Protein AF-0000000079569392 (afdb_homodimer)

Solvent-accessible surface area (backbone atoms only — not comparable to full-atom values): 22439 Å² total; per-residue (Å²): 133,83,78,77,62,62,60,44,68,71,70,80,85,89,39,90,58,84,80,78,47,79,86,75,53,57,80,46,64,59,60,39,44,52,53,52,49,28,49,36,44,73,71,60,44,65,64,61,44,45,27,35,38,12,32,7,35,78,88,23,45,19,40,32,44,78,48,55,41,48,45,57,88,93,30,42,26,35,68,48,51,50,77,17,67,68,32,49,13,39,74,62,27,37,35,28,10,32,22,33,73,42,58,85,74,38,32,35,38,32,37,29,32,41,47,44,71,51,54,69,66,58,28,43,53,53,48,63,70,43,58,61,56,50,40,26,37,63,62,66,43,61,35,65,36,79,45,94,63,62,62,68,56,53,52,50,29,51,49,45,40,69,74,31,75,90,51,63,80,70,45,91,55,46,38,32,35,31,35,44,68,46,32,40,31,45,36,35,48,26,57,66,64,58,28,38,32,38,36,34,37,61,51,98,90,39,69,43,77,42,38,30,33,66,133,83,77,77,64,62,60,46,67,71,71,79,84,90,40,90,56,85,81,79,47,77,85,75,51,57,81,46,64,61,61,40,44,51,53,50,48,30,51,36,44,73,71,60,44,64,64,60,44,46,27,36,39,13,32,7,34,80,88,24,46,20,41,32,44,78,46,53,41,49,44,56,88,92,29,42,25,34,69,48,49,50,76,17,66,69,31,50,15,39,75,62,27,36,34,27,9,33,21,34,73,43,59,83,75,39,33,34,40,32,38,32,33,40,49,43,72,51,55,69,66,60,26,41,54,54,47,65,71,44,56,61,57,51,40,27,36,64,64,66,42,60,34,65,36,80,44,94,64,62,62,69,54,53,53,50,30,52,51,46,42,69,76,30,74,90,49,67,80,70,48,90,53,48,38,31,34,31,34,43,68,44,34,40,32,45,36,35,48,28,58,65,65,57,28,37,34,38,35,33,39,59,51,98,91,39,68,44,78,44,37,31,33,67

Organism: NCBI:txid1891644

Sequence (428 aa):
MNDPRFDVRNARVRYELERLDETTLLADPIAQFGAWLGEAAGAGVPEPNAMVLATADAAGAPRARTVLLRGYDDGFVFFTNYDSRKGADISANPHASVCFPWVSIHRQVIIEGTVERVSAAESSAYFASRPLESQAASAISPQSQVISSLAPLIEQMDAAQREHPEGITRPEHWGGYRLTPTVVEFWQGNVGRLHDRFRYRQSAEGWACERLAPMNDPRFDVRNARVRYELERLDETTLLADPIAQFGAWLGEAAGAGVPEPNAMVLATADAAGAPRARTVLLRGYDDGFVFFTNYDSRKGADISANPHASVCFPWVSIHRQVIIEGTVERVSAAESSAYFASRPLESQAASAISPQSQVISSLAPLIEQMDAAQREHPEGITRPEHWGGYRLTPTVVEFWQGNVGRLHDRFRYRQSAEGWACERLAP

Nearest PDB structures (foldseek):
  8qyt-assembly1_A-2  TM=9.643E-01  e=1.106E-25  Homo sapiens
  8qyw-assembly1_A-2  TM=9.535E-01  e=4.287E-25  Homo sapiens
  1nrg-assembly1_A-2  TM=9.543E-01  e=1.767E-24  Homo sapiens
  6ymh-assembly1_BBB  TM=9.614E-01  e=4.450E-24  Escherichia coli K-12
  2a2j-assembly1_B  TM=9.312E-01  e=8.552E-23  Mycobacterium tuberculosis

Structure (mmCIF, N/CA/C/O backbone):
data_AF-0000000079569392-model_v1
#
loop_
_entity.id
_entity.type
_entity.pdbx_description
1 polymer "Pyridoxine/pyridoxamine 5'-phosphate oxidase"
#
loop_
_atom_site.group_PDB
_atom_site.id
_atom_site.type_symbol
_atom_site.label_atom_id
_atom_site.label_alt_id
_atom_site.label_comp_id
_atom_site.label_asym_id
_atom_site.label_entity_id
_atom_site.label_seq_id
_atom_site.pdbx_PDB_ins_code
_atom_site.Cartn_x
_atom_site.Cartn_y
_atom_site.Cartn_z
_atom_site.occupancy
_atom_site.B_iso_or_equiv
_atom_site.auth_seq_id
_atom_site.auth_comp_id
_atom_site.auth_asym_id
_atom_site.auth_atom_id
_atom_site.pdbx_PDB_model_num
ATOM 1 N N . MET A 1 1 ? 27.578 17.594 -15.383 1 23.47 1 MET A N 1
ATOM 2 C CA . MET A 1 1 ? 26.688 16.516 -15.805 1 23.47 1 MET A CA 1
ATOM 3 C C . MET A 1 1 ? 25.578 16.297 -14.781 1 23.47 1 MET A C 1
ATOM 5 O O . MET A 1 1 ? 25.859 16.047 -13.602 1 23.47 1 MET A O 1
ATOM 9 N N . ASN A 1 2 ? 24.391 17 -14.82 1 25.25 2 ASN A N 1
ATOM 10 C CA . ASN A 1 2 ? 23.297 17.266 -13.883 1 25.25 2 ASN A CA 1
ATOM 11 C C . ASN A 1 2 ? 22.656 15.977 -13.391 1 25.25 2 ASN A C 1
ATOM 13 O O . ASN A 1 2 ? 22.203 15.156 -14.188 1 25.25 2 ASN A O 1
ATOM 17 N N . ASP A 1 3 ? 23.094 15.336 -12.352 1 32.56 3 ASP A N 1
ATOM 18 C CA . ASP A 1 3 ? 22.609 14.094 -11.758 1 32.56 3 ASP A CA 1
ATOM 19 C C . ASP A 1 3 ? 21.094 14.07 -11.688 1 32.56 3 ASP A C 1
ATOM 21 O O . ASP A 1 3 ? 20.484 14.867 -10.969 1 32.56 3 ASP A O 1
ATOM 25 N N . PRO A 1 4 ? 20.359 13.727 -12.781 1 36.81 4 PRO A N 1
ATOM 26 C CA . PRO A 1 4 ? 18.906 13.742 -12.977 1 36.81 4 PRO A CA 1
ATOM 27 C C . PRO A 1 4 ? 18.156 12.922 -11.93 1 36.81 4 PRO A C 1
ATOM 29 O O . PRO A 1 4 ? 17.141 12.297 -12.234 1 36.81 4 PRO A O 1
ATOM 32 N N . ARG A 1 5 ? 18.875 12.711 -10.766 1 44.88 5 ARG A N 1
ATOM 33 C CA . ARG A 1 5 ? 18.188 11.922 -9.742 1 44.88 5 ARG A CA 1
ATOM 34 C C . ARG A 1 5 ? 16.875 12.578 -9.344 1 44.88 5 ARG A C 1
ATOM 36 O O . ARG A 1 5 ? 16.766 13.805 -9.305 1 44.88 5 ARG A O 1
ATOM 43 N N . PHE A 1 6 ? 15.789 11.891 -9.508 1 41.31 6 PHE A N 1
ATOM 44 C CA . PHE A 1 6 ? 14.484 12.367 -9.062 1 41.31 6 PHE A CA 1
ATOM 45 C C . PHE A 1 6 ? 14.578 12.992 -7.672 1 41.31 6 PHE A C 1
ATOM 47 O O . PHE A 1 6 ? 15.07 12.359 -6.734 1 41.31 6 PHE A O 1
ATOM 54 N N . ASP A 1 7 ? 14.398 14.328 -7.527 1 49.03 7 ASP A N 1
ATOM 55 C CA . ASP A 1 7 ? 14.43 15.07 -6.266 1 49.03 7 ASP A CA 1
ATOM 56 C C . ASP A 1 7 ? 13.203 14.742 -5.41 1 49.03 7 ASP A C 1
ATOM 58 O O . ASP A 1 7 ? 12.164 15.391 -5.543 1 49.03 7 ASP A O 1
ATOM 62 N N . VAL A 1 8 ? 13.289 13.82 -4.648 1 48.16 8 VAL A N 1
ATOM 63 C CA . VAL A 1 8 ? 12.172 13.312 -3.854 1 48.16 8 VAL A CA 1
ATOM 64 C C . VAL A 1 8 ? 11.711 14.375 -2.867 1 48.16 8 VAL A C 1
ATOM 66 O O . VAL A 1 8 ? 10.539 14.414 -2.486 1 48.16 8 VAL A O 1
ATOM 69 N N . ARG A 1 9 ? 12.656 15.203 -2.475 1 46.62 9 ARG A N 1
ATOM 70 C CA . ARG A 1 9 ? 12.398 16.156 -1.395 1 46.62 9 ARG A CA 1
ATOM 71 C C . ARG A 1 9 ? 11.438 17.25 -1.849 1 46.62 9 ARG A C 1
ATOM 73 O O . ARG A 1 9 ? 10.656 17.766 -1.048 1 46.62 9 ARG A O 1
ATOM 80 N N . ASN A 1 10 ? 11.445 17.5 -3.102 1 46.88 10 ASN A N 1
ATOM 81 C CA . ASN A 1 10 ? 10.672 18.656 -3.568 1 46.88 10 ASN A CA 1
ATOM 82 C C . ASN A 1 10 ? 9.484 18.219 -4.418 1 46.88 10 ASN A C 1
ATOM 84 O O . ASN A 1 10 ? 8.859 19.047 -5.086 1 46.88 10 ASN A O 1
ATOM 88 N N . ALA A 1 11 ? 9.281 17.016 -4.492 1 44.62 11 ALA A N 1
ATOM 89 C CA . ALA A 1 11 ? 8.18 16.562 -5.344 1 44.62 11 ALA A CA 1
ATOM 90 C C . ALA A 1 11 ? 6.828 16.875 -4.699 1 44.62 11 ALA A C 1
ATOM 92 O O . ALA A 1 11 ? 6.523 16.375 -3.615 1 44.62 11 ALA A O 1
ATOM 93 N N . ARG A 1 12 ? 6.027 18.062 -5.188 1 51.34 12 ARG A N 1
ATOM 94 C CA . ARG A 1 12 ? 4.703 18.438 -4.711 1 51.34 12 ARG A CA 1
ATOM 95 C C . ARG A 1 12 ? 3.717 18.547 -5.871 1 51.34 12 ARG A C 1
ATOM 97 O O . ARG A 1 12 ? 4.043 19.078 -6.93 1 51.34 12 ARG A O 1
ATOM 104 N N . VAL A 1 13 ? 2.516 17.797 -5.766 1 47.5 13 VAL A N 1
ATOM 105 C CA . VAL A 1 13 ? 1.459 17.891 -6.77 1 47.5 13 VAL A CA 1
ATOM 106 C C . VAL A 1 13 ? 0.28 18.688 -6.215 1 47.5 13 VAL A C 1
ATOM 108 O O . VAL A 1 13 ? -0.098 18.516 -5.055 1 47.5 13 VAL A O 1
ATOM 111 N N . ARG A 1 14 ? -0.253 19.703 -6.934 1 48.75 14 ARG A N 1
ATOM 112 C CA . ARG A 1 14 ? -1.443 20.484 -6.586 1 48.75 14 ARG A CA 1
ATOM 113 C C . ARG A 1 14 ? -2.711 19.766 -7.051 1 48.75 14 ARG A C 1
ATOM 115 O O . ARG A 1 14 ? -2.783 19.297 -8.188 1 48.75 14 ARG A O 1
ATOM 122 N N . TYR A 1 15 ? -3.773 19.484 -6.094 1 57.16 15 TYR A N 1
ATOM 123 C CA . TYR A 1 15 ? -5.012 18.734 -6.301 1 57.16 15 TYR A CA 1
ATOM 124 C C . TYR A 1 15 ? -6.168 19.688 -6.609 1 57.16 15 TYR A C 1
ATOM 126 O O . TYR A 1 15 ? -6.312 20.734 -5.977 1 57.16 15 TYR A O 1
ATOM 134 N N . GLU A 1 16 ? -6.77 19.766 -7.832 1 55.5 16 GLU A N 1
ATOM 135 C CA . GLU A 1 16 ? -7.969 20.578 -8.008 1 55.5 16 GLU A CA 1
ATOM 136 C C . GLU A 1 16 ? -9.203 19.703 -8.242 1 55.5 16 GLU A C 1
ATOM 138 O O . GLU A 1 16 ? -9.477 19.312 -9.375 1 55.5 16 GLU A O 1
ATOM 143 N N . LEU A 1 17 ? -9.773 18.969 -7.215 1 66.88 17 LEU A N 1
ATOM 144 C CA . LEU A 1 17 ? -11.023 18.25 -7.359 1 66.88 17 LEU A CA 1
ATOM 145 C C . LEU A 1 17 ? -12.148 18.938 -6.59 1 66.88 17 LEU A C 1
ATOM 147 O O . LEU A 1 17 ? -11.891 19.734 -5.695 1 66.88 17 LEU A O 1
ATOM 151 N N . GLU A 1 18 ? -13.359 18.75 -7.09 1 73.56 18 GLU A N 1
ATOM 152 C CA . GLU A 1 18 ? -14.5 19.156 -6.273 1 73.56 18 GLU A CA 1
ATOM 153 C C . GLU A 1 18 ? -14.477 18.469 -4.914 1 73.56 18 GLU A C 1
ATOM 155 O O . GLU A 1 18 ? -14.219 17.266 -4.828 1 73.56 18 GLU A O 1
ATOM 160 N N . ARG A 1 19 ? -14.656 19.203 -3.838 1 83.38 19 ARG A N 1
ATOM 161 C CA . ARG A 1 19 ? -14.586 18.703 -2.465 1 83.38 19 ARG A CA 1
ATOM 162 C C . ARG A 1 19 ? -15.602 17.594 -2.232 1 83.38 19 ARG A C 1
ATOM 164 O O . ARG A 1 19 ? -16.719 17.656 -2.74 1 83.38 19 ARG A O 1
ATOM 171 N N . LEU A 1 20 ? -15.195 16.594 -1.55 1 85.94 20 LEU A N 1
ATOM 172 C CA . LEU A 1 20 ? -16.109 15.547 -1.096 1 85.94 20 LEU A CA 1
ATOM 173 C C . LEU A 1 20 ? -16.984 16.047 0.041 1 85.94 20 LEU A C 1
ATOM 175 O O . LEU A 1 20 ? -16.516 16.75 0.935 1 85.94 20 LEU A O 1
ATOM 179 N N . ASP A 1 21 ? -18.234 15.805 -0.085 1 83.38 21 ASP A N 1
ATOM 180 C CA . ASP A 1 21 ? -19.219 16.203 0.922 1 83.38 21 ASP A CA 1
ATOM 181 C C . ASP A 1 21 ? -20 14.992 1.438 1 83.38 21 ASP A C 1
ATOM 183 O O . ASP A 1 21 ? -20.312 14.07 0.672 1 83.38 21 ASP A O 1
ATOM 187 N N . GLU A 1 22 ? -20.25 15.062 2.738 1 83.75 22 GLU A N 1
ATOM 188 C CA . GLU A 1 22 ? -20.953 13.961 3.383 1 83.75 22 GLU A CA 1
ATOM 189 C C . GLU A 1 22 ? -22.297 13.688 2.691 1 83.75 22 GLU A C 1
ATOM 191 O O . GLU A 1 22 ? -22.734 12.539 2.637 1 83.75 22 GLU A O 1
ATOM 196 N N . THR A 1 23 ? -22.812 14.703 2.143 1 84.38 23 THR A N 1
ATOM 197 C CA . THR A 1 23 ? -24.141 14.57 1.56 1 84.38 23 THR A CA 1
ATOM 198 C C . THR A 1 23 ? -24.078 13.852 0.213 1 84.38 23 THR A C 1
ATOM 200 O O . THR A 1 23 ? -25.094 13.367 -0.292 1 84.38 23 THR A O 1
ATOM 203 N N . THR A 1 24 ? -22.922 13.773 -0.315 1 86.88 24 THR A N 1
ATOM 204 C CA . THR A 1 24 ? -22.781 13.148 -1.627 1 86.88 24 THR A CA 1
ATOM 205 C C . THR A 1 24 ? -22.312 11.711 -1.495 1 86.88 24 THR A C 1
ATOM 207 O O . THR A 1 24 ? -22.234 10.977 -2.486 1 86.88 24 THR A O 1
ATOM 210 N N . LEU A 1 25 ? -22.016 11.32 -0.315 1 94 25 LEU A N 1
ATOM 211 C CA . LEU A 1 25 ? -21.547 9.961 -0.099 1 94 25 LEU A CA 1
ATOM 212 C C . LEU A 1 25 ? -22.703 9 0.119 1 94 25 LEU A C 1
ATOM 214 O O . LEU A 1 25 ? -23.688 9.352 0.774 1 94 25 LEU A O 1
ATOM 218 N N . LEU A 1 26 ? -22.578 7.828 -0.449 1 94.88 26 LEU A N 1
ATOM 219 C CA . LEU A 1 26 ? -23.562 6.785 -0.233 1 94.88 26 LEU A CA 1
ATOM 220 C C . LEU A 1 26 ? -23.5 6.254 1.194 1 94.88 26 LEU A C 1
ATOM 222 O O . LEU A 1 26 ? -22.422 6.242 1.804 1 94.88 26 LEU A O 1
ATOM 226 N N . ALA A 1 27 ? -24.656 5.773 1.735 1 93.69 27 ALA A N 1
ATOM 227 C CA . ALA A 1 27 ? -24.734 5.262 3.102 1 93.69 27 ALA A CA 1
ATOM 228 C C . ALA A 1 27 ? -23.938 3.973 3.25 1 93.69 27 ALA A C 1
ATOM 230 O O . ALA A 1 27 ? -23.344 3.717 4.305 1 93.69 27 ALA A O 1
ATOM 231 N N . ASP A 1 28 ? -23.953 3.197 2.236 1 94.81 28 ASP A N 1
ATOM 232 C CA . ASP A 1 28 ? -23.219 1.936 2.232 1 94.81 28 ASP A CA 1
ATOM 233 C C . ASP A 1 28 ? -21.812 2.121 1.674 1 94.81 28 ASP A C 1
ATOM 235 O O . ASP A 1 28 ? -21.641 2.443 0.496 1 94.81 28 ASP A O 1
ATOM 239 N N . PRO A 1 29 ? -20.812 1.895 2.531 1 97.19 29 PRO A N 1
ATOM 240 C CA . PRO A 1 29 ? -19.438 2.131 2.053 1 97.19 29 PRO A CA 1
ATOM 241 C C . PRO A 1 29 ? -19.047 1.199 0.909 1 97.19 29 PRO A C 1
ATOM 243 O O . PRO A 1 29 ? -18.156 1.528 0.118 1 97.19 29 PRO A O 1
ATOM 246 N N . ILE A 1 30 ? -19.609 0.033 0.774 1 96.38 30 ILE A N 1
ATOM 247 C CA . ILE A 1 30 ? -19.297 -0.876 -0.323 1 96.38 30 ILE A CA 1
ATOM 248 C C . ILE A 1 30 ? -19.844 -0.305 -1.634 1 96.38 30 ILE A C 1
ATOM 250 O O . ILE A 1 30 ? -19.156 -0.346 -2.66 1 96.38 30 ILE A O 1
ATOM 254 N N . ALA A 1 31 ? -21.062 0.196 -1.56 1 95.06 31 ALA A N 1
ATOM 255 C CA . ALA A 1 31 ? -21.625 0.877 -2.727 1 95.06 31 ALA A CA 1
ATOM 256 C C . ALA A 1 31 ? -20.781 2.096 -3.1 1 95.06 31 ALA A C 1
ATOM 258 O O . ALA A 1 31 ? -20.531 2.35 -4.281 1 95.06 31 ALA A O 1
ATOM 259 N N . GLN A 1 32 ? -20.406 2.869 -2.111 1 96.5 32 GLN A N 1
ATOM 260 C CA . GLN A 1 32 ? -19.562 4.031 -2.34 1 96.5 32 GLN A CA 1
ATOM 261 C C . GLN A 1 32 ? -18.234 3.623 -2.986 1 96.5 32 GLN A C 1
ATOM 263 O O . GLN A 1 32 ? -17.766 4.281 -3.914 1 96.5 32 GLN A O 1
ATOM 268 N N . PHE A 1 33 ? -17.688 2.521 -2.539 1 97.94 33 PHE A N 1
ATOM 269 C CA . PHE A 1 33 ? -16.453 1.993 -3.131 1 97.94 33 PHE A CA 1
ATOM 270 C C . PHE A 1 33 ? -16.672 1.666 -4.605 1 97.94 33 PHE A C 1
ATOM 272 O O . PHE A 1 33 ? -15.844 2.029 -5.445 1 97.94 33 PHE A O 1
ATOM 279 N N . GLY A 1 34 ? -17.656 0.965 -4.828 1 96.38 34 GLY A N 1
ATOM 280 C CA . GLY A 1 34 ? -17.953 0.628 -6.211 1 96.38 34 GLY A CA 1
ATOM 281 C C . GLY A 1 34 ? -18.016 1.842 -7.117 1 96.38 34 GLY A C 1
ATOM 282 O O . GLY A 1 34 ? -17.5 1.819 -8.234 1 96.38 34 GLY A O 1
ATOM 283 N N . ALA A 1 35 ? -18.656 2.854 -6.66 1 94.5 35 ALA A N 1
ATOM 284 C CA . ALA A 1 35 ? -18.75 4.094 -7.422 1 94.5 35 ALA A CA 1
ATOM 285 C C . ALA A 1 35 ? -17.359 4.676 -7.691 1 94.5 35 ALA A C 1
ATOM 287 O O . ALA A 1 35 ? -17.047 5.047 -8.828 1 94.5 35 ALA A O 1
ATOM 288 N N . TRP A 1 36 ? -16.531 4.73 -6.652 1 96.94 36 TRP A N 1
ATOM 289 C CA . TRP A 1 36 ? -15.195 5.289 -6.801 1 96.94 36 TRP A CA 1
ATOM 290 C C . TRP A 1 36 ? -14.344 4.422 -7.723 1 96.94 36 TRP A C 1
ATOM 292 O O . TRP A 1 36 ? -13.531 4.938 -8.492 1 96.94 36 TRP A O 1
ATOM 302 N N . LEU A 1 37 ? -14.492 3.102 -7.566 1 96.5 37 LEU A N 1
ATOM 303 C CA . LEU A 1 37 ? -13.758 2.189 -8.438 1 96.5 37 LEU A CA 1
ATOM 304 C C . LEU A 1 37 ? -14.109 2.428 -9.898 1 96.5 37 LEU A C 1
ATOM 306 O O . LEU A 1 37 ? -13.227 2.475 -10.758 1 96.5 37 LEU A O 1
ATOM 310 N N . GLY A 1 38 ? -15.367 2.527 -10.172 1 94.31 38 GLY A N 1
ATOM 311 C CA . GLY A 1 38 ? -15.805 2.855 -11.516 1 94.31 38 GLY A CA 1
ATOM 312 C C . GLY A 1 38 ? -15.227 4.16 -12.031 1 94.31 38 GLY A C 1
ATOM 313 O O . GLY A 1 38 ? -14.797 4.242 -13.188 1 94.31 38 GLY A O 1
ATOM 314 N N . GLU A 1 39 ? -15.234 5.172 -11.211 1 93.88 39 GLU A N 1
ATOM 315 C CA . GLU A 1 39 ? -14.664 6.465 -11.586 1 93.88 39 GLU A CA 1
ATOM 316 C C . GLU A 1 39 ? -13.164 6.355 -11.852 1 93.88 39 GLU A C 1
ATOM 318 O O . GLU A 1 39 ? -12.648 6.973 -12.789 1 93.88 39 GLU A O 1
ATOM 323 N N . ALA A 1 40 ? -12.477 5.598 -10.977 1 95.19 40 ALA A N 1
ATOM 324 C CA . ALA A 1 40 ? -11.039 5.379 -11.172 1 95.19 40 ALA A CA 1
ATOM 325 C C . ALA A 1 40 ? -10.766 4.719 -12.523 1 95.19 40 ALA A C 1
ATOM 327 O O . ALA A 1 40 ? -9.859 5.129 -13.25 1 95.19 40 ALA A O 1
ATOM 328 N N . ALA A 1 41 ? -11.523 3.689 -12.805 1 93.69 41 ALA A N 1
ATOM 329 C CA . ALA A 1 41 ? -11.398 3.014 -14.094 1 93.69 41 ALA A CA 1
ATOM 330 C C . ALA A 1 41 ? -11.656 3.979 -15.242 1 93.69 41 ALA A C 1
ATOM 332 O O . ALA A 1 41 ? -10.883 4.031 -16.203 1 93.69 41 ALA A O 1
ATOM 333 N N . GLY A 1 42 ? -12.688 4.711 -15.102 1 93.31 42 GLY A N 1
ATOM 334 C CA . GLY A 1 42 ? -13.055 5.668 -16.125 1 93.31 42 GLY A CA 1
ATOM 335 C C . GLY A 1 42 ? -12.016 6.754 -16.344 1 93.31 42 GLY A C 1
ATOM 336 O O . GLY A 1 42 ? -11.867 7.273 -17.453 1 93.31 42 GLY A O 1
ATOM 337 N N . ALA A 1 43 ? -11.281 7.086 -15.305 1 94 43 ALA A N 1
ATOM 338 C CA . ALA A 1 43 ? -10.273 8.141 -15.352 1 94 43 ALA A CA 1
ATOM 339 C C . ALA A 1 43 ? -8.945 7.602 -15.875 1 94 43 ALA A C 1
ATOM 341 O O . ALA A 1 43 ? -7.977 8.352 -16.016 1 94 43 ALA A O 1
ATOM 342 N N . GLY A 1 44 ? -8.852 6.309 -16.094 1 93.06 44 GLY A N 1
ATOM 343 C CA . GLY A 1 44 ? -7.664 5.727 -16.688 1 93.06 44 GLY A CA 1
ATOM 344 C C . GLY A 1 44 ? -6.617 5.328 -15.664 1 93.06 44 GLY A C 1
ATOM 345 O O . GLY A 1 44 ? -5.434 5.219 -15.992 1 93.06 44 GLY A O 1
ATOM 346 N N . VAL A 1 45 ? -7.008 5.203 -14.438 1 94 45 VAL A N 1
ATOM 347 C CA . VAL A 1 45 ? -6.082 4.672 -13.445 1 94 45 VAL A CA 1
ATOM 348 C C . VAL A 1 45 ? -5.562 3.309 -13.898 1 94 45 VAL A C 1
ATOM 350 O O . VAL A 1 45 ? -6.348 2.418 -14.234 1 94 45 VAL A O 1
ATOM 353 N N . PRO A 1 46 ? -4.223 3.209 -13.93 1 94.06 46 PRO A N 1
ATOM 354 C CA . PRO A 1 46 ? -3.715 1.882 -14.289 1 94.06 46 PRO A CA 1
ATOM 355 C C . PRO A 1 46 ? -4.117 0.805 -13.281 1 94.06 46 PRO A C 1
ATOM 357 O O . PRO A 1 46 ? -3.834 0.932 -12.086 1 94.06 46 PRO A O 1
ATOM 360 N N . GLU A 1 47 ? -4.793 -0.228 -13.789 1 94 47 GLU A N 1
ATOM 361 C CA . GLU A 1 47 ? -5.254 -1.34 -12.961 1 94 47 GLU A CA 1
ATOM 362 C C . GLU A 1 47 ? -5.906 -0.84 -11.68 1 94 47 GLU A C 1
ATOM 364 O O . GLU A 1 47 ? -5.383 -1.054 -10.586 1 94 47 GLU A O 1
ATOM 369 N N . PRO A 1 48 ? -7.031 -0.271 -11.805 1 96.19 48 PRO A N 1
ATOM 370 C CA . PRO A 1 48 ? -7.668 0.35 -10.641 1 96.19 48 PRO A CA 1
ATOM 371 C C . PRO A 1 48 ? -8.023 -0.662 -9.555 1 96.19 48 PRO A C 1
ATOM 373 O O . PRO A 1 48 ? -8.32 -0.277 -8.422 1 96.19 48 PRO A O 1
ATOM 376 N N . ASN A 1 49 ? -8.016 -1.979 -9.891 1 97 49 ASN A N 1
ATOM 377 C CA . ASN A 1 49 ? -8.312 -3.025 -8.914 1 97 49 ASN A CA 1
ATOM 378 C C . ASN A 1 49 ? -7.059 -3.484 -8.18 1 97 49 ASN A C 1
ATOM 380 O O . ASN A 1 49 ? -7.125 -4.375 -7.332 1 97 49 ASN A O 1
ATOM 384 N N . ALA A 1 50 ? -5.883 -2.9 -8.5 1 98.12 50 ALA A N 1
ATOM 385 C CA . ALA A 1 50 ? -4.676 -3.176 -7.723 1 98.12 50 ALA A CA 1
ATOM 386 C C . ALA A 1 50 ? -4.734 -2.492 -6.359 1 98.12 50 ALA A C 1
ATOM 388 O O . ALA A 1 50 ? -5.074 -1.311 -6.262 1 98.12 50 ALA A O 1
ATOM 389 N N . MET A 1 51 ? -4.52 -3.264 -5.383 1 98.5 51 MET A N 1
ATOM 390 C CA . MET A 1 51 ? -4.543 -2.738 -4.02 1 98.5 51 MET A CA 1
ATOM 391 C C . MET A 1 51 ? -3.326 -3.219 -3.232 1 98.5 51 MET A C 1
ATOM 393 O O . MET A 1 51 ? -2.77 -4.277 -3.525 1 98.5 51 MET A O 1
ATOM 397 N N . VAL A 1 52 ? -2.885 -2.391 -2.309 1 98.94 52 VAL A N 1
ATOM 398 C CA . VAL A 1 52 ? -1.796 -2.775 -1.416 1 98.94 52 VAL A CA 1
ATOM 399 C C . VAL A 1 52 ? -2.363 -3.402 -0.146 1 98.94 52 VAL A C 1
ATOM 401 O O . VAL A 1 52 ? -3.084 -2.746 0.61 1 98.94 52 VAL A O 1
ATOM 404 N N . LEU A 1 53 ? -2.057 -4.66 0.045 1 98.94 53 LEU A N 1
ATOM 405 C CA . LEU A 1 53 ? -2.492 -5.441 1.198 1 98.94 53 LEU A CA 1
ATOM 406 C C . LEU A 1 53 ? -1.455 -5.387 2.314 1 98.94 53 LEU A C 1
ATOM 408 O O . LEU A 1 53 ? -0.276 -5.668 2.086 1 98.94 53 LEU A O 1
ATOM 412 N N . ALA A 1 54 ? -1.878 -4.969 3.457 1 98.94 54 ALA A N 1
ATOM 413 C CA . ALA A 1 54 ? -1.054 -5.039 4.66 1 98.94 54 ALA A CA 1
ATOM 414 C C . ALA A 1 54 ? -1.518 -6.164 5.578 1 98.94 54 ALA A C 1
ATOM 416 O O . ALA A 1 54 ? -2.688 -6.219 5.961 1 98.94 54 ALA A O 1
ATOM 417 N N . THR A 1 55 ? -0.692 -7.086 5.875 1 98.88 55 THR A N 1
ATOM 418 C CA . THR A 1 55 ? -0.857 -8.117 6.891 1 98.88 55 THR A CA 1
ATOM 419 C C . THR A 1 55 ? 0.21 -7.988 7.973 1 98.88 55 THR A C 1
ATOM 421 O O . THR A 1 55 ? 1.116 -7.16 7.863 1 98.88 55 THR A O 1
ATOM 424 N N . ALA A 1 56 ? 0.059 -8.711 9.062 1 98.62 56 ALA A N 1
ATOM 425 C CA . ALA A 1 56 ? 1.079 -8.75 10.109 1 98.62 56 ALA A CA 1
ATOM 426 C C . ALA A 1 56 ? 1.378 -10.188 10.523 1 98.62 56 ALA A C 1
ATOM 428 O O . ALA A 1 56 ? 0.477 -11.031 10.562 1 98.62 56 ALA A O 1
ATOM 429 N N . ASP A 1 57 ? 2.625 -10.445 10.797 1 97.62 57 ASP A N 1
ATOM 430 C CA . ASP A 1 57 ? 2.988 -11.781 11.25 1 97.62 57 ASP A CA 1
ATOM 431 C C . ASP A 1 57 ? 2.58 -12 12.703 1 97.62 57 ASP A C 1
ATOM 433 O O . ASP A 1 57 ? 1.912 -11.156 13.305 1 97.62 57 ASP A O 1
ATOM 437 N N . ALA A 1 58 ? 2.947 -13.133 13.227 1 96.56 58 ALA A N 1
ATOM 438 C CA . ALA A 1 58 ? 2.527 -13.531 14.57 1 96.56 58 ALA A CA 1
ATOM 439 C C . ALA A 1 58 ? 3.059 -12.562 15.617 1 96.56 58 ALA A C 1
ATOM 441 O O . ALA A 1 58 ? 2.463 -12.406 16.688 1 96.56 58 ALA A O 1
ATOM 442 N N . ALA A 1 59 ? 4.137 -11.891 15.352 1 96.25 59 ALA A N 1
ATOM 443 C CA . ALA A 1 59 ? 4.754 -10.945 16.281 1 96.25 59 ALA A CA 1
ATOM 444 C C . ALA A 1 59 ? 4.184 -9.547 16.109 1 96.25 59 ALA A C 1
ATOM 446 O O . ALA A 1 59 ? 4.551 -8.617 16.828 1 96.25 59 ALA A O 1
ATOM 447 N N . GLY A 1 60 ? 3.287 -9.375 15.078 1 97.38 60 GLY A N 1
ATOM 448 C CA . GLY A 1 60 ? 2.645 -8.086 14.859 1 97.38 60 GLY A CA 1
ATOM 449 C C . GLY A 1 60 ? 3.428 -7.18 13.922 1 97.38 60 GLY A C 1
ATOM 450 O O . GLY A 1 60 ? 3.125 -5.992 13.805 1 97.38 60 GLY A O 1
ATOM 451 N N . ALA A 1 61 ? 4.492 -7.703 13.289 1 98.06 61 ALA A N 1
ATOM 452 C CA . ALA A 1 61 ? 5.227 -6.914 12.305 1 98.06 61 ALA A CA 1
ATOM 453 C C . ALA A 1 61 ? 4.488 -6.875 10.969 1 98.06 61 ALA A C 1
ATOM 455 O O . ALA A 1 61 ? 4.211 -7.918 10.375 1 98.06 61 ALA A O 1
ATOM 456 N N . PRO A 1 62 ? 4.191 -5.699 10.469 1 98.62 62 PRO A N 1
ATOM 457 C CA . PRO A 1 62 ? 3.385 -5.602 9.25 1 98.62 62 PRO A CA 1
ATOM 458 C C . PRO A 1 62 ? 4.215 -5.773 7.98 1 98.62 62 PRO A C 1
ATOM 460 O O . PRO A 1 62 ? 5.426 -5.551 7.996 1 98.62 62 PRO A O 1
ATOM 463 N N . ARG A 1 63 ? 3.57 -6.152 6.941 1 98.12 63 ARG A N 1
ATOM 464 C CA . ARG A 1 63 ? 4.105 -6.262 5.586 1 98.12 63 ARG A CA 1
ATOM 465 C C . ARG A 1 63 ? 3.072 -5.824 4.555 1 98.12 63 ARG A C 1
ATOM 467 O O . ARG A 1 63 ? 1.886 -6.137 4.684 1 98.12 63 ARG A O 1
ATOM 474 N N . ALA A 1 64 ? 3.52 -5.113 3.619 1 98.56 64 ALA A N 1
ATOM 475 C CA . ALA A 1 64 ? 2.619 -4.574 2.604 1 98.56 64 ALA A CA 1
ATOM 476 C C . ALA A 1 64 ? 3.043 -5.012 1.205 1 98.56 64 ALA A C 1
ATOM 478 O O . ALA A 1 64 ? 4.23 -5.004 0.879 1 98.56 64 ALA A O 1
ATOM 479 N N . ARG A 1 65 ? 2.146 -5.453 0.41 1 98.75 65 ARG A N 1
ATOM 480 C CA . ARG A 1 65 ? 2.395 -5.785 -0.99 1 98.75 65 ARG A CA 1
ATOM 481 C C . ARG A 1 65 ? 1.122 -5.641 -1.819 1 98.75 65 ARG A C 1
ATOM 483 O O . ARG A 1 65 ? 0.015 -5.68 -1.279 1 98.75 65 ARG A O 1
ATOM 490 N N . THR A 1 66 ? 1.306 -5.523 -3.098 1 98.56 66 THR A N 1
ATOM 491 C CA . THR A 1 66 ? 0.172 -5.371 -4.004 1 98.56 66 THR A CA 1
ATOM 492 C C . THR A 1 66 ? -0.482 -6.719 -4.285 1 98.56 66 THR A C 1
ATOM 494 O O . THR A 1 66 ? 0.21 -7.723 -4.465 1 98.56 66 THR A O 1
ATOM 497 N N . VAL A 1 67 ? -1.757 -6.75 -4.258 1 98.25 67 VAL A N 1
ATOM 498 C CA . VAL A 1 67 ? -2.594 -7.836 -4.762 1 98.25 67 VAL A CA 1
ATOM 499 C C . VAL A 1 67 ? -3.719 -7.266 -5.621 1 98.25 67 VAL A C 1
ATOM 501 O O . VAL A 1 67 ? -3.916 -6.051 -5.672 1 98.25 67 VAL A O 1
ATOM 504 N N . LEU A 1 68 ? -4.402 -8.133 -6.336 1 96.94 68 LEU A N 1
ATOM 505 C CA . LEU A 1 68 ? -5.484 -7.684 -7.199 1 96.94 68 LEU A CA 1
ATOM 506 C C . LEU A 1 68 ? -6.844 -8.023 -6.598 1 96.94 68 LEU A C 1
ATOM 508 O O . LEU A 1 68 ? -7.078 -9.164 -6.191 1 96.94 68 LEU A O 1
ATOM 512 N N . LEU A 1 69 ? -7.648 -7.004 -6.492 1 98.25 69 LEU A N 1
ATOM 513 C CA . LEU A 1 69 ? -9.039 -7.219 -6.105 1 98.25 69 LEU A CA 1
ATOM 514 C C . LEU A 1 69 ? -9.789 -7.996 -7.184 1 98.25 69 LEU A C 1
ATOM 516 O O . LEU A 1 69 ? -9.727 -7.648 -8.367 1 98.25 69 LEU A O 1
ATOM 520 N N . ARG A 1 70 ? -10.516 -9.047 -6.758 1 96.38 70 ARG A N 1
ATOM 521 C CA . ARG A 1 70 ? -11.219 -9.875 -7.734 1 96.38 70 ARG A CA 1
ATOM 522 C C . ARG A 1 70 ? -12.711 -9.922 -7.434 1 96.38 70 ARG A C 1
ATOM 524 O O . ARG A 1 70 ? -13.477 -10.539 -8.172 1 96.38 70 ARG A O 1
ATOM 531 N N . GLY A 1 71 ? -13.141 -9.242 -6.395 1 94.56 71 GLY A N 1
ATOM 532 C CA . GLY A 1 71 ? -14.531 -9.125 -6.008 1 94.56 71 GLY A CA 1
ATOM 533 C C . GLY A 1 71 ? -14.742 -8.266 -4.773 1 94.56 71 GLY A C 1
ATOM 534 O O . GLY A 1 71 ? -13.867 -8.195 -3.906 1 94.56 71 GLY A O 1
ATOM 535 N N . TYR A 1 72 ? -15.953 -7.566 -4.66 1 94.75 72 TYR A N 1
ATOM 536 C CA . TYR A 1 72 ? -16.172 -6.734 -3.482 1 94.75 72 TYR A CA 1
ATOM 537 C C . TYR A 1 72 ? -17.656 -6.641 -3.141 1 94.75 72 TYR A C 1
ATOM 539 O O . TYR A 1 72 ? -18.078 -5.711 -2.451 1 94.75 72 TYR A O 1
ATOM 547 N N . ASP A 1 73 ? -18.516 -7.492 -3.432 1 87.19 73 ASP A N 1
ATOM 548 C CA . ASP A 1 73 ? -19.938 -7.434 -3.111 1 87.19 73 ASP A CA 1
ATOM 549 C C . ASP A 1 73 ? -20.172 -7.711 -1.63 1 87.19 73 ASP A C 1
ATOM 551 O O . ASP A 1 73 ? -20.844 -6.934 -0.947 1 87.19 73 ASP A O 1
ATOM 555 N N . ASP A 1 74 ? -19.75 -8.781 -1.027 1 88.44 74 ASP A N 1
ATOM 556 C CA . ASP A 1 74 ? -19.812 -9.164 0.38 1 88.44 74 ASP A CA 1
ATOM 557 C C . ASP A 1 74 ? -18.422 -9.258 0.994 1 88.44 74 ASP A C 1
ATOM 559 O O . ASP A 1 74 ? -18.047 -10.289 1.562 1 88.44 74 ASP A O 1
ATOM 563 N N . GLY A 1 75 ? -17.656 -8.117 0.878 1 96.06 75 GLY A N 1
ATOM 564 C CA . GLY A 1 75 ? -16.266 -8.094 1.269 1 96.06 75 GLY A CA 1
ATOM 565 C C . GLY A 1 75 ? -15.312 -7.969 0.089 1 96.06 75 GLY A C 1
ATOM 566 O O . GLY A 1 75 ? -15.75 -7.871 -1.059 1 96.06 75 GLY A O 1
ATOM 567 N N . PHE A 1 76 ? -14.102 -7.887 0.363 1 98.44 76 PHE A N 1
ATOM 568 C CA . PHE A 1 76 ? -13.078 -7.684 -0.662 1 98.44 76 PHE A CA 1
ATOM 569 C C . PHE A 1 76 ? -12.266 -8.953 -0.878 1 98.44 76 PHE A C 1
ATOM 571 O O . PHE A 1 76 ? -11.594 -9.43 0.04 1 98.44 76 PHE A O 1
ATOM 578 N N . VAL A 1 77 ? -12.289 -9.484 -2.111 1 98.56 77 VAL A N 1
ATOM 579 C CA . VAL A 1 77 ? -11.766 -10.82 -2.361 1 98.56 77 VAL A CA 1
ATOM 580 C C . VAL A 1 77 ? -10.5 -10.734 -3.215 1 98.56 77 VAL A C 1
ATOM 582 O O . VAL A 1 77 ? -10.445 -9.961 -4.176 1 98.56 77 VAL A O 1
ATOM 585 N N . PHE A 1 78 ? -9.547 -11.461 -2.828 1 98.62 78 PHE A N 1
ATOM 586 C CA . PHE A 1 78 ? -8.344 -11.664 -3.623 1 98.62 78 PHE A CA 1
ATOM 587 C C . PHE A 1 78 ? -7.895 -13.117 -3.557 1 98.62 78 PHE A C 1
ATOM 589 O O . PHE A 1 78 ? -8.289 -13.859 -2.65 1 98.62 78 PHE A O 1
ATOM 596 N N . PHE A 1 79 ? -7.145 -13.57 -4.531 1 98.25 79 PHE A N 1
ATOM 597 C CA . PHE A 1 79 ? -6.672 -14.945 -4.613 1 98.25 79 PHE A CA 1
ATOM 598 C C . PHE A 1 79 ? -5.148 -15 -4.57 1 98.25 79 PHE A C 1
ATOM 600 O O . PHE A 1 79 ? -4.477 -14.094 -5.066 1 98.25 79 PHE A O 1
ATOM 607 N N . THR A 1 80 ? -4.621 -16 -3.945 1 98.06 80 THR A N 1
ATOM 608 C CA . THR A 1 80 ? -3.18 -16.109 -3.764 1 98.06 80 THR A CA 1
ATOM 609 C C . THR A 1 80 ? -2.791 -17.516 -3.348 1 98.06 80 THR A C 1
ATOM 611 O O . THR A 1 80 ? -3.641 -18.422 -3.295 1 98.06 80 THR A O 1
ATOM 614 N N . ASN A 1 81 ? -1.476 -17.719 -3.23 1 98.19 81 ASN A N 1
ATOM 615 C CA . ASN A 1 81 ? -0.913 -18.953 -2.67 1 98.19 81 ASN A CA 1
ATOM 616 C C . ASN A 1 81 ? -1 -18.953 -1.146 1 98.19 81 ASN A C 1
ATOM 618 O O . ASN A 1 81 ? -0.455 -18.078 -0.483 1 98.19 81 ASN A O 1
ATOM 622 N N . TYR A 1 82 ? -1.646 -19.953 -0.551 1 98.31 82 TYR A N 1
ATOM 623 C CA . TYR A 1 82 ? -1.853 -20.016 0.892 1 98.31 82 TYR A CA 1
ATOM 624 C C . TYR A 1 82 ? -0.528 -20.203 1.624 1 98.31 82 TYR A C 1
ATOM 626 O O . TYR A 1 82 ? -0.423 -19.891 2.814 1 98.31 82 TYR A O 1
ATOM 634 N N . ASP A 1 83 ? 0.478 -20.688 0.923 1 97 83 ASP A N 1
ATOM 635 C CA . ASP A 1 83 ? 1.772 -20.969 1.536 1 97 83 ASP A CA 1
ATOM 636 C C . ASP A 1 83 ? 2.709 -19.766 1.417 1 97 83 ASP A C 1
ATOM 638 O O . ASP A 1 83 ? 3.842 -19.797 1.903 1 97 83 ASP A O 1
ATOM 642 N N . SER A 1 84 ? 2.264 -18.734 0.744 1 97.06 84 SER A N 1
ATOM 643 C CA . SER A 1 84 ? 3.053 -17.516 0.622 1 97.06 84 SER A CA 1
ATOM 644 C C . SER A 1 84 ? 3.254 -16.844 1.978 1 97.06 84 SER A C 1
ATOM 646 O O . SER A 1 84 ? 2.633 -17.234 2.967 1 97.06 84 SER A O 1
ATOM 648 N N . ARG A 1 85 ? 4.086 -15.898 2.025 1 95.81 85 ARG A N 1
ATOM 649 C CA . ARG A 1 85 ? 4.301 -15.125 3.246 1 95.81 85 ARG A CA 1
ATOM 650 C C . ARG A 1 85 ? 3.004 -14.477 3.715 1 95.81 85 ARG A C 1
ATOM 652 O O . ARG A 1 85 ? 2.715 -14.453 4.914 1 95.81 85 ARG A O 1
ATOM 659 N N . LYS A 1 86 ? 2.252 -13.867 2.756 1 98 86 LYS A N 1
ATOM 660 C CA . LYS A 1 86 ? 0.994 -13.242 3.156 1 98 86 LYS A CA 1
ATOM 661 C C . LYS A 1 86 ? 0.011 -14.281 3.691 1 98 86 LYS A C 1
ATOM 663 O O . LYS A 1 86 ? -0.75 -14 4.621 1 98 86 LYS A O 1
ATOM 668 N N . GLY A 1 87 ? -0 -15.453 3.08 1 98.06 87 GLY A N 1
ATOM 669 C CA . GLY A 1 87 ? -0.828 -16.516 3.619 1 98.06 87 GLY A CA 1
ATOM 670 C C . GLY A 1 87 ? -0.464 -16.891 5.043 1 98.06 87 GLY A C 1
ATOM 671 O O . GLY A 1 87 ? -1.345 -17.078 5.887 1 98.06 87 GLY A O 1
ATOM 672 N N . ALA A 1 88 ? 0.809 -17.062 5.305 1 97.5 88 ALA A N 1
ATOM 673 C CA . ALA A 1 88 ? 1.29 -17.375 6.648 1 97.5 88 ALA A CA 1
ATOM 674 C C . ALA A 1 88 ? 0.89 -16.297 7.645 1 97.5 88 ALA A C 1
ATOM 676 O O . ALA A 1 88 ? 0.459 -16.594 8.758 1 97.5 88 ALA A O 1
ATOM 677 N N . ASP A 1 89 ? 1.064 -15.047 7.277 1 98.31 89 ASP A N 1
ATOM 678 C CA . ASP A 1 89 ? 0.658 -13.93 8.133 1 98.31 89 ASP A CA 1
ATOM 679 C C . ASP A 1 89 ? -0.818 -14.039 8.508 1 98.31 89 ASP A C 1
ATOM 681 O O . ASP A 1 89 ? -1.174 -13.945 9.68 1 98.31 89 ASP A O 1
ATOM 685 N N . ILE A 1 90 ? -1.653 -14.211 7.461 1 98.56 90 ILE A N 1
ATOM 686 C CA . ILE A 1 90 ? -3.102 -14.219 7.633 1 98.56 90 ILE A CA 1
ATOM 687 C C . ILE A 1 90 ? -3.506 -15.367 8.555 1 98.56 90 ILE A C 1
ATOM 689 O O . ILE A 1 90 ? -4.41 -15.219 9.383 1 98.56 90 ILE A O 1
ATOM 693 N N . SER A 1 91 ? -2.836 -16.484 8.383 1 98.19 91 SER A N 1
ATOM 694 C CA . SER A 1 91 ? -3.113 -17.641 9.234 1 98.19 91 SER A CA 1
ATOM 695 C C . SER A 1 91 ? -2.82 -17.328 10.703 1 98.19 91 SER A C 1
ATOM 697 O O . SER A 1 91 ? -3.557 -17.766 11.586 1 98.19 91 SER A O 1
ATOM 699 N N . ALA A 1 92 ? -1.788 -16.594 10.992 1 97.81 92 ALA A N 1
ATOM 700 C CA . ALA A 1 92 ? -1.356 -16.281 12.352 1 97.81 92 ALA A CA 1
ATOM 701 C C . ALA A 1 92 ? -2.131 -15.086 12.914 1 97.81 92 ALA A C 1
ATOM 703 O O . ALA A 1 92 ? -2.354 -15 14.125 1 97.81 92 ALA A O 1
ATOM 704 N N . ASN A 1 93 ? -2.473 -14.141 12.133 1 98.12 93 ASN A N 1
ATOM 705 C CA . ASN A 1 93 ? -3.143 -12.875 12.43 1 98.12 93 ASN A CA 1
ATOM 706 C C . ASN A 1 93 ? -4.129 -12.5 11.328 1 98.12 93 ASN A C 1
ATOM 708 O O . ASN A 1 93 ? -3.744 -11.914 10.312 1 98.12 93 ASN A O 1
ATOM 712 N N . PRO A 1 94 ? -5.363 -12.758 11.539 1 98.44 94 PRO A N 1
ATOM 713 C CA . PRO A 1 94 ? -6.332 -12.625 10.445 1 98.44 94 PRO A CA 1
ATOM 714 C C . PRO A 1 94 ? -6.727 -11.172 10.18 1 98.44 94 PRO A C 1
ATOM 716 O O . PRO A 1 94 ? -7.609 -10.914 9.359 1 98.44 94 PRO A O 1
ATOM 719 N N . HIS A 1 95 ? -6.156 -10.188 10.898 1 98.69 95 HIS A N 1
ATOM 720 C CA . HIS A 1 95 ? -6.414 -8.781 10.625 1 98.69 95 HIS A CA 1
ATOM 721 C C . HIS A 1 95 ? -5.625 -8.305 9.406 1 98.69 95 HIS A C 1
ATOM 723 O O . HIS A 1 95 ? -4.473 -8.695 9.211 1 98.69 95 HIS A O 1
ATOM 729 N N . ALA A 1 96 ? -6.238 -7.512 8.602 1 98.88 96 ALA A N 1
ATOM 730 C CA . ALA A 1 96 ? -5.566 -6.953 7.43 1 98.88 96 ALA A CA 1
ATOM 731 C C . ALA A 1 96 ? -6.125 -5.578 7.078 1 98.88 96 ALA A C 1
ATOM 733 O O . ALA A 1 96 ? -7.172 -5.176 7.59 1 98.88 96 ALA A O 1
ATOM 734 N N . SER A 1 97 ? -5.441 -4.871 6.34 1 98.88 97 SER A N 1
ATOM 735 C CA . SER A 1 97 ? -5.836 -3.604 5.734 1 98.88 97 SER A CA 1
ATOM 736 C C . SER A 1 97 ? -5.441 -3.543 4.266 1 98.88 97 SER A C 1
ATOM 738 O O . SER A 1 97 ? -4.422 -4.109 3.865 1 98.88 97 SER A O 1
ATOM 740 N N . VAL A 1 98 ? -6.242 -2.904 3.463 1 98.75 98 VAL A N 1
ATOM 741 C CA . VAL A 1 98 ? -5.871 -2.668 2.072 1 98.75 98 VAL A CA 1
ATOM 742 C C . VAL A 1 98 ? -5.98 -1.18 1.753 1 98.75 98 VAL A C 1
ATOM 744 O O . VAL A 1 98 ? -6.805 -0.472 2.34 1 98.75 98 VAL A O 1
ATOM 747 N N . CYS A 1 99 ? -5.148 -0.75 0.912 1 98.94 99 CYS A N 1
ATOM 748 C CA . CYS A 1 99 ? -5.125 0.62 0.411 1 98.94 99 CYS A CA 1
ATOM 749 C C . CYS A 1 99 ? -5.16 0.645 -1.112 1 98.94 99 CYS A C 1
ATOM 751 O O . CYS A 1 99 ? -4.363 -0.031 -1.768 1 98.94 99 CYS A O 1
ATOM 753 N N . PHE A 1 100 ? -6.184 1.263 -1.715 1 98.81 100 PHE A N 1
ATOM 754 C CA . PHE A 1 100 ? -6.195 1.594 -3.135 1 98.81 100 PHE A CA 1
ATOM 755 C C . PHE A 1 100 ? -5.57 2.961 -3.377 1 98.81 100 PHE A C 1
ATOM 757 O O . PHE A 1 100 ? -6.227 3.99 -3.207 1 98.81 100 PHE A O 1
ATOM 764 N N . PRO A 1 101 ? -4.32 2.914 -3.762 1 98.44 101 PRO A N 1
ATOM 765 C CA . PRO A 1 101 ? -3.633 4.203 -3.885 1 98.44 101 PRO A CA 1
ATOM 766 C C . PRO A 1 101 ? -3.799 4.828 -5.27 1 98.44 101 PRO A C 1
ATOM 768 O O . PRO A 1 101 ? -2.836 4.898 -6.035 1 98.44 101 PRO A O 1
ATOM 771 N N . TRP A 1 102 ? -4.961 5.398 -5.574 1 97.88 102 TRP A N 1
ATOM 772 C CA . TRP A 1 102 ? -5.23 6.004 -6.871 1 97.88 102 TRP A CA 1
ATOM 773 C C . TRP A 1 102 ? -4.586 7.383 -6.977 1 97.88 102 TRP A C 1
ATOM 775 O O . TRP A 1 102 ? -5.281 8.391 -7.133 1 97.88 102 TRP A O 1
ATOM 785 N N . VAL A 1 103 ? -3.293 7.371 -7.039 1 97.06 103 VAL A N 1
ATOM 786 C CA . VAL A 1 103 ? -2.451 8.555 -6.934 1 97.06 103 VAL A CA 1
ATOM 787 C C . VAL A 1 103 ? -2.752 9.508 -8.086 1 97.06 103 VAL A C 1
ATOM 789 O O . VAL A 1 103 ? -2.83 10.727 -7.891 1 97.06 103 VAL A O 1
ATOM 792 N N . SER A 1 104 ? -2.969 8.977 -9.266 1 95.12 104 SER A N 1
ATOM 793 C CA . SER A 1 104 ? -3.113 9.781 -10.469 1 95.12 104 SER A CA 1
ATOM 794 C C . SER A 1 104 ? -4.383 10.625 -10.422 1 95.12 104 SER A C 1
ATOM 796 O O . SER A 1 104 ? -4.523 11.594 -11.172 1 95.12 104 SER A O 1
ATOM 798 N N . ILE A 1 105 ? -5.324 10.266 -9.602 1 95.62 105 ILE A N 1
ATOM 799 C CA . ILE A 1 105 ? -6.566 11.031 -9.531 1 95.62 105 ILE A CA 1
ATOM 800 C C . ILE A 1 105 ? -6.738 11.602 -8.125 1 95.62 105 ILE A C 1
ATOM 802 O O . ILE A 1 105 ? -7.832 12.031 -7.754 1 95.62 105 ILE A O 1
ATOM 806 N N . HIS A 1 106 ? -5.734 11.453 -7.305 1 96.12 106 HIS A N 1
ATOM 807 C CA . HIS A 1 106 ? -5.672 12.039 -5.969 1 96.12 106 HIS A CA 1
ATOM 808 C C . HIS A 1 106 ? -6.766 11.477 -5.07 1 96.12 106 HIS A C 1
ATOM 810 O O . HIS A 1 106 ? -7.449 12.227 -4.371 1 96.12 106 HIS A O 1
ATOM 816 N N . ARG A 1 107 ? -6.941 10.203 -5.18 1 97.69 107 ARG A N 1
ATOM 817 C CA . ARG A 1 107 ? -7.887 9.523 -4.309 1 97.69 107 ARG A CA 1
ATOM 818 C C . ARG A 1 107 ? -7.266 8.266 -3.705 1 97.69 107 ARG A C 1
ATOM 820 O O . ARG A 1 107 ? -6.32 7.703 -4.266 1 97.69 107 ARG A O 1
ATOM 827 N N . GLN A 1 108 ? -7.77 7.973 -2.604 1 98.5 108 GLN A N 1
ATOM 828 C CA . GLN A 1 108 ? -7.355 6.781 -1.877 1 98.5 108 GLN A CA 1
ATOM 829 C C . GLN A 1 108 ? -8.523 6.16 -1.119 1 98.5 108 GLN A C 1
ATOM 831 O O . GLN A 1 108 ? -9.352 6.875 -0.547 1 98.5 108 GLN A O 1
ATOM 836 N N . VAL A 1 109 ? -8.602 4.855 -1.108 1 98.81 109 VAL A N 1
ATOM 837 C CA . VAL A 1 109 ? -9.523 4.133 -0.239 1 98.81 109 VAL A CA 1
ATOM 838 C C . VAL A 1 109 ? -8.75 3.203 0.688 1 98.81 109 VAL A C 1
ATOM 840 O O . VAL A 1 109 ? -7.855 2.479 0.243 1 98.81 109 VAL A O 1
ATOM 843 N N . ILE A 1 110 ? -9.039 3.285 1.925 1 98.88 110 ILE A N 1
ATOM 844 C CA . ILE A 1 110 ? -8.438 2.412 2.928 1 98.88 110 ILE A CA 1
ATOM 845 C C . ILE A 1 110 ? -9.516 1.522 3.549 1 98.88 110 ILE A C 1
ATOM 847 O O . ILE A 1 110 ? -10.586 2.004 3.926 1 98.88 110 ILE A O 1
ATOM 851 N N . ILE A 1 111 ? -9.242 0.265 3.613 1 98.81 111 ILE A N 1
ATOM 852 C CA . ILE A 1 111 ? -10.172 -0.701 4.188 1 98.81 111 ILE A CA 1
ATOM 853 C C . ILE A 1 111 ? -9.469 -1.521 5.262 1 98.81 111 ILE A C 1
ATOM 855 O O . ILE A 1 111 ? -8.328 -1.95 5.074 1 98.81 111 ILE A O 1
ATOM 859 N N . GLU A 1 112 ? -10.109 -1.666 6.387 1 98.69 112 GLU A N 1
ATOM 860 C CA . GLU A 1 112 ? -9.617 -2.494 7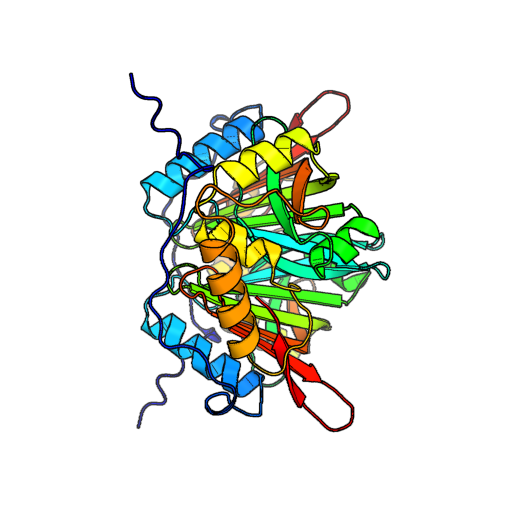.48 1 98.69 112 GLU A CA 1
ATOM 861 C C . GLU A 1 112 ? -10.641 -3.545 7.891 1 98.69 112 GLU A C 1
ATOM 863 O O . GLU A 1 112 ? -11.852 -3.289 7.852 1 98.69 112 GLU A O 1
ATOM 868 N N . GLY A 1 113 ? -10.141 -4.672 8.242 1 98.44 113 GLY A N 1
ATOM 869 C CA . GLY A 1 113 ? -11.039 -5.715 8.703 1 98.44 113 GLY A CA 1
ATOM 870 C C . GLY A 1 113 ? -10.344 -7.039 8.953 1 98.44 113 GLY A C 1
ATOM 871 O O . GLY A 1 113 ? -9.156 -7.07 9.281 1 98.44 113 GLY A O 1
ATOM 872 N N . THR A 1 114 ? -11.102 -8.102 8.922 1 98.56 114 THR A N 1
ATOM 873 C CA . THR A 1 114 ? -10.57 -9.445 9.117 1 98.56 114 THR A CA 1
ATOM 874 C C . THR A 1 114 ? -10.664 -10.266 7.832 1 98.56 114 THR A C 1
ATOM 876 O O . THR A 1 114 ? -11.523 -10 6.988 1 98.56 114 THR A O 1
ATOM 879 N N . VAL A 1 115 ? -9.758 -11.18 7.719 1 98.69 115 VAL A N 1
ATOM 880 C CA . VAL A 1 115 ? -9.625 -11.961 6.492 1 98.69 115 VAL A CA 1
ATOM 881 C C . VAL A 1 115 ? -9.883 -13.438 6.781 1 98.69 115 VAL A C 1
ATOM 883 O O . VAL A 1 115 ? -9.422 -13.961 7.801 1 98.69 115 VAL A O 1
ATOM 886 N N . GLU A 1 116 ? -10.602 -14.094 5.93 1 98.31 116 GLU A N 1
ATOM 887 C CA . GLU A 1 116 ? -10.82 -15.539 5.973 1 98.31 116 GLU A CA 1
ATOM 888 C C . GLU A 1 116 ? -10.797 -16.141 4.57 1 98.31 116 GLU A C 1
ATOM 890 O O . GLU A 1 116 ? -11.008 -15.438 3.582 1 98.31 116 GLU A O 1
ATOM 895 N N . ARG A 1 117 ? -10.492 -17.406 4.484 1 98.62 117 ARG A N 1
ATOM 896 C CA . ARG A 1 117 ? -10.539 -18.094 3.191 1 98.62 117 ARG A CA 1
ATOM 897 C C . ARG A 1 117 ? -11.961 -18.125 2.645 1 98.62 117 ARG A C 1
ATOM 899 O O . ARG A 1 117 ? -12.914 -18.344 3.396 1 98.62 117 ARG A O 1
ATOM 906 N N . VAL A 1 118 ? -12.125 -17.891 1.368 1 98.38 118 VAL A N 1
ATOM 907 C CA . VAL A 1 118 ? -13.406 -18.156 0.727 1 98.38 118 VAL A CA 1
ATOM 908 C C . VAL A 1 118 ? -13.609 -19.672 0.58 1 98.38 118 VAL A C 1
ATOM 910 O O . VAL A 1 118 ? -12.703 -20.453 0.879 1 98.38 118 VAL A O 1
ATOM 913 N N . SER A 1 119 ? -14.773 -20.047 0.146 1 98.19 119 SER A N 1
ATOM 914 C CA . SER A 1 119 ? -15.062 -21.469 0.027 1 98.19 119 SER A CA 1
ATOM 915 C C . SER A 1 119 ? -14.188 -22.125 -1.039 1 98.19 119 SER A C 1
ATOM 917 O O . SER A 1 119 ? -13.734 -21.453 -1.972 1 98.19 119 SER A O 1
ATOM 919 N N . ALA A 1 120 ? -13.953 -23.422 -0.879 1 98.19 120 ALA A N 1
ATOM 920 C CA . ALA A 1 120 ? -13.219 -24.172 -1.894 1 98.19 120 ALA A CA 1
ATOM 921 C C . ALA A 1 120 ? -13.898 -24.062 -3.256 1 98.19 120 ALA A C 1
ATOM 923 O O . ALA A 1 120 ? -13.227 -23.969 -4.285 1 98.19 120 ALA A O 1
ATOM 924 N N . ALA A 1 121 ? -15.164 -24.109 -3.246 1 98.25 121 ALA A N 1
ATOM 925 C CA . ALA A 1 121 ? -15.922 -24.016 -4.488 1 98.25 121 ALA A CA 1
ATOM 926 C C . ALA A 1 121 ? -15.68 -22.672 -5.172 1 98.25 121 ALA A C 1
ATOM 928 O O . ALA A 1 121 ? -15.477 -22.609 -6.387 1 98.25 121 ALA A O 1
ATOM 929 N N . GLU A 1 122 ? -15.75 -21.594 -4.391 1 97.31 122 GLU A N 1
ATOM 930 C CA . GLU A 1 122 ? -15.469 -20.266 -4.93 1 97.31 122 GLU A CA 1
ATOM 931 C C . GLU A 1 122 ? -14.047 -20.172 -5.484 1 97.31 122 GLU A C 1
ATOM 933 O O . GLU A 1 122 ? -13.836 -19.641 -6.57 1 97.31 122 GLU A O 1
ATOM 938 N N . SER A 1 123 ? -13.125 -20.703 -4.812 1 98.56 123 SER A N 1
ATOM 939 C CA . SER A 1 123 ? -11.734 -20.719 -5.254 1 98.56 123 SER A CA 1
ATOM 940 C C . SER A 1 123 ? -11.57 -21.516 -6.539 1 98.56 123 SER A C 1
ATOM 942 O O . SER A 1 123 ? -10.883 -21.078 -7.465 1 98.56 123 SER A O 1
ATOM 944 N N . SER A 1 124 ? -12.156 -22.656 -6.586 1 98.44 124 SER A N 1
ATOM 945 C CA . SER A 1 124 ? -12.055 -23.516 -7.762 1 98.44 124 SER A CA 1
ATOM 946 C C . SER A 1 124 ? -12.688 -22.859 -8.984 1 98.44 124 SER A C 1
ATOM 948 O O . SER A 1 124 ? -12.148 -22.938 -10.086 1 98.44 124 SER A O 1
ATOM 950 N N . ALA A 1 125 ? -13.836 -22.266 -8.797 1 97.56 125 ALA A N 1
ATOM 951 C CA . ALA A 1 125 ? -14.508 -21.578 -9.898 1 97.56 125 ALA A CA 1
ATOM 952 C C . ALA A 1 125 ? -13.633 -20.469 -10.477 1 97.56 125 ALA A C 1
ATOM 954 O O . ALA A 1 125 ? -13.5 -20.344 -11.695 1 97.56 125 ALA A O 1
ATOM 955 N N . TYR A 1 126 ? -13.117 -19.688 -9.633 1 96.69 126 TYR A N 1
ATOM 956 C CA . TYR A 1 126 ? -12.25 -18.625 -10.117 1 96.69 126 TYR A CA 1
ATOM 957 C C . TYR A 1 126 ? -11.008 -19.188 -10.789 1 96.69 126 TYR A C 1
ATOM 959 O O . TYR A 1 126 ? -10.602 -18.719 -11.852 1 96.69 126 TYR A O 1
ATOM 967 N N . PHE A 1 127 ? -10.344 -20.188 -10.133 1 98.06 127 PHE A N 1
ATOM 968 C CA . PHE A 1 127 ? -9.156 -20.812 -10.703 1 98.06 127 PHE A CA 1
ATOM 969 C C . PHE A 1 127 ? -9.422 -21.297 -12.125 1 98.06 127 PHE A C 1
ATOM 971 O O . PHE A 1 127 ? -8.617 -21.062 -13.023 1 98.06 127 PHE A O 1
ATOM 978 N N . ALA A 1 128 ? -10.484 -21.891 -12.336 1 96.81 128 ALA A N 1
ATOM 979 C CA . ALA A 1 128 ? -10.844 -22.469 -13.625 1 96.81 128 ALA A CA 1
ATOM 980 C C . ALA A 1 128 ? -11.062 -21.391 -14.672 1 96.81 128 ALA A C 1
ATOM 982 O O . ALA A 1 128 ? -10.898 -21.625 -15.875 1 96.81 128 ALA A O 1
ATOM 983 N N . SER A 1 129 ? -11.5 -20.234 -14.211 1 95.19 129 SER A N 1
ATOM 984 C CA . SER A 1 129 ? -11.789 -19.141 -15.141 1 95.19 129 SER A CA 1
ATOM 985 C C . SER A 1 129 ? -10.5 -18.484 -15.633 1 95.19 129 SER A C 1
ATOM 987 O O . SER A 1 129 ? -10.523 -17.734 -16.609 1 95.19 129 SER A O 1
ATOM 989 N N . ARG A 1 130 ? -9.383 -18.766 -15.07 1 94.88 130 ARG A N 1
ATOM 990 C CA . ARG A 1 130 ? -8.109 -18.125 -15.391 1 94.88 130 ARG A CA 1
ATOM 991 C C . ARG A 1 130 ? -7.496 -18.734 -16.641 1 94.88 130 ARG A C 1
ATOM 993 O O . ARG A 1 130 ? -7.77 -19.891 -16.969 1 94.88 130 ARG A O 1
ATOM 1000 N N . PRO A 1 131 ? -6.684 -17.938 -17.391 1 92.81 131 PRO A N 1
ATOM 1001 C CA . PRO A 1 131 ? -5.945 -18.531 -18.516 1 92.81 131 PRO A CA 1
ATOM 1002 C C . PRO A 1 131 ? -5.09 -19.719 -18.094 1 92.81 131 PRO A C 1
ATOM 1004 O O . PRO A 1 131 ? -4.566 -19.75 -16.984 1 92.81 131 PRO A O 1
ATOM 1007 N N . LEU A 1 132 ? -4.938 -20.656 -19.016 1 95.88 132 LEU A N 1
ATOM 1008 C CA . LEU A 1 132 ? -4.195 -21.891 -18.75 1 95.88 132 LEU A CA 1
ATOM 1009 C C . LEU A 1 132 ? -2.797 -21.562 -18.219 1 95.88 132 LEU A C 1
ATOM 1011 O O . LEU A 1 132 ? -2.307 -22.219 -17.297 1 95.88 132 LEU A O 1
ATOM 1015 N N . GLU A 1 133 ? -2.131 -20.609 -18.781 1 94.31 133 GLU A N 1
ATOM 1016 C CA . GLU A 1 133 ? -0.793 -20.203 -18.344 1 94.31 133 GLU A CA 1
ATOM 1017 C C . GLU A 1 133 ? -0.79 -19.766 -16.891 1 94.31 133 GLU A C 1
ATOM 1019 O O . GLU A 1 133 ? 0.134 -20.094 -16.141 1 94.31 133 GLU A O 1
ATOM 1024 N N . SER A 1 134 ? -1.784 -19.016 -16.531 1 94.06 134 SER A N 1
ATOM 1025 C CA . SER A 1 134 ? -1.912 -18.547 -15.148 1 94.06 134 SER A CA 1
ATOM 1026 C C . SER A 1 134 ? -2.18 -19.719 -14.203 1 94.06 134 SER A C 1
ATOM 1028 O O . SER A 1 134 ? -1.646 -19.766 -13.086 1 94.06 134 SER A O 1
ATOM 1030 N N . GLN A 1 135 ? -3.074 -20.625 -14.609 1 97.06 135 GLN A N 1
ATOM 1031 C CA . GLN A 1 135 ? -3.307 -21.828 -13.836 1 97.06 135 GLN A CA 1
ATOM 1032 C C . GLN A 1 135 ? -2.002 -22.594 -13.594 1 97.06 135 GLN A C 1
ATOM 1034 O O . GLN A 1 135 ? -1.689 -22.938 -12.453 1 97.06 135 GLN A O 1
ATOM 1039 N N . ALA A 1 136 ? -1.257 -22.766 -14.625 1 97.19 136 ALA A N 1
ATOM 1040 C CA . ALA A 1 136 ? -0.006 -23.516 -14.562 1 97.19 136 ALA A CA 1
ATOM 1041 C C . ALA A 1 136 ? 0.995 -22.828 -13.633 1 97.19 136 ALA A C 1
ATOM 1043 O O . ALA A 1 136 ? 1.608 -23.484 -12.789 1 97.19 136 ALA A O 1
ATOM 1044 N N . ALA A 1 137 ? 1.158 -21.578 -13.812 1 95.62 137 ALA A N 1
ATOM 1045 C CA . ALA A 1 137 ? 2.092 -20.812 -12.984 1 95.62 137 ALA A CA 1
ATOM 1046 C C . ALA A 1 137 ? 1.746 -20.938 -11.5 1 95.62 137 ALA A C 1
ATOM 1048 O O . ALA A 1 137 ? 2.623 -21.188 -10.672 1 95.62 137 ALA A O 1
ATOM 1049 N N . SER A 1 138 ? 0.482 -20.75 -11.164 1 95.94 138 SER A N 1
ATOM 1050 C CA . SER A 1 138 ? 0.027 -20.828 -9.781 1 95.94 138 SER A CA 1
ATOM 1051 C C . SER A 1 138 ? 0.195 -22.234 -9.219 1 95.94 138 SER A C 1
ATOM 1053 O O . SER A 1 138 ? 0.453 -22.406 -8.023 1 95.94 138 SER A O 1
ATOM 1055 N N . ALA A 1 139 ? 0.013 -23.203 -10.047 1 96.38 139 ALA A N 1
ATOM 1056 C CA . ALA A 1 139 ? 0.103 -24.594 -9.609 1 96.38 139 ALA A CA 1
ATOM 1057 C C . ALA A 1 139 ? 1.544 -24.969 -9.289 1 96.38 139 ALA A C 1
ATOM 1059 O O . ALA A 1 139 ? 1.797 -25.719 -8.352 1 96.38 139 ALA A O 1
ATOM 1060 N N . ILE A 1 140 ? 2.492 -24.406 -9.984 1 95.31 140 ILE A N 1
ATOM 1061 C CA . ILE A 1 140 ? 3.846 -24.953 -9.922 1 95.31 140 ILE A CA 1
ATOM 1062 C C . ILE A 1 140 ? 4.715 -24.062 -9.031 1 95.31 140 ILE A C 1
ATOM 1064 O O . ILE A 1 140 ? 5.723 -24.516 -8.484 1 95.31 140 ILE A O 1
ATOM 1068 N N . SER A 1 141 ? 4.453 -22.797 -8.883 1 95.5 141 SER A N 1
ATOM 1069 C CA . SER A 1 141 ? 5.348 -21.844 -8.242 1 95.5 141 SER A CA 1
ATOM 1070 C C . SER A 1 141 ? 5.258 -21.922 -6.719 1 95.5 141 SER A C 1
ATOM 1072 O O . SER A 1 141 ? 4.184 -21.734 -6.145 1 95.5 141 SER A O 1
ATOM 1074 N N . PRO A 1 142 ? 6.34 -22.281 -6.004 1 95.94 142 PRO A N 1
ATOM 1075 C CA . PRO A 1 142 ? 6.371 -22.109 -4.547 1 95.94 142 PRO A CA 1
ATOM 1076 C C . PRO A 1 142 ? 6.504 -20.656 -4.121 1 95.94 142 PRO A C 1
ATOM 1078 O O . PRO A 1 142 ? 7.535 -20.266 -3.568 1 95.94 142 PRO A O 1
ATOM 1081 N N . GLN A 1 143 ? 5.438 -19.922 -4.301 1 95.25 143 GLN A N 1
ATOM 1082 C CA . GLN A 1 143 ? 5.438 -18.469 -4.207 1 95.25 143 GLN A CA 1
ATOM 1083 C C . GLN A 1 143 ? 6.152 -17.984 -2.945 1 95.25 143 GLN A C 1
ATOM 1085 O O 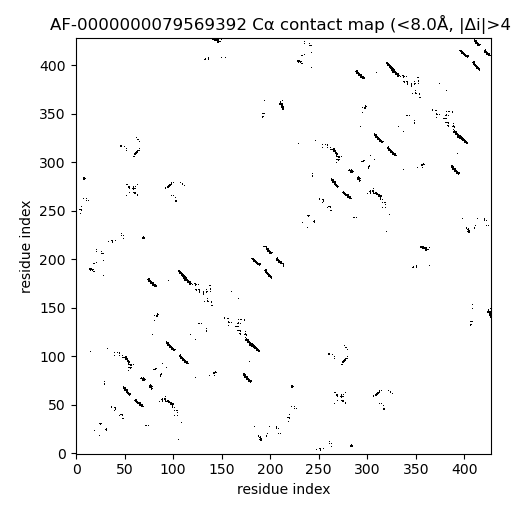. GLN A 1 143 ? 5.891 -18.5 -1.852 1 95.25 143 GLN A O 1
ATOM 1090 N N . SER A 1 144 ? 7.129 -17.062 -3.094 1 94.88 144 SER A N 1
ATOM 1091 C CA . SER A 1 144 ? 7.84 -16.328 -2.059 1 94.88 144 SER A CA 1
ATOM 1092 C C . SER A 1 144 ? 9.008 -17.141 -1.502 1 94.88 144 SER A C 1
ATOM 1094 O O . SER A 1 144 ? 9.773 -16.641 -0.67 1 94.88 144 SER A O 1
ATOM 1096 N N . GLN A 1 145 ? 9.125 -18.406 -1.92 1 96.25 145 GLN A N 1
ATOM 1097 C CA . GLN A 1 145 ? 10.297 -19.188 -1.506 1 96.25 145 GLN A CA 1
ATOM 1098 C C . GLN A 1 145 ? 11.531 -18.781 -2.312 1 96.25 145 GLN A C 1
ATOM 1100 O O . GLN A 1 145 ? 11.414 -18.312 -3.443 1 96.25 145 GLN A O 1
ATOM 1105 N N . VAL A 1 146 ? 12.688 -19.016 -1.709 1 97.12 146 VAL A N 1
ATOM 1106 C CA . VAL A 1 146 ? 13.938 -18.734 -2.393 1 97.12 146 VAL A CA 1
ATOM 1107 C C . VAL A 1 146 ? 14.188 -19.766 -3.484 1 97.12 146 VAL A C 1
ATOM 1109 O O . VAL A 1 146 ? 14 -20.969 -3.264 1 97.12 146 VAL A O 1
ATOM 1112 N N . ILE A 1 147 ? 14.555 -19.297 -4.672 1 96.38 147 ILE A N 1
ATOM 1113 C CA . ILE A 1 147 ? 14.891 -20.188 -5.781 1 96.38 147 ILE A CA 1
ATOM 1114 C C . ILE A 1 147 ? 16.219 -19.75 -6.402 1 96.38 147 ILE A C 1
ATOM 1116 O O . ILE A 1 147 ? 16.625 -18.594 -6.281 1 96.38 147 ILE A O 1
ATOM 1120 N N . SER A 1 148 ? 16.844 -20.672 -7.09 1 93.75 148 SER A N 1
ATOM 1121 C CA . SER A 1 148 ? 18.125 -20.375 -7.703 1 93.75 148 SER A CA 1
ATOM 1122 C C . SER A 1 148 ? 17.953 -19.688 -9.047 1 93.75 148 SER A C 1
ATOM 1124 O O . SER A 1 148 ? 18.781 -18.859 -9.445 1 93.75 148 SER A O 1
ATOM 1126 N N . SER A 1 149 ? 16.922 -20.125 -9.742 1 92.5 149 SER A N 1
ATOM 1127 C CA . SER A 1 149 ? 16.609 -19.531 -11.047 1 92.5 149 SER A CA 1
ATOM 1128 C C . SER A 1 149 ? 15.172 -19.797 -11.461 1 92.5 149 SER A C 1
ATOM 1130 O O . SER A 1 149 ? 14.484 -20.625 -10.844 1 92.5 149 SER A O 1
ATOM 1132 N N . LEU A 1 150 ? 14.766 -19.109 -12.5 1 92.62 150 LEU A N 1
ATOM 1133 C CA . LEU A 1 150 ? 13.406 -19.281 -12.992 1 92.62 150 LEU A CA 1
ATOM 1134 C C . LEU A 1 150 ? 13.312 -20.469 -13.945 1 92.62 150 LEU A C 1
ATOM 1136 O O . LEU A 1 150 ? 12.227 -21 -14.195 1 92.62 150 LEU A O 1
ATOM 1140 N N . ALA A 1 151 ? 14.406 -20.875 -14.453 1 92.81 151 ALA A N 1
ATOM 1141 C CA . ALA A 1 151 ? 14.445 -21.844 -15.547 1 92.81 151 ALA A CA 1
ATOM 1142 C C . ALA A 1 151 ? 13.688 -23.109 -15.188 1 92.81 151 ALA A C 1
ATOM 1144 O O . ALA A 1 151 ? 12.828 -23.562 -15.945 1 92.81 151 ALA A O 1
ATOM 1145 N N . PRO A 1 152 ? 13.984 -23.688 -14.031 1 95.5 152 PRO A N 1
ATOM 1146 C CA . PRO A 1 152 ? 13.227 -24.891 -13.68 1 95.5 152 PRO A CA 1
ATOM 1147 C C . PRO A 1 152 ? 11.719 -24.641 -13.617 1 95.5 152 PRO A C 1
ATOM 1149 O O . PRO A 1 152 ? 10.93 -25.516 -13.984 1 95.5 152 PRO A O 1
ATOM 1152 N N . LEU A 1 153 ? 11.281 -23.5 -13.148 1 95.06 153 LEU A N 1
ATOM 1153 C CA . LEU A 1 153 ? 9.859 -23.172 -13.039 1 95.06 153 LEU A CA 1
ATOM 1154 C C . LEU A 1 153 ? 9.234 -23.016 -14.422 1 95.06 153 LEU A C 1
ATOM 1156 O O . LEU A 1 153 ? 8.102 -23.453 -14.648 1 95.06 153 LEU A O 1
ATOM 1160 N N . ILE A 1 154 ? 9.93 -22.406 -15.289 1 93.75 154 ILE A N 1
ATOM 1161 C CA . ILE A 1 154 ? 9.453 -22.234 -16.656 1 93.75 154 ILE A CA 1
ATOM 1162 C C . ILE A 1 154 ? 9.227 -23.609 -17.297 1 93.75 154 ILE A C 1
ATOM 1164 O O . ILE A 1 154 ? 8.188 -23.828 -17.938 1 93.75 154 ILE A O 1
ATOM 1168 N N . GLU A 1 155 ? 10.172 -24.469 -17.109 1 96.12 155 GLU A N 1
ATOM 1169 C CA . GLU A 1 155 ? 10.055 -25.812 -17.672 1 96.12 155 GLU A CA 1
ATOM 1170 C C . GLU A 1 155 ? 8.852 -26.547 -17.078 1 96.12 155 GLU A C 1
ATOM 1172 O O . GLU A 1 155 ? 8.125 -27.234 -17.812 1 96.12 155 GLU A O 1
ATOM 1177 N N . GLN A 1 156 ? 8.719 -26.438 -15.836 1 96.5 156 GLN A N 1
ATOM 1178 C CA . GLN A 1 156 ? 7.594 -27.078 -15.164 1 96.5 156 GLN A CA 1
ATOM 1179 C C . GLN A 1 156 ? 6.266 -26.516 -15.648 1 96.5 156 GLN A C 1
ATOM 1181 O O . GLN A 1 156 ? 5.293 -27.25 -15.828 1 96.5 156 GLN A O 1
ATOM 1186 N N . MET A 1 157 ? 6.195 -25.25 -15.805 1 95.12 157 MET A N 1
ATOM 1187 C CA . MET A 1 157 ? 4.984 -24.578 -16.281 1 95.12 157 MET A CA 1
ATOM 1188 C C . MET A 1 157 ? 4.609 -25.078 -17.672 1 95.12 157 MET A C 1
ATOM 1190 O O . MET A 1 157 ? 3.441 -25.359 -17.938 1 95.12 157 MET A O 1
ATOM 1194 N N . ASP A 1 158 ? 5.605 -25.156 -18.516 1 95.12 158 ASP A N 1
ATOM 1195 C CA . ASP A 1 158 ? 5.383 -25.641 -19.875 1 95.12 158 ASP A CA 1
ATOM 1196 C C . ASP A 1 158 ? 4.887 -27.078 -19.875 1 95.12 158 ASP A C 1
ATOM 1198 O O . ASP A 1 158 ? 3.957 -27.422 -20.609 1 95.12 158 ASP A O 1
ATOM 1202 N N . ALA A 1 159 ? 5.551 -27.859 -19.125 1 97.62 159 ALA A N 1
ATOM 1203 C CA . ALA A 1 159 ? 5.164 -29.266 -19.016 1 97.62 159 ALA A CA 1
ATOM 1204 C C . ALA A 1 159 ? 3.723 -29.406 -18.531 1 97.62 159 ALA A C 1
ATOM 1206 O O . ALA A 1 159 ? 2.957 -30.219 -19.062 1 97.62 159 ALA A O 1
ATOM 1207 N N . ALA A 1 160 ? 3.357 -28.641 -17.516 1 96.81 160 ALA A N 1
ATOM 1208 C CA . ALA A 1 160 ? 2.008 -28.688 -16.969 1 96.81 160 ALA A CA 1
ATOM 1209 C C . ALA A 1 160 ? 0.964 -28.328 -18.016 1 96.81 160 ALA A C 1
ATOM 1211 O O . ALA A 1 160 ? -0.094 -28.969 -18.094 1 96.81 160 ALA A O 1
ATOM 1212 N N . GLN A 1 161 ? 1.226 -27.375 -18.812 1 96.31 161 GLN A N 1
ATOM 1213 C CA . GLN A 1 161 ? 0.302 -26.953 -19.859 1 96.31 161 GLN A CA 1
ATOM 1214 C C . GLN A 1 161 ? 0.147 -28.047 -20.922 1 96.31 161 GLN A C 1
ATOM 1216 O O . GLN A 1 161 ? -0.956 -28.281 -21.406 1 96.31 161 GLN A O 1
ATOM 1221 N N . ARG A 1 162 ? 1.267 -28.656 -21.234 1 97.12 162 ARG A N 1
ATOM 1222 C CA . ARG A 1 162 ? 1.246 -29.719 -22.234 1 97.12 162 ARG A CA 1
ATOM 1223 C C . ARG A 1 162 ? 0.468 -30.938 -21.734 1 97.12 162 ARG A C 1
ATOM 1225 O O . ARG A 1 162 ? -0.266 -31.562 -22.5 1 97.12 162 ARG A O 1
ATOM 1232 N N . GLU A 1 163 ? 0.684 -31.172 -20.531 1 97.5 163 GLU A N 1
ATOM 1233 C CA . GLU A 1 163 ? 0.086 -32.375 -19.938 1 97.5 163 GLU A CA 1
ATOM 1234 C C . GLU A 1 163 ? -1.402 -32.156 -19.672 1 97.5 163 GLU A C 1
ATOM 1236 O O . GLU A 1 163 ? -2.17 -33.125 -19.641 1 97.5 163 GLU A O 1
ATOM 1241 N N . HIS A 1 164 ? -1.824 -30.953 -19.422 1 97.12 164 HIS A N 1
ATOM 1242 C CA . HIS A 1 164 ? -3.209 -30.625 -19.094 1 97.12 164 HIS A CA 1
ATOM 1243 C C . HIS A 1 164 ? -3.74 -29.5 -19.969 1 97.12 164 HIS A C 1
ATOM 1245 O O . HIS A 1 164 ? -4.168 -28.469 -19.469 1 97.12 164 HIS A O 1
ATOM 1251 N N . PRO A 1 165 ? -3.828 -29.703 -21.25 1 95.69 165 PRO A N 1
ATOM 1252 C CA . PRO A 1 165 ? -4.223 -28.641 -22.188 1 95.69 165 PRO A CA 1
ATOM 1253 C C . PRO A 1 165 ? -5.648 -28.156 -21.938 1 95.69 165 PRO A C 1
ATOM 1255 O O . PRO A 1 165 ? -5.996 -27.047 -22.359 1 95.69 165 PRO A O 1
ATOM 1258 N N . GLU A 1 166 ? -6.449 -28.938 -21.312 1 95.94 166 GLU A N 1
ATOM 1259 C CA . GLU A 1 166 ? -7.848 -28.562 -21.094 1 95.94 166 GLU A CA 1
ATOM 1260 C C . GLU A 1 166 ? -8.023 -27.797 -19.797 1 95.94 166 GLU A C 1
ATOM 1262 O O . GLU A 1 166 ? -9.109 -27.281 -19.5 1 95.94 166 GLU A O 1
ATOM 1267 N N . GLY A 1 167 ? -6.988 -27.719 -18.984 1 97.06 167 GLY A N 1
ATOM 1268 C CA . GLY A 1 167 ? -7.066 -27.031 -17.703 1 97.06 167 GLY A CA 1
ATOM 1269 C C . GLY A 1 167 ? -6.379 -27.797 -16.578 1 97.06 167 GLY A C 1
ATOM 1270 O O . GLY A 1 167 ? -6.242 -29.016 -16.641 1 97.06 167 GLY A O 1
ATOM 1271 N N . ILE A 1 168 ? -5.992 -27.125 -15.648 1 97.88 168 ILE A N 1
ATOM 1272 C CA . ILE A 1 168 ? -5.336 -27.672 -14.461 1 97.88 168 ILE A CA 1
ATOM 1273 C C . ILE A 1 168 ? -6.273 -27.578 -13.258 1 97.88 168 ILE A C 1
ATOM 1275 O O . ILE A 1 168 ? -6.941 -26.547 -13.07 1 97.88 168 ILE A O 1
ATOM 1279 N N . THR A 1 169 ? -6.387 -28.672 -12.531 1 97.38 169 THR A N 1
ATOM 1280 C CA . THR A 1 169 ? -7.172 -28.656 -11.297 1 97.38 169 THR A CA 1
ATOM 1281 C C . THR A 1 169 ? -6.527 -27.734 -10.258 1 97.38 169 THR A C 1
ATOM 1283 O O . THR A 1 169 ? -5.309 -27.75 -10.086 1 97.38 169 THR A O 1
ATOM 1286 N N . ARG A 1 170 ? -7.371 -26.922 -9.609 1 98.31 170 ARG A N 1
ATOM 1287 C CA . ARG A 1 170 ? -6.859 -26.016 -8.594 1 98.31 170 ARG A CA 1
ATOM 1288 C C . ARG A 1 170 ? -6.055 -26.766 -7.539 1 98.31 170 ARG A C 1
ATOM 1290 O O . ARG A 1 170 ? -6.559 -27.703 -6.918 1 98.31 170 ARG A O 1
ATOM 1297 N N . PRO A 1 171 ? -4.836 -26.344 -7.285 1 98.19 171 PRO A N 1
ATOM 1298 C CA . PRO A 1 171 ? -4.109 -26.969 -6.172 1 98.19 171 PRO A CA 1
ATOM 1299 C C . PRO A 1 171 ? -4.656 -26.547 -4.809 1 98.19 171 PRO A C 1
ATOM 1301 O O . PRO A 1 171 ? -5.211 -25.453 -4.672 1 98.19 171 PRO A O 1
ATOM 1304 N N . GLU A 1 172 ? -4.445 -27.344 -3.762 1 97.44 172 GLU A N 1
ATOM 1305 C CA . GLU A 1 172 ? -4.969 -27.078 -2.422 1 97.44 172 GLU A CA 1
ATOM 1306 C C . GLU A 1 172 ? -4.309 -25.859 -1.799 1 97.44 172 GLU A C 1
ATOM 1308 O O . GLU A 1 172 ? -4.906 -25.172 -0.961 1 97.44 172 GLU A O 1
ATOM 1313 N N . HIS A 1 173 ? -3.123 -25.562 -2.246 1 97.81 173 HIS A N 1
ATOM 1314 C CA . HIS A 1 173 ? -2.367 -24.484 -1.631 1 97.81 173 HIS A CA 1
ATOM 1315 C C . HIS A 1 173 ? -2.721 -23.141 -2.26 1 97.81 173 HIS A C 1
ATOM 1317 O O . HIS A 1 173 ? -2.145 -22.109 -1.897 1 97.81 173 HIS A O 1
ATOM 1323 N N . TRP A 1 174 ? -3.609 -23.141 -3.162 1 98.38 174 TRP A N 1
ATOM 1324 C CA . TRP A 1 174 ? -4.016 -21.906 -3.838 1 98.38 174 TRP A CA 1
ATOM 1325 C C . TRP A 1 174 ? -5.504 -21.641 -3.629 1 98.38 174 TRP A C 1
ATOM 1327 O O . TRP A 1 174 ? -6.316 -22.562 -3.66 1 98.38 174 TRP A O 1
ATOM 1337 N N . GLY A 1 175 ? -5.906 -20.359 -3.406 1 98.62 175 GLY A N 1
ATOM 1338 C CA . GLY A 1 175 ? -7.309 -20 -3.232 1 98.62 175 GLY A CA 1
ATOM 1339 C C . GLY A 1 175 ? -7.512 -18.547 -2.834 1 98.62 175 GLY A C 1
ATOM 1340 O O . GLY A 1 175 ? -6.598 -17.734 -2.955 1 98.62 175 GLY A O 1
ATOM 1341 N N . GLY A 1 176 ? -8.758 -18.281 -2.457 1 98.62 176 GLY A N 1
ATOM 1342 C CA . GLY A 1 176 ? -9.141 -16.891 -2.215 1 98.62 176 GLY A CA 1
ATOM 1343 C C . GLY A 1 176 ? -9.258 -16.562 -0.739 1 98.62 176 GLY A C 1
ATOM 1344 O O . GLY A 1 176 ? -9.414 -17.453 0.095 1 98.62 176 GLY A O 1
ATOM 1345 N N . TYR A 1 177 ? -9.133 -15.328 -0.473 1 98.88 177 TYR A N 1
ATOM 1346 C CA . TYR A 1 177 ? -9.406 -14.695 0.812 1 98.88 177 TYR A CA 1
ATOM 1347 C C . TYR A 1 177 ? -10.461 -13.602 0.667 1 98.88 177 TYR A C 1
ATOM 1349 O O . TYR A 1 177 ? -10.531 -12.938 -0.368 1 98.88 177 TYR A O 1
ATOM 1357 N N . ARG A 1 178 ? -11.25 -13.484 1.656 1 98.81 178 ARG A N 1
ATOM 1358 C CA . ARG A 1 178 ? -12.188 -12.375 1.768 1 98.81 178 ARG A CA 1
ATOM 1359 C C . ARG A 1 178 ? -11.859 -11.5 2.975 1 98.81 178 ARG A C 1
ATOM 1361 O O . ARG A 1 178 ? -11.781 -11.992 4.102 1 98.81 178 ARG A O 1
ATOM 1368 N N . LEU A 1 179 ? -11.602 -10.266 2.764 1 98.81 179 LEU A N 1
ATOM 1369 C CA . LEU A 1 179 ? -11.531 -9.273 3.832 1 98.81 179 LEU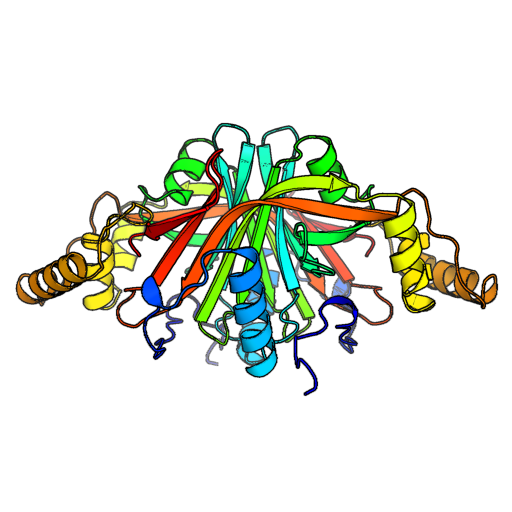 A CA 1
ATOM 1370 C C . LEU A 1 179 ? -12.914 -8.703 4.145 1 98.81 179 LEU A C 1
ATOM 1372 O O . LEU A 1 179 ? -13.531 -8.062 3.289 1 98.81 179 LEU A O 1
ATOM 1376 N N . THR A 1 180 ? -13.398 -8.977 5.254 1 98.31 180 THR A N 1
ATOM 1377 C CA . THR A 1 180 ? -14.633 -8.383 5.742 1 98.31 180 THR A CA 1
ATOM 1378 C C . THR A 1 180 ? -14.359 -7.043 6.426 1 98.31 180 THR A C 1
ATOM 1380 O O . THR A 1 180 ? -13.742 -7 7.488 1 98.31 180 THR A O 1
ATOM 1383 N N . PRO A 1 181 ? -14.883 -5.973 5.855 1 98.19 181 PRO A N 1
ATOM 1384 C CA . PRO A 1 181 ? -14.484 -4.652 6.352 1 98.19 181 PRO A CA 1
ATOM 1385 C C . PRO A 1 181 ? -15.219 -4.258 7.629 1 98.19 181 PRO A C 1
ATOM 1387 O O . PRO A 1 181 ? -16.406 -4.547 7.777 1 98.19 181 PRO A O 1
ATOM 1390 N N . THR A 1 182 ? -14.516 -3.625 8.539 1 97.81 182 THR A N 1
ATOM 1391 C CA . THR A 1 182 ? -15.094 -2.949 9.695 1 97.81 182 THR A CA 1
ATOM 1392 C C . THR A 1 182 ? -14.859 -1.443 9.609 1 97.81 182 THR A C 1
ATOM 1394 O O . THR A 1 182 ? -15.508 -0.669 10.32 1 97.81 182 THR A O 1
ATOM 1397 N N . VAL A 1 183 ? -13.922 -1.036 8.844 1 98.25 183 VAL A N 1
ATOM 1398 C CA . VAL A 1 183 ? -13.625 0.363 8.555 1 98.25 183 VAL A CA 1
ATOM 1399 C C . VAL A 1 183 ? -13.414 0.548 7.055 1 98.25 183 VAL A C 1
ATOM 1401 O O . VAL A 1 183 ? -12.766 -0.279 6.406 1 98.25 183 VAL A O 1
ATOM 1404 N N . VAL A 1 184 ? -13.938 1.548 6.477 1 98.62 184 VAL A N 1
ATOM 1405 C CA . VAL A 1 184 ? -13.664 1.996 5.113 1 98.62 184 VAL A CA 1
ATOM 1406 C C . VAL A 1 184 ? -13.469 3.51 5.098 1 98.62 184 VAL A C 1
ATOM 1408 O O . VAL A 1 184 ? -14.352 4.262 5.523 1 98.62 184 VAL A O 1
ATOM 1411 N N . GLU A 1 185 ? -12.359 3.951 4.641 1 98.75 185 GLU A N 1
ATOM 1412 C CA . GLU A 1 185 ? -12.055 5.379 4.605 1 98.75 185 GLU A CA 1
ATOM 1413 C C . GLU A 1 185 ? -11.828 5.859 3.176 1 98.75 185 GLU A C 1
ATOM 1415 O O . GLU A 1 185 ? -11.102 5.223 2.408 1 98.75 185 GLU A O 1
ATOM 1420 N N . PHE A 1 186 ? -12.477 6.93 2.848 1 98.44 186 PHE A N 1
ATOM 1421 C CA . PHE A 1 186 ? -12.32 7.59 1.557 1 98.44 186 PHE A CA 1
ATOM 1422 C C . PHE A 1 186 ? -11.547 8.891 1.705 1 98.44 186 PHE A C 1
ATOM 1424 O O . PHE A 1 186 ? -11.922 9.758 2.494 1 98.44 186 PHE A O 1
ATOM 1431 N N . TRP A 1 187 ? -10.477 9 0.989 1 98 187 TRP A N 1
ATOM 1432 C CA . TRP A 1 187 ? -9.594 10.156 1.015 1 98 187 TRP A CA 1
ATOM 1433 C C . TRP A 1 187 ? -9.516 10.812 -0.359 1 98 187 TRP A C 1
ATOM 1435 O O . TRP A 1 187 ? -9.367 10.133 -1.374 1 98 187 TRP A O 1
ATOM 1445 N N . GLN A 1 188 ? -9.641 12.086 -0.427 1 96.75 188 GLN A N 1
ATOM 1446 C CA . GLN A 1 188 ? -9.477 12.859 -1.654 1 96.75 188 GLN A CA 1
ATOM 1447 C C . GLN A 1 188 ? -8.57 14.07 -1.428 1 96.75 188 GLN A C 1
ATOM 1449 O O . GLN A 1 188 ? -8.812 14.875 -0.527 1 96.75 188 GLN A O 1
ATOM 1454 N N . GLY A 1 189 ? -7.551 14.133 -2.258 1 94.94 189 GLY A N 1
ATOM 1455 C CA . GLY A 1 189 ? -6.625 15.25 -2.188 1 94.94 189 GLY A CA 1
ATOM 1456 C C . GLY A 1 189 ? -7.27 16.578 -2.549 1 94.94 189 GLY A C 1
ATOM 1457 O O . GLY A 1 189 ? -8.109 16.641 -3.451 1 94.94 189 GLY A O 1
ATOM 1458 N N . ASN A 1 190 ? -6.883 17.578 -1.792 1 89.94 190 ASN A N 1
ATOM 1459 C CA . ASN A 1 190 ? -7.344 18.938 -2.059 1 89.94 190 ASN A CA 1
ATOM 1460 C C . ASN A 1 190 ? -6.219 19.953 -1.874 1 89.94 190 ASN A C 1
ATOM 1462 O O . ASN A 1 190 ? -5.148 19.625 -1.363 1 89.94 190 ASN A O 1
ATOM 1466 N N . VAL A 1 191 ? -6.535 21.156 -2.268 1 82.88 191 VAL A N 1
ATOM 1467 C CA . VAL A 1 191 ? -5.551 22.234 -2.193 1 82.88 191 VAL A CA 1
ATOM 1468 C C . VAL A 1 191 ? -5.246 22.562 -0.733 1 82.88 191 VAL A C 1
ATOM 1470 O O . VAL A 1 191 ? -6.098 22.375 0.14 1 82.88 191 VAL A O 1
ATOM 1473 N N . GLY A 1 192 ? -3.982 22.984 -0.489 1 81.12 192 GLY A N 1
ATOM 1474 C CA . GLY A 1 192 ? -3.596 23.453 0.829 1 81.12 192 GLY A CA 1
ATOM 1475 C C . GLY A 1 192 ? -3.51 22.359 1.864 1 81.12 192 GLY A C 1
ATOM 1476 O O . GLY A 1 192 ? -3.604 22.609 3.066 1 81.12 192 GLY A O 1
ATOM 1477 N N . ARG A 1 193 ? -3.535 21.109 1.474 1 85.88 193 ARG A N 1
ATOM 1478 C CA . ARG A 1 193 ? -3.457 19.938 2.332 1 85.88 193 ARG A CA 1
ATOM 1479 C C . ARG A 1 193 ? -4.746 19.75 3.127 1 85.88 193 ARG A C 1
ATOM 1481 O O . ARG A 1 193 ? -4.758 19.062 4.145 1 85.88 193 ARG A O 1
ATOM 1488 N N . LEU A 1 194 ? -5.746 20.438 2.641 1 89.75 194 LEU A N 1
ATOM 1489 C CA . LEU A 1 194 ? -7.059 20.266 3.254 1 89.75 194 LEU A CA 1
ATOM 1490 C C . LEU A 1 194 ? -7.828 19.125 2.592 1 89.75 194 LEU A C 1
ATOM 1492 O O . LEU A 1 194 ? -8.906 19.344 2.037 1 89.75 194 LEU A O 1
ATOM 1496 N N . HIS A 1 195 ? -7.25 17.953 2.74 1 94.31 195 HIS A N 1
ATOM 1497 C CA . HIS A 1 195 ? -7.797 16.766 2.115 1 94.31 195 HIS A CA 1
ATOM 1498 C C . HIS A 1 195 ? -9.148 16.391 2.725 1 94.31 195 HIS A C 1
ATOM 1500 O O . HIS A 1 195 ? -9.383 16.641 3.908 1 94.31 195 HIS A O 1
ATOM 1506 N N . ASP A 1 196 ? -9.984 15.906 1.941 1 95.31 196 ASP A N 1
ATOM 1507 C CA . ASP A 1 196 ? -11.234 15.336 2.438 1 95.31 196 ASP A CA 1
ATOM 1508 C C . ASP A 1 196 ? -11.039 13.891 2.887 1 95.31 196 ASP A C 1
ATOM 1510 O O . ASP A 1 196 ? -10.492 13.07 2.143 1 95.31 196 ASP A O 1
ATOM 1514 N N . ARG A 1 197 ? -11.445 13.641 4.102 1 97.5 197 ARG A N 1
ATOM 1515 C CA . ARG A 1 197 ? -11.367 12.297 4.656 1 97.5 197 ARG A CA 1
ATOM 1516 C C . ARG A 1 197 ? -12.695 11.898 5.301 1 97.5 197 ARG A C 1
ATOM 1518 O O . ARG A 1 197 ? -13.172 12.57 6.211 1 97.5 197 ARG A O 1
ATOM 1525 N N . PHE A 1 198 ? -13.234 10.836 4.82 1 97.88 198 PHE A N 1
ATOM 1526 C CA . PHE A 1 198 ? -14.453 10.281 5.391 1 97.88 198 PHE A CA 1
ATOM 1527 C C . PHE A 1 198 ? -14.266 8.812 5.742 1 97.88 198 PHE A C 1
ATOM 1529 O O . PHE A 1 198 ? -13.828 8.016 4.906 1 97.88 198 PHE A O 1
ATOM 1536 N N . ARG A 1 199 ? -14.641 8.492 6.926 1 98.12 199 ARG A N 1
ATOM 1537 C CA . ARG A 1 199 ? -14.453 7.129 7.418 1 98.12 199 ARG A CA 1
ATOM 1538 C C . ARG A 1 199 ? -15.781 6.516 7.84 1 98.12 199 ARG A C 1
ATOM 1540 O O . ARG A 1 199 ? -16.531 7.105 8.625 1 98.12 199 ARG A O 1
ATOM 1547 N N . TYR A 1 200 ? -16.047 5.367 7.242 1 98 200 TYR A N 1
ATOM 1548 C CA . TYR A 1 200 ? -17.156 4.523 7.676 1 98 200 TYR A CA 1
ATOM 1549 C C . TYR A 1 200 ? -16.703 3.529 8.734 1 98 200 TYR A C 1
ATOM 1551 O O . TYR A 1 200 ? -15.656 2.881 8.586 1 98 200 TYR A O 1
ATOM 1559 N N . ARG A 1 201 ? -17.422 3.445 9.773 1 97.62 201 ARG A N 1
ATOM 1560 C CA . ARG A 1 201 ? -17.188 2.438 10.797 1 97.62 201 ARG A CA 1
ATOM 1561 C C . ARG A 1 201 ? -18.406 1.55 11 1 97.62 201 ARG A C 1
ATOM 1563 O O . ARG A 1 201 ? -19.531 2.045 11.062 1 97.62 201 ARG A O 1
ATOM 1570 N N . GLN A 1 202 ? -18.109 0.307 11.062 1 95.81 202 GLN A N 1
ATOM 1571 C CA . GLN A 1 202 ? -19.188 -0.658 11.266 1 95.81 202 GLN A CA 1
ATOM 1572 C C . GLN A 1 202 ? -19.5 -0.834 12.75 1 95.81 202 GLN A C 1
ATOM 1574 O O . GLN A 1 202 ? -18.578 -0.909 13.57 1 95.81 202 GLN A O 1
ATOM 1579 N N . SER A 1 203 ? -20.75 -0.722 13.109 1 91.44 203 SER A N 1
ATOM 1580 C CA . SER A 1 203 ? -21.234 -1.024 14.453 1 91.44 203 SER A CA 1
ATOM 1581 C C . SER A 1 203 ? -22.422 -1.986 14.406 1 91.44 203 SER A C 1
ATOM 1583 O O . SER A 1 203 ? -22.781 -2.488 13.336 1 91.44 203 SER A O 1
ATOM 1585 N N . ALA A 1 204 ? -22.906 -2.369 15.547 1 91.19 204 ALA A N 1
ATOM 1586 C CA . ALA A 1 204 ? -24.078 -3.229 15.617 1 91.19 204 ALA A CA 1
ATOM 1587 C C . ALA A 1 204 ? -25.266 -2.586 14.922 1 91.19 204 ALA A C 1
ATOM 1589 O O . ALA A 1 204 ? -26.141 -3.285 14.398 1 91.19 204 ALA A O 1
ATOM 1590 N N . GLU A 1 205 ? -25.328 -1.305 14.82 1 91.94 205 GLU A N 1
ATOM 1591 C CA . GLU A 1 205 ? -26.438 -0.546 14.242 1 91.94 205 GLU A CA 1
ATOM 1592 C C . GLU A 1 205 ? -26.203 -0.279 12.758 1 91.94 205 GLU A C 1
ATOM 1594 O O . GLU A 1 205 ? -27.078 0.291 12.086 1 91.94 205 GLU A O 1
ATOM 1599 N N . GLY A 1 206 ? -25.109 -0.72 12.289 1 94.19 206 GLY A N 1
ATOM 1600 C CA . GLY A 1 206 ? -24.812 -0.472 10.891 1 94.19 206 GLY A CA 1
ATOM 1601 C C . GLY A 1 206 ? -23.594 0.419 10.695 1 94.19 206 GLY A C 1
ATOM 1602 O O . GLY A 1 206 ? -22.734 0.502 11.57 1 94.19 206 GLY A O 1
ATOM 1603 N N . TRP A 1 207 ? -23.5 1.022 9.469 1 96.12 207 TRP A N 1
ATOM 1604 C CA . TRP A 1 207 ? -22.359 1.867 9.133 1 96.12 207 TRP A CA 1
ATOM 1605 C C . TRP A 1 207 ? -22.609 3.311 9.555 1 96.12 207 TRP A C 1
ATOM 1607 O O . TRP A 1 207 ? -23.703 3.846 9.359 1 96.12 207 TRP A O 1
ATOM 1617 N N . ALA A 1 208 ? -21.656 3.859 10.188 1 95.38 208 ALA A N 1
ATOM 1618 C CA . ALA A 1 208 ? -21.641 5.289 10.484 1 95.38 208 ALA A CA 1
ATOM 1619 C C . ALA A 1 208 ? -20.5 5.992 9.742 1 95.38 208 ALA A C 1
ATOM 1621 O O . ALA A 1 208 ? -19.391 5.461 9.633 1 95.38 208 ALA A O 1
ATOM 1622 N N . CYS A 1 209 ? -20.797 7.152 9.242 1 95.88 209 CYS A N 1
ATOM 1623 C CA . CYS A 1 209 ? -19.812 7.91 8.484 1 95.88 209 CYS A CA 1
ATOM 1624 C C . CYS A 1 209 ? -19.391 9.164 9.242 1 95.88 209 CYS A C 1
ATOM 1626 O O . CYS A 1 209 ? -20.234 9.922 9.719 1 95.88 209 CYS A O 1
ATOM 1628 N N . GLU A 1 210 ? -18.141 9.344 9.391 1 96.69 210 GLU A N 1
ATOM 1629 C CA . GLU A 1 210 ? -17.609 10.516 10.078 1 96.69 210 GLU A CA 1
ATOM 1630 C C . GLU A 1 210 ? -16.516 11.18 9.25 1 96.69 210 GLU A C 1
ATOM 1632 O O . GLU A 1 210 ? -15.812 10.508 8.484 1 96.69 210 GLU A O 1
ATOM 1637 N N . ARG A 1 211 ? -16.391 12.492 9.43 1 97 211 ARG A N 1
ATOM 1638 C CA . ARG A 1 211 ? -15.328 13.242 8.773 1 97 211 ARG A CA 1
ATOM 1639 C C . ARG A 1 211 ? -14.086 13.305 9.656 1 97 211 ARG A C 1
ATOM 1641 O O . ARG A 1 211 ? -14.188 13.516 10.867 1 97 211 ARG A O 1
ATOM 1648 N N . LEU A 1 212 ? -12.969 13.109 9.047 1 97.56 212 LEU A N 1
ATOM 1649 C CA . LEU A 1 212 ? -11.703 13.195 9.766 1 97.56 212 LEU A CA 1
ATOM 1650 C C . LEU A 1 212 ? -10.93 14.445 9.367 1 97.56 212 LEU A C 1
ATOM 1652 O O . LEU A 1 212 ? -11.023 14.898 8.227 1 97.56 212 LEU A O 1
ATOM 1656 N N . ALA A 1 213 ? -10.195 14.945 10.289 1 97.19 213 ALA A N 1
ATOM 1657 C CA . ALA A 1 213 ? -9.273 16.047 10 1 97.19 213 ALA A CA 1
ATOM 1658 C C . ALA A 1 213 ? -8.18 15.609 9.023 1 97.19 213 ALA A C 1
ATOM 1660 O O . ALA A 1 213 ? -7.664 14.5 9.125 1 97.19 213 ALA A O 1
ATOM 1661 N N . PRO A 1 214 ? -7.832 16.5 8.141 1 94.75 214 PRO A N 1
ATOM 1662 C CA . PRO A 1 214 ? -6.797 16.172 7.16 1 94.75 214 PRO A CA 1
ATOM 1663 C C . PRO A 1 214 ? -5.414 16 7.793 1 94.75 214 PRO A C 1
ATOM 1665 O O . PRO A 1 214 ? -5.16 16.531 8.875 1 94.75 214 PRO A O 1
ATOM 1668 N N . MET B 1 1 ? -29.438 -0.723 -20.75 1 23.61 1 MET B N 1
ATOM 1669 C CA . MET B 1 1 ? -28.562 0.356 -20.312 1 23.61 1 MET B CA 1
ATOM 1670 C C . MET B 1 1 ? -27.344 -0.2 -19.594 1 23.61 1 MET B C 1
ATOM 1672 O O . MET B 1 1 ? -27.484 -0.928 -18.609 1 23.61 1 MET B O 1
ATOM 1676 N N . ASN B 1 2 ? -26.188 -0.57 -20.266 1 25.16 2 ASN B N 1
ATOM 1677 C CA . ASN B 1 2 ? -25.031 -1.416 -19.969 1 25.16 2 ASN B CA 1
ATOM 1678 C C . ASN B 1 2 ? -24.266 -0.928 -18.75 1 25.16 2 ASN B C 1
ATOM 1680 O O . ASN B 1 2 ? -23.828 0.221 -18.703 1 25.16 2 ASN B O 1
ATOM 1684 N N . ASP B 1 3 ? -24.609 -1.283 -17.531 1 32.19 3 ASP B N 1
ATOM 1685 C CA . ASP B 1 3 ? -24.016 -0.897 -16.266 1 32.19 3 ASP B CA 1
ATOM 1686 C C . ASP B 1 3 ? -22.484 -0.936 -16.344 1 32.19 3 ASP B C 1
ATOM 1688 O O . ASP B 1 3 ? -21.891 -2.004 -16.516 1 32.19 3 ASP B O 1
ATOM 1692 N N . PRO B 1 4 ? -21.797 0.111 -16.875 1 36.97 4 PRO B N 1
ATOM 1693 C CA . PRO B 1 4 ? -20.375 0.244 -17.156 1 36.97 4 PRO B CA 1
ATOM 1694 C C . PRO B 1 4 ? -19.5 0.005 -15.922 1 36.97 4 PRO B C 1
ATOM 1696 O O . PRO B 1 4 ? -18.469 0.663 -15.75 1 36.97 4 PRO B O 1
ATOM 1699 N N . ARG B 1 5 ? -20.109 -0.749 -14.938 1 43.72 5 ARG B N 1
ATOM 1700 C CA . ARG B 1 5 ? -19.297 -0.993 -13.742 1 43.72 5 ARG B CA 1
ATOM 1701 C C . ARG B 1 5 ? -17.984 -1.668 -14.094 1 43.72 5 ARG B C 1
ATOM 1703 O O . ARG B 1 5 ? -17.922 -2.479 -15.023 1 43.72 5 ARG B O 1
ATOM 1710 N N . PHE B 1 6 ? -16.875 -1.058 -13.773 1 40.94 6 PHE B N 1
ATOM 1711 C CA . PHE B 1 6 ? -15.562 -1.654 -13.977 1 40.94 6 PHE B CA 1
ATOM 1712 C C . PHE B 1 6 ? -15.562 -3.117 -13.555 1 40.94 6 PHE B C 1
ATOM 1714 O O . PHE B 1 6 ? -15.938 -3.443 -12.422 1 40.94 6 PHE B O 1
ATOM 1721 N N . ASP B 1 7 ? -15.414 -4.086 -14.477 1 49.34 7 ASP B N 1
ATOM 1722 C CA . ASP B 1 7 ? -15.359 -5.523 -14.227 1 49.34 7 ASP B CA 1
ATOM 1723 C C . ASP B 1 7 ? -14.055 -5.914 -13.539 1 49.34 7 ASP B C 1
ATOM 1725 O O . ASP B 1 7 ? -13.055 -6.191 -14.211 1 49.34 7 ASP B O 1
ATOM 1729 N N . VAL B 1 8 ? -14.039 -5.902 -12.344 1 47.88 8 VAL B N 1
ATOM 1730 C CA . VAL B 1 8 ? -12.836 -6.129 -11.547 1 47.88 8 VAL B CA 1
ATOM 1731 C C . VAL B 1 8 ? -12.336 -7.555 -11.766 1 47.88 8 VAL B C 1
ATOM 1733 O O . VAL B 1 8 ? -11.141 -7.828 -11.641 1 47.88 8 VAL B O 1
ATOM 1736 N N . ARG B 1 9 ? -13.273 -8.414 -12.055 1 46.06 9 ARG B N 1
ATOM 1737 C CA . ARG B 1 9 ? -12.961 -9.844 -12.102 1 46.06 9 ARG B CA 1
ATOM 1738 C C . ARG B 1 9 ? -12.086 -10.172 -13.305 1 46.06 9 ARG B C 1
ATOM 1740 O O . ARG B 1 9 ? -11.266 -11.086 -13.25 1 46.06 9 ARG B O 1
ATOM 1747 N N . ASN B 1 10 ? -12.227 -9.414 -14.32 1 46.38 10 ASN B N 1
ATOM 1748 C CA . ASN B 1 10 ? -11.547 -9.773 -15.555 1 46.38 10 ASN B CA 1
ATOM 1749 C C . ASN B 1 10 ? -10.43 -8.797 -15.891 1 46.38 10 ASN B C 1
ATOM 1751 O O . ASN B 1 10 ? -9.898 -8.805 -17 1 46.38 10 ASN B O 1
ATOM 1755 N N . ALA B 1 11 ? -10.195 -7.926 -15.055 1 44.25 11 ALA B N 1
ATOM 1756 C CA . ALA B 1 11 ? -9.164 -6.945 -15.375 1 44.25 11 ALA B CA 1
ATOM 1757 C C . ALA B 1 11 ? -7.777 -7.574 -15.32 1 44.25 11 ALA B C 1
ATOM 1759 O O . ALA B 1 11 ? -7.348 -8.062 -14.273 1 44.25 11 ALA B O 1
ATOM 1760 N N . ARG B 1 12 ? -7.07 -7.922 -16.625 1 50.28 12 ARG B N 1
ATOM 1761 C CA . ARG B 1 12 ? -5.727 -8.477 -16.734 1 50.28 12 ARG B CA 1
ATOM 1762 C C . ARG B 1 12 ? -4.848 -7.621 -17.641 1 50.28 12 ARG B C 1
ATOM 1764 O O . ARG B 1 12 ? -5.289 -7.184 -18.703 1 50.28 12 ARG B O 1
ATOM 1771 N N . VAL B 1 13 ? -3.621 -7.168 -17.109 1 47.31 13 VAL B N 1
ATOM 1772 C CA . VAL B 1 13 ? -2.662 -6.414 -17.922 1 47.31 13 VAL B CA 1
ATOM 1773 C C . VAL B 1 13 ? -1.473 -7.301 -18.266 1 47.31 13 VAL B C 1
ATOM 1775 O O . VAL B 1 13 ? -0.99 -8.07 -17.438 1 47.31 13 VAL B O 1
ATOM 1778 N N . ARG B 1 14 ? -1.038 -7.41 -19.562 1 47.78 14 ARG B N 1
ATOM 1779 C CA . ARG B 1 14 ? 0.143 -8.125 -20.031 1 47.78 14 ARG B CA 1
ATOM 1780 C C . ARG B 1 14 ? 1.393 -7.262 -19.922 1 47.78 14 ARG B C 1
ATOM 1782 O O . ARG B 1 14 ? 1.378 -6.086 -20.297 1 47.78 14 ARG B O 1
ATOM 1789 N N . TYR B 1 15 ? 2.561 -7.746 -19.188 1 56.88 15 TYR B N 1
ATOM 1790 C CA . TYR B 1 15 ? 3.807 -7.062 -18.859 1 56.88 15 TYR B CA 1
ATOM 1791 C C . TYR B 1 15 ? 4.891 -7.398 -19.875 1 56.88 15 TYR B C 1
ATOM 1793 O O . TYR B 1 15 ? 5.051 -8.555 -20.266 1 56.88 15 TYR B O 1
ATOM 1801 N N . GLU B 1 16 ? 5.402 -6.516 -20.766 1 55 16 GLU B N 1
ATOM 1802 C CA . GLU B 1 16 ? 6.559 -6.871 -21.594 1 55 16 GLU B CA 1
ATOM 1803 C C . GLU B 1 16 ? 7.793 -6.074 -21.172 1 55 16 GLU B C 1
ATOM 1805 O O . GLU B 1 16 ? 7.992 -4.949 -21.641 1 55 16 GLU B O 1
ATOM 1810 N N . LEU B 1 17 ? 8.469 -6.34 -20 1 66.75 17 LEU B N 1
ATOM 1811 C CA . LEU B 1 17 ? 9.727 -5.699 -19.625 1 66.75 17 LEU B CA 1
ATOM 1812 C C . LEU B 1 17 ? 10.891 -6.68 -19.75 1 66.75 17 LEU B C 1
ATOM 1814 O O . LEU B 1 17 ? 10.688 -7.895 -19.766 1 66.75 17 LEU B O 1
ATOM 1818 N N . GLU B 1 18 ? 12.055 -6.129 -20.031 1 73.81 18 GLU B N 1
ATOM 1819 C CA . GLU B 1 18 ? 13.25 -6.953 -19.922 1 73.81 18 GLU B CA 1
ATOM 1820 C C . GLU B 1 18 ? 13.375 -7.551 -18.516 1 73.81 18 GLU B C 1
ATOM 1822 O O . GLU B 1 18 ? 13.172 -6.852 -17.516 1 73.81 18 GLU B O 1
ATOM 1827 N N . ARG B 1 19 ? 13.625 -8.844 -18.406 1 83.12 19 ARG B N 1
ATOM 1828 C CA . ARG B 1 19 ? 13.695 -9.578 -17.156 1 83.12 19 ARG B CA 1
ATOM 1829 C C . ARG B 1 19 ? 14.766 -8.992 -16.234 1 83.12 19 ARG B C 1
ATOM 1831 O O . ARG B 1 19 ? 15.836 -8.586 -16.703 1 83.12 19 ARG B O 1
ATOM 1838 N N . LEU B 1 20 ? 14.461 -8.883 -15 1 85.94 20 LEU B N 1
ATOM 1839 C CA . LEU B 1 20 ? 15.445 -8.516 -13.992 1 85.94 20 LEU B CA 1
ATOM 1840 C C . LEU B 1 20 ? 16.406 -9.672 -13.734 1 85.94 20 LEU B C 1
ATOM 1842 O O . LEU B 1 20 ? 15.992 -10.836 -13.664 1 85.94 20 LEU B O 1
ATOM 1846 N N . ASP B 1 21 ? 17.656 -9.367 -13.75 1 83.5 21 ASP B N 1
ATOM 1847 C CA . ASP B 1 21 ? 18.703 -10.344 -13.5 1 83.5 21 ASP B CA 1
ATOM 1848 C C . ASP B 1 21 ? 19.578 -9.922 -12.305 1 83.5 21 ASP B C 1
ATOM 1850 O O . ASP B 1 21 ? 19.844 -8.734 -12.117 1 83.5 21 ASP B O 1
ATOM 1854 N N . GLU B 1 22 ? 19.922 -10.961 -11.555 1 83.75 22 GLU B N 1
ATOM 1855 C CA . GLU B 1 22 ? 20.719 -10.711 -10.359 1 83.75 22 GLU B CA 1
ATOM 1856 C C . GLU B 1 22 ? 22 -9.961 -10.711 1 83.75 22 GLU B C 1
ATOM 1858 O O . GLU B 1 22 ? 22.5 -9.156 -9.906 1 83.75 22 GLU B O 1
ATOM 1863 N N . THR B 1 23 ? 22.438 -10.18 -11.867 1 84.38 23 THR B N 1
ATOM 1864 C CA . THR B 1 23 ? 23.719 -9.594 -12.25 1 84.38 23 THR B CA 1
ATOM 1865 C C . THR B 1 23 ? 23.578 -8.109 -12.562 1 84.38 23 THR B C 1
ATOM 1867 O O . THR B 1 23 ? 24.562 -7.375 -12.609 1 84.38 23 THR B O 1
ATOM 1870 N N . THR B 1 24 ? 22.375 -7.703 -12.758 1 86.81 24 THR B N 1
ATOM 1871 C CA . THR B 1 24 ? 22.156 -6.305 -13.117 1 86.81 24 THR B CA 1
ATOM 1872 C C . THR B 1 24 ? 21.75 -5.492 -11.891 1 86.81 24 THR B C 1
ATOM 1874 O O . THR B 1 24 ? 21.625 -4.266 -11.969 1 86.81 24 THR B O 1
ATOM 1877 N N . LEU B 1 25 ? 21.578 -6.148 -10.812 1 94 25 LEU B N 1
ATOM 1878 C CA . LEU B 1 25 ? 21.172 -5.453 -9.602 1 94 25 LEU B CA 1
ATOM 1879 C C . LEU B 1 25 ? 22.391 -4.945 -8.836 1 94 25 LEU B C 1
ATOM 1881 O O . LEU B 1 25 ? 23.406 -5.629 -8.766 1 94 25 LEU B O 1
ATOM 1885 N N . LEU B 1 26 ? 22.266 -3.754 -8.289 1 94.88 26 LEU B N 1
ATOM 1886 C CA . LEU B 1 26 ? 23.312 -3.201 -7.445 1 94.88 26 LEU B CA 1
ATOM 1887 C C . LEU B 1 26 ? 23.391 -3.951 -6.117 1 94.88 26 LEU B C 1
ATOM 1889 O O . LEU B 1 26 ? 22.391 -4.453 -5.621 1 94.88 26 LEU B O 1
ATOM 1893 N N . ALA B 1 27 ? 24.609 -4.004 -5.512 1 93.69 27 ALA B N 1
ATOM 1894 C CA . ALA B 1 27 ? 24.844 -4.711 -4.254 1 93.69 27 ALA B CA 1
ATOM 1895 C C . ALA B 1 27 ? 24.109 -4.031 -3.1 1 93.69 27 ALA B C 1
ATOM 1897 O O . ALA B 1 27 ? 23.625 -4.699 -2.178 1 93.69 27 ALA B O 1
ATOM 1898 N N . ASP B 1 28 ? 24.062 -2.758 -3.156 1 94.81 28 ASP B N 1
ATOM 1899 C CA . ASP B 1 28 ? 23.375 -1.974 -2.131 1 94.81 28 ASP B CA 1
ATOM 1900 C C . ASP B 1 28 ? 21.922 -1.729 -2.506 1 94.81 28 ASP B C 1
ATOM 1902 O O . ASP B 1 28 ? 21.641 -1.047 -3.492 1 94.81 28 ASP B O 1
ATOM 1906 N N . PRO B 1 29 ? 21 -2.283 -1.699 1 97.19 29 PRO B N 1
ATOM 1907 C CA . PRO B 1 29 ? 19.594 -2.127 -2.064 1 97.19 29 PRO B CA 1
ATOM 1908 C C . PRO B 1 29 ? 19.141 -0.669 -2.053 1 97.19 29 PRO B C 1
ATOM 1910 O O . PRO B 1 29 ? 18.172 -0.315 -2.729 1 97.19 29 PRO B O 1
ATOM 1913 N N . ILE B 1 30 ? 19.734 0.209 -1.294 1 96.38 30 ILE B N 1
ATOM 1914 C CA . ILE B 1 30 ? 19.375 1.621 -1.276 1 96.38 30 ILE B CA 1
ATOM 1915 C C . ILE B 1 30 ? 19.766 2.273 -2.6 1 96.38 30 ILE B C 1
ATOM 1917 O O . ILE B 1 30 ? 19 3.057 -3.166 1 96.38 30 ILE B O 1
ATOM 1921 N N . ALA B 1 31 ? 20.969 1.94 -3.041 1 95.12 31 ALA B N 1
ATOM 1922 C CA . ALA B 1 31 ? 21.391 2.412 -4.359 1 95.12 31 ALA B CA 1
ATOM 1923 C C . ALA B 1 31 ? 20.469 1.878 -5.453 1 95.12 31 ALA B C 1
ATOM 1925 O O . ALA B 1 31 ? 20.109 2.605 -6.383 1 95.12 31 ALA B O 1
ATOM 1926 N N . GLN B 1 32 ? 20.156 0.609 -5.379 1 96.56 32 GLN B N 1
ATOM 1927 C CA . GLN B 1 32 ? 19.234 0 -6.336 1 96.56 32 GLN B CA 1
ATOM 1928 C C . GLN B 1 32 ? 17.875 0.702 -6.32 1 96.56 32 GLN B C 1
ATOM 1930 O O . GLN B 1 32 ? 17.297 0.964 -7.375 1 96.56 32 GLN B O 1
ATOM 1935 N N . PHE B 1 33 ? 17.406 1.053 -5.145 1 98 33 PHE B N 1
ATOM 1936 C CA . PHE B 1 33 ? 16.156 1.792 -5.008 1 98 33 PHE B CA 1
ATOM 1937 C C . PHE B 1 33 ? 16.25 3.137 -5.723 1 98 33 PHE B C 1
ATOM 1939 O O . PHE B 1 33 ? 15.344 3.51 -6.465 1 98 33 PHE B O 1
ATOM 1946 N N . GLY B 1 34 ? 17.234 3.801 -5.414 1 96.38 34 GLY B N 1
ATOM 1947 C CA . GLY B 1 34 ? 17.422 5.082 -6.07 1 96.38 34 GLY B CA 1
ATOM 1948 C C . GLY B 1 34 ? 17.359 4.996 -7.586 1 96.38 34 GLY B C 1
ATOM 1949 O O . GLY B 1 34 ? 16.75 5.84 -8.234 1 96.38 34 GLY B O 1
ATOM 1950 N N . ALA B 1 35 ? 18 4.023 -8.117 1 94.5 35 ALA B N 1
ATOM 1951 C CA . ALA B 1 35 ? 17.969 3.809 -9.562 1 94.5 35 ALA B CA 1
ATOM 1952 C C . ALA B 1 35 ? 16.547 3.58 -10.055 1 94.5 35 ALA B C 1
ATOM 1954 O O . ALA B 1 35 ? 16.109 4.195 -11.031 1 94.5 35 ALA B O 1
ATOM 1955 N N . TRP B 1 36 ? 15.805 2.721 -9.359 1 96.94 36 TRP B N 1
ATOM 1956 C CA . TRP B 1 36 ? 14.438 2.418 -9.758 1 96.94 36 TRP B CA 1
ATOM 1957 C C . TRP B 1 36 ? 13.539 3.645 -9.609 1 96.94 36 TRP B C 1
ATOM 1959 O O . TRP B 1 36 ? 12.641 3.865 -10.422 1 96.94 36 TRP B O 1
ATOM 1969 N N . LEU B 1 37 ? 13.766 4.383 -8.516 1 96.5 37 LEU B N 1
ATOM 1970 C CA . LEU B 1 37 ? 12.992 5.605 -8.305 1 96.5 37 LEU B CA 1
ATOM 1971 C C . LEU B 1 37 ? 13.203 6.582 -9.461 1 96.5 37 LEU B C 1
ATOM 1973 O O . LEU B 1 37 ? 12.25 7.172 -9.961 1 96.5 37 LEU B O 1
ATOM 1977 N N . GLY B 1 38 ? 14.43 6.77 -9.82 1 94.31 38 GLY B N 1
ATOM 1978 C CA . GLY B 1 38 ? 14.734 7.605 -10.977 1 94.31 38 GLY B CA 1
ATOM 1979 C C . GLY B 1 38 ? 14.055 7.137 -12.25 1 94.31 38 GLY B C 1
ATOM 1980 O O . GLY B 1 38 ? 13.516 7.945 -13.008 1 94.31 38 GLY B O 1
ATOM 1981 N N . GLU B 1 39 ? 14.086 5.863 -12.492 1 93.81 39 GLU B N 1
ATOM 1982 C CA . GLU B 1 39 ? 13.43 5.289 -13.672 1 93.81 39 GLU B CA 1
ATOM 1983 C C . GLU B 1 39 ? 11.922 5.5 -13.625 1 93.81 39 GLU B C 1
ATOM 1985 O O . GLU B 1 39 ? 11.297 5.797 -14.641 1 93.81 39 GLU B O 1
ATOM 1990 N N . ALA B 1 40 ? 11.352 5.293 -12.422 1 95.19 40 ALA B N 1
ATOM 1991 C CA . ALA B 1 40 ? 9.922 5.523 -12.258 1 95.19 40 ALA B CA 1
ATOM 1992 C C . ALA B 1 40 ? 9.555 6.969 -12.586 1 95.19 40 ALA B C 1
ATOM 1994 O O . ALA B 1 40 ? 8.57 7.219 -13.289 1 95.19 40 ALA B O 1
ATOM 1995 N N . ALA B 1 41 ? 10.32 7.875 -12.055 1 93.69 41 ALA B N 1
ATOM 1996 C CA . ALA B 1 41 ? 10.102 9.289 -12.344 1 93.69 41 ALA B CA 1
ATOM 1997 C C . ALA B 1 41 ? 10.219 9.562 -13.844 1 93.69 41 ALA B C 1
ATOM 1999 O O . ALA B 1 41 ? 9.359 10.227 -14.43 1 93.69 41 ALA B O 1
ATOM 2000 N N . GLY B 1 42 ? 11.234 9.023 -14.406 1 93.25 42 GLY B N 1
ATOM 2001 C CA . GLY B 1 42 ? 11.477 9.203 -15.828 1 93.25 42 GLY B CA 1
ATOM 2002 C C . GLY B 1 42 ? 10.375 8.625 -16.703 1 93.25 42 GLY B C 1
ATOM 2003 O O . GLY B 1 42 ? 10.109 9.133 -17.797 1 93.25 42 GLY B O 1
ATOM 2004 N N . ALA B 1 43 ? 9.711 7.586 -16.219 1 94 43 ALA B N 1
ATOM 2005 C CA . ALA B 1 43 ? 8.664 6.902 -16.969 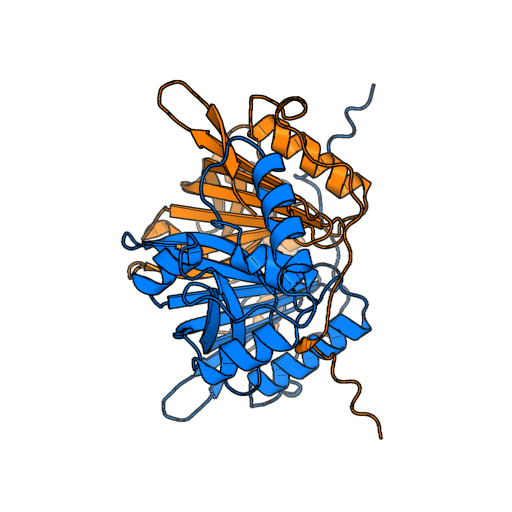1 94 43 ALA B CA 1
ATOM 2006 C C . ALA B 1 43 ? 7.316 7.598 -16.781 1 94 43 ALA B C 1
ATOM 2008 O O . ALA B 1 43 ? 6.309 7.188 -17.359 1 94 43 ALA B O 1
ATOM 2009 N N . GLY B 1 44 ? 7.246 8.586 -15.922 1 92.94 44 GLY B N 1
ATOM 2010 C CA . GLY B 1 44 ? 6.031 9.367 -15.75 1 92.94 44 GLY B CA 1
ATOM 2011 C C . GLY B 1 44 ? 5.098 8.797 -14.695 1 92.94 44 GLY B C 1
ATOM 2012 O O . GLY B 1 44 ? 3.896 9.07 -14.719 1 92.94 44 GLY B O 1
ATOM 2013 N N . VAL B 1 45 ? 5.609 7.953 -13.852 1 93.94 45 VAL B N 1
ATOM 2014 C CA . VAL B 1 45 ? 4.797 7.504 -12.727 1 93.94 45 VAL B CA 1
ATOM 2015 C C . VAL B 1 45 ? 4.301 8.711 -11.93 1 93.94 45 VAL B C 1
ATOM 2017 O O . VAL B 1 45 ? 5.09 9.57 -11.539 1 93.94 45 VAL B O 1
ATOM 2020 N N . PRO B 1 46 ? 2.969 8.734 -11.75 1 94.06 46 PRO B N 1
ATOM 2021 C CA . PRO B 1 46 ? 2.488 9.844 -10.922 1 94.06 46 PRO B CA 1
ATOM 2022 C C . PRO B 1 46 ? 3.023 9.789 -9.492 1 94.06 46 PRO B C 1
ATOM 2024 O O . PRO B 1 46 ? 2.848 8.789 -8.805 1 94.06 46 PRO B O 1
ATOM 2027 N N . GLU B 1 47 ? 3.695 10.867 -9.094 1 94.06 47 GLU B N 1
ATOM 2028 C CA . GLU B 1 47 ? 4.273 10.977 -7.758 1 94.06 47 GLU B CA 1
ATOM 2029 C C . GLU B 1 47 ? 5.02 9.703 -7.375 1 94.06 47 GLU B C 1
ATOM 2031 O O . GLU B 1 47 ? 4.605 8.984 -6.465 1 94.06 47 GLU B O 1
ATOM 2036 N N . PRO B 1 48 ? 6.105 9.477 -7.992 1 96.19 48 PRO B N 1
ATOM 2037 C CA . PRO B 1 48 ? 6.82 8.219 -7.777 1 96.19 48 PRO B CA 1
ATOM 2038 C C . PRO B 1 48 ? 7.312 8.055 -6.34 1 96.19 48 PRO B C 1
ATOM 2040 O O . PRO B 1 48 ? 7.695 6.957 -5.934 1 96.19 48 PRO B O 1
ATOM 2043 N N . ASN B 1 49 ? 7.324 9.164 -5.543 1 97 49 ASN B N 1
ATOM 2044 C CA . ASN B 1 49 ? 7.754 9.109 -4.148 1 97 49 ASN B CA 1
ATOM 2045 C C . ASN B 1 49 ? 6.59 8.789 -3.217 1 97 49 ASN B C 1
ATOM 2047 O O . ASN B 1 49 ? 6.766 8.719 -1.999 1 97 49 ASN B O 1
ATOM 2051 N N . ALA B 1 50 ? 5.355 8.609 -3.762 1 98.12 50 ALA B N 1
ATOM 2052 C CA . ALA B 1 50 ? 4.238 8.141 -2.947 1 98.12 50 ALA B CA 1
ATOM 2053 C C . ALA B 1 50 ? 4.391 6.664 -2.602 1 98.12 50 ALA B C 1
ATOM 2055 O O . ALA B 1 50 ? 4.684 5.844 -3.473 1 98.12 50 ALA B O 1
ATOM 2056 N N . MET B 1 51 ? 4.305 6.414 -1.368 1 98.5 51 MET B N 1
ATOM 2057 C CA . MET B 1 51 ? 4.426 5.035 -0.897 1 98.5 51 MET B CA 1
ATOM 2058 C C . MET B 1 51 ? 3.307 4.695 0.082 1 98.5 51 MET B C 1
ATOM 2060 O O . MET B 1 51 ? 2.771 5.582 0.75 1 98.5 51 MET B O 1
ATOM 2064 N N . VAL B 1 52 ? 2.92 3.43 0.088 1 98.94 52 VAL B N 1
ATOM 2065 C CA . VAL B 1 52 ? 1.93 2.951 1.047 1 98.94 52 VAL B CA 1
ATOM 2066 C C . VAL B 1 52 ? 2.633 2.408 2.289 1 98.94 52 VAL B C 1
ATOM 2068 O O . VAL B 1 52 ? 3.381 1.431 2.207 1 98.94 52 VAL B O 1
ATOM 2071 N N . LEU B 1 53 ? 2.404 3.074 3.396 1 98.94 53 LEU B N 1
ATOM 2072 C CA . LEU B 1 53 ? 2.973 2.713 4.691 1 98.94 53 LEU B CA 1
ATOM 2073 C C . LEU B 1 53 ? 2.037 1.784 5.457 1 98.94 53 LEU B C 1
ATOM 2075 O O . LEU B 1 53 ? 0.856 2.096 5.633 1 98.94 53 LEU B O 1
ATOM 2079 N N . ALA B 1 54 ? 2.537 0.661 5.832 1 98.94 54 ALA B N 1
ATOM 2080 C CA . ALA B 1 54 ? 1.827 -0.246 6.73 1 98.94 54 ALA B CA 1
ATOM 2081 C C . ALA B 1 54 ? 2.42 -0.2 8.141 1 98.94 54 ALA B C 1
ATOM 2083 O O . ALA B 1 54 ? 3.621 -0.407 8.32 1 98.94 54 ALA B O 1
ATOM 2084 N N . THR B 1 55 ? 1.666 0.137 9.102 1 98.88 55 THR B N 1
ATOM 2085 C CA . THR B 1 55 ? 1.967 0.034 10.523 1 98.88 55 THR B CA 1
ATOM 2086 C C . THR B 1 55 ? 0.996 -0.919 11.211 1 98.88 55 THR B C 1
ATOM 2088 O O . THR B 1 55 ? 0.045 -1.401 10.594 1 98.88 55 THR B O 1
ATOM 2091 N N . ALA B 1 56 ? 1.272 -1.287 12.453 1 98.62 56 ALA B N 1
ATOM 2092 C CA . ALA B 1 56 ? 0.354 -2.1 13.25 1 98.62 56 ALA B CA 1
ATOM 2093 C C . ALA B 1 56 ? 0.154 -1.504 14.641 1 98.62 56 ALA B C 1
ATOM 2095 O O . ALA B 1 56 ? 1.09 -0.955 15.227 1 98.62 56 ALA B O 1
ATOM 2096 N N . ASP B 1 57 ? -1.044 -1.596 15.109 1 97.69 57 ASP B N 1
ATOM 2097 C CA . ASP B 1 57 ? -1.312 -1.089 16.453 1 97.69 57 ASP B CA 1
ATOM 2098 C C . ASP B 1 57 ? -0.77 -2.039 17.516 1 97.69 57 ASP B C 1
ATOM 2100 O O . ASP B 1 57 ? -0.089 -3.016 17.203 1 97.69 57 ASP B O 1
ATOM 2104 N N . ALA B 1 58 ? -1.034 -1.722 18.75 1 96.56 58 ALA B N 1
ATOM 2105 C CA . ALA B 1 58 ? -0.484 -2.473 19.875 1 96.56 58 ALA B CA 1
ATOM 2106 C C . ALA B 1 58 ? -0.965 -3.92 19.859 1 96.56 58 ALA B C 1
ATOM 2108 O O . ALA B 1 58 ? -0.282 -4.816 20.359 1 96.56 58 ALA B O 1
ATOM 2109 N N . ALA B 1 59 ? -2.094 -4.195 19.281 1 96.31 59 ALA B N 1
ATOM 2110 C CA . ALA B 1 59 ? -2.668 -5.535 19.203 1 96.31 59 ALA B CA 1
ATOM 2111 C C . ALA B 1 59 ? -2.172 -6.281 17.969 1 96.31 59 ALA B C 1
ATOM 2113 O O . ALA B 1 59 ? -2.512 -7.449 17.766 1 96.31 59 ALA B O 1
ATOM 2114 N N . GLY B 1 60 ? -1.379 -5.582 17.109 1 97.38 60 GLY B N 1
ATOM 2115 C CA . GLY B 1 60 ? -0.812 -6.215 15.93 1 97.38 60 GLY B CA 1
ATOM 2116 C C . GLY B 1 60 ? -1.712 -6.125 14.711 1 97.38 60 GLY B C 1
ATOM 2117 O O . GLY B 1 60 ? -1.474 -6.797 13.703 1 97.38 60 GLY B O 1
ATOM 2118 N N . ALA B 1 61 ? -2.805 -5.34 14.797 1 98.12 61 ALA B N 1
ATOM 2119 C CA . ALA B 1 61 ? -3.656 -5.129 13.625 1 98.12 61 ALA B CA 1
ATOM 2120 C C . ALA B 1 61 ? -3.041 -4.105 12.672 1 98.12 61 ALA B C 1
ATOM 2122 O O . ALA B 1 61 ? -2.777 -2.967 13.062 1 98.12 61 ALA B O 1
ATOM 2123 N N . PRO B 1 62 ? -2.84 -4.473 11.43 1 98.62 62 PRO B N 1
ATOM 2124 C CA . PRO B 1 62 ? -2.15 -3.572 10.508 1 98.62 62 PRO B CA 1
ATOM 2125 C C . PRO B 1 62 ? -3.084 -2.533 9.891 1 98.62 62 PRO B C 1
ATOM 2127 O O . PRO B 1 62 ? -4.301 -2.744 9.836 1 98.62 62 PRO B O 1
ATOM 2130 N N . ARG B 1 63 ? -2.531 -1.475 9.438 1 98.12 63 ARG B N 1
ATOM 2131 C CA . ARG B 1 63 ? -3.188 -0.408 8.688 1 98.12 63 ARG B CA 1
ATOM 2132 C C . ARG B 1 63 ? -2.268 0.151 7.609 1 98.12 63 ARG B C 1
ATOM 2134 O O . ARG B 1 63 ? -1.067 0.322 7.836 1 98.12 63 ARG B O 1
ATOM 2141 N N . ALA B 1 64 ? -2.805 0.378 6.504 1 98.56 64 ALA B N 1
ATOM 2142 C CA . ALA B 1 64 ? -2.023 0.85 5.363 1 98.56 64 ALA B CA 1
ATOM 2143 C C . ALA B 1 64 ? -2.555 2.184 4.848 1 98.56 64 ALA B C 1
ATOM 2145 O O . ALA B 1 64 ? -3.768 2.373 4.734 1 98.56 64 ALA B O 1
ATOM 2146 N N . ARG B 1 65 ? -1.716 3.115 4.598 1 98.75 65 ARG B N 1
ATOM 2147 C CA . ARG B 1 65 ? -2.076 4.387 3.98 1 98.75 65 ARG B CA 1
ATOM 2148 C C . ARG B 1 65 ? -0.892 4.984 3.227 1 98.75 65 ARG B C 1
ATOM 2150 O O . ARG B 1 65 ? 0.261 4.648 3.506 1 98.75 65 ARG B O 1
ATOM 2157 N N . THR B 1 66 ? -1.195 5.879 2.338 1 98.56 66 THR B N 1
ATOM 2158 C CA . THR B 1 66 ? -0.156 6.52 1.539 1 98.56 66 THR B CA 1
ATOM 2159 C C . THR B 1 66 ? 0.526 7.633 2.33 1 98.56 66 THR B C 1
ATOM 2161 O O . THR B 1 66 ? -0.135 8.391 3.043 1 98.56 66 THR B O 1
ATOM 2164 N N . VAL B 1 67 ? 1.806 7.691 2.26 1 98.25 67 VAL B N 1
ATOM 2165 C CA . VAL B 1 67 ? 2.637 8.805 2.693 1 98.25 67 VAL B CA 1
ATOM 2166 C C . VAL B 1 67 ? 3.658 9.148 1.608 1 98.25 67 VAL B C 1
ATOM 2168 O O . VAL B 1 67 ? 3.795 8.414 0.627 1 98.25 67 VAL B O 1
ATOM 2171 N N . LEU B 1 68 ? 4.309 10.273 1.754 1 96.94 68 LEU B N 1
ATOM 2172 C CA . LEU B 1 68 ? 5.289 10.688 0.756 1 96.94 68 LEU B CA 1
ATOM 2173 C C . LEU B 1 68 ? 6.711 10.5 1.278 1 96.94 68 LEU B C 1
ATOM 2175 O O . LEU B 1 68 ? 7.031 10.938 2.387 1 96.94 68 LEU B O 1
ATOM 2179 N N . LEU B 1 69 ? 7.484 9.797 0.493 1 98.25 69 LEU B N 1
ATOM 2180 C CA . LEU B 1 69 ? 8.914 9.695 0.775 1 98.25 69 LEU B CA 1
ATOM 2181 C C . LEU B 1 69 ? 9.594 11.055 0.612 1 98.25 69 LEU B C 1
ATOM 2183 O O . LEU B 1 69 ? 9.414 11.719 -0.408 1 98.25 69 LEU B O 1
ATOM 2187 N N . ARG B 1 70 ? 10.406 11.438 1.621 1 96.31 70 ARG B N 1
ATOM 2188 C CA . ARG B 1 70 ? 11.055 12.742 1.561 1 96.31 70 ARG B CA 1
ATOM 2189 C C . ARG B 1 70 ? 12.57 12.602 1.655 1 96.31 70 ARG B C 1
ATOM 2191 O O . ARG B 1 70 ? 13.297 13.594 1.577 1 96.31 70 ARG B O 1
ATOM 2198 N N . GLY B 1 71 ? 13.047 11.398 1.767 1 94.62 71 GLY B N 1
ATOM 2199 C CA . GLY B 1 71 ? 14.461 11.078 1.799 1 94.62 71 GLY B CA 1
ATOM 2200 C C . GLY B 1 71 ? 14.742 9.594 1.911 1 94.62 71 GLY B C 1
ATOM 2201 O O . GLY B 1 71 ? 13.945 8.852 2.484 1 94.62 71 GLY B O 1
ATOM 2202 N N . TYR B 1 72 ? 15.93 9.094 1.36 1 94.88 72 TYR B N 1
ATOM 2203 C CA . TYR B 1 72 ? 16.203 7.668 1.459 1 94.88 72 TYR B CA 1
ATOM 2204 C C . TYR B 1 72 ? 17.719 7.406 1.475 1 94.88 72 TYR B C 1
ATOM 2206 O O . TYR B 1 72 ? 18.156 6.297 1.185 1 94.88 72 TYR B O 1
ATOM 2214 N N . ASP B 1 73 ? 18.578 8.219 1.86 1 87.44 73 ASP B N 1
ATOM 2215 C CA . ASP B 1 73 ? 20.031 7.992 1.891 1 87.44 73 ASP B CA 1
ATOM 2216 C C . ASP B 1 73 ? 20.422 7.047 3.027 1 87.44 73 ASP B C 1
ATOM 2218 O O . ASP B 1 73 ? 21.109 6.055 2.807 1 87.44 73 ASP B O 1
ATOM 2222 N N . ASP B 1 74 ? 20.078 7.246 4.27 1 88.56 74 ASP B N 1
ATOM 2223 C CA . ASP B 1 74 ? 20.297 6.418 5.449 1 88.56 74 ASP B CA 1
ATOM 2224 C C . ASP B 1 74 ? 18.969 5.941 6.039 1 88.56 74 ASP B C 1
ATOM 2226 O O . ASP B 1 74 ? 18.719 6.129 7.23 1 88.56 74 ASP B O 1
ATOM 2230 N N . GLY B 1 75 ? 18.125 5.32 5.152 1 96.12 75 GLY B N 1
ATOM 2231 C CA . GLY B 1 75 ? 16.781 4.945 5.512 1 96.12 75 GLY B CA 1
ATOM 2232 C C . GLY B 1 75 ? 15.719 5.73 4.754 1 96.12 75 GLY B C 1
ATOM 2233 O O . GLY B 1 75 ? 16.047 6.566 3.908 1 96.12 75 GLY B O 1
ATOM 2234 N N . PHE B 1 76 ? 14.539 5.41 4.977 1 98.44 76 PHE B N 1
ATOM 2235 C CA . PHE B 1 76 ? 13.422 6.02 4.258 1 98.44 76 PHE B CA 1
ATOM 2236 C C . PHE B 1 76 ? 12.648 6.969 5.164 1 98.44 76 PHE B C 1
ATOM 2238 O O . PHE B 1 76 ? 12.086 6.551 6.176 1 98.44 76 PHE B O 1
ATOM 2245 N N . VAL B 1 77 ? 12.586 8.25 4.781 1 98.56 77 VAL B N 1
ATOM 2246 C CA . VAL B 1 77 ? 12.102 9.281 5.688 1 98.56 77 VAL B CA 1
ATOM 2247 C C . VAL B 1 77 ? 10.766 9.828 5.184 1 98.56 77 VAL B C 1
ATOM 2249 O O . VAL B 1 77 ? 10.594 10.062 3.986 1 98.56 77 VAL B O 1
ATOM 2252 N N . PHE B 1 78 ? 9.875 9.953 6.078 1 98.62 78 PHE B N 1
ATOM 2253 C CA . PHE B 1 78 ? 8.617 10.648 5.832 1 98.62 78 PHE B CA 1
ATOM 2254 C C . PHE B 1 78 ? 8.234 11.516 7.027 1 98.62 78 PHE B C 1
ATOM 2256 O O . PHE B 1 78 ? 8.734 11.312 8.133 1 98.62 78 PHE B O 1
ATOM 2263 N N . PHE B 1 79 ? 7.426 12.516 6.812 1 98.25 79 PHE B N 1
ATOM 2264 C CA . PHE B 1 79 ? 7 13.445 7.855 1 98.25 79 PHE B CA 1
ATOM 2265 C C . PHE B 1 79 ? 5.492 13.383 8.055 1 98.25 79 PHE B C 1
ATOM 2267 O O . PHE B 1 79 ? 4.742 13.141 7.105 1 98.25 79 PHE B O 1
ATOM 2274 N N . THR B 1 80 ? 5.062 13.531 9.258 1 98.06 80 THR B N 1
ATOM 2275 C CA . THR B 1 80 ? 3.648 13.398 9.586 1 98.06 80 THR B CA 1
ATOM 2276 C C . THR B 1 80 ? 3.359 13.984 10.969 1 98.06 80 THR B C 1
ATOM 2278 O O . THR B 1 80 ? 4.246 14.555 11.602 1 98.06 80 THR B O 1
ATOM 2281 N N . ASN B 1 81 ? 2.076 13.961 11.312 1 98.12 81 ASN B N 1
ATOM 2282 C CA . ASN B 1 81 ? 1.618 14.305 12.648 1 98.12 81 ASN B CA 1
ATOM 2283 C C . ASN B 1 81 ? 1.841 13.156 13.633 1 98.12 81 ASN B C 1
ATOM 2285 O O . ASN B 1 81 ? 1.32 12.055 13.43 1 98.12 81 ASN B O 1
ATOM 2289 N N . TYR B 1 82 ? 2.576 13.375 14.719 1 98.31 82 TYR B N 1
ATOM 2290 C CA . TYR B 1 82 ? 2.91 12.328 15.672 1 98.31 82 TYR B CA 1
ATOM 2291 C C . TYR B 1 82 ? 1.665 11.836 16.391 1 98.31 82 TYR B C 1
ATOM 2293 O O . TYR B 1 82 ? 1.654 10.727 16.938 1 98.31 82 TYR B O 1
ATOM 2301 N N . ASP B 1 83 ? 0.628 12.633 16.406 1 97 83 ASP B N 1
ATOM 2302 C CA . ASP B 1 83 ? -0.595 12.297 17.125 1 97 83 ASP B CA 1
ATOM 2303 C C . ASP B 1 83 ? -1.585 11.57 16.219 1 97 83 ASP B C 1
ATOM 2305 O O . ASP B 1 83 ? -2.668 11.18 16.656 1 97 83 ASP B O 1
ATOM 2309 N N . SER B 1 84 ? -1.249 11.438 14.969 1 97.12 84 SER B N 1
ATOM 2310 C CA . SER B 1 84 ? -2.096 10.711 14.023 1 97.12 84 SER B CA 1
ATOM 2311 C C . SER B 1 84 ? -2.201 9.234 14.406 1 97.12 84 SER B C 1
ATOM 2313 O O . SER B 1 84 ? -1.483 8.766 15.289 1 97.12 84 SER B O 1
ATOM 2315 N N . ARG B 1 85 ? -3.061 8.562 13.773 1 95.88 85 ARG B N 1
ATOM 2316 C CA . ARG B 1 85 ? -3.195 7.129 13.984 1 95.88 85 ARG B CA 1
ATOM 2317 C C . ARG B 1 85 ? -1.889 6.402 13.672 1 95.88 85 ARG B C 1
ATOM 2319 O O . ARG B 1 85 ? -1.493 5.488 14.398 1 95.88 85 ARG B O 1
ATOM 2326 N N . LYS B 1 86 ? -1.252 6.766 12.531 1 98.06 86 LYS B N 1
ATOM 2327 C CA . LYS B 1 86 ? 0.011 6.109 12.203 1 98.06 86 LYS B CA 1
ATOM 2328 C C . LYS B 1 86 ? 1.077 6.414 13.258 1 98.06 86 LYS B C 1
ATOM 2330 O O . LYS B 1 86 ? 1.905 5.555 13.57 1 98.06 86 LYS B O 1
ATOM 2335 N N . GLY B 1 87 ? 1.08 7.633 13.758 1 98.06 87 GLY B N 1
ATOM 2336 C CA . GLY B 1 87 ? 1.995 7.945 14.844 1 98.06 87 GLY B CA 1
ATOM 2337 C C . GLY B 1 87 ? 1.775 7.09 16.078 1 98.06 87 GLY B C 1
ATOM 2338 O O . GLY B 1 87 ? 2.734 6.602 16.672 1 98.06 87 GLY B O 1
ATOM 2339 N N . ALA B 1 88 ? 0.539 6.941 16.469 1 97.56 88 ALA B N 1
ATOM 2340 C CA . ALA B 1 88 ? 0.191 6.105 17.625 1 97.56 88 ALA B CA 1
ATOM 2341 C C . ALA B 1 88 ? 0.631 4.66 17.391 1 97.56 88 ALA B C 1
ATOM 2343 O O . ALA B 1 88 ? 1.17 4.023 18.297 1 97.56 88 ALA B O 1
ATOM 2344 N N . ASP B 1 89 ? 0.373 4.129 16.219 1 98.38 89 ASP B N 1
ATOM 2345 C CA . ASP B 1 89 ? 0.805 2.777 15.883 1 98.38 89 ASP B CA 1
ATOM 2346 C C . ASP B 1 89 ? 2.311 2.617 16.078 1 98.38 89 ASP B C 1
ATOM 2348 O O . ASP B 1 89 ? 2.764 1.673 16.719 1 98.38 89 ASP B O 1
ATOM 2352 N N . ILE B 1 90 ? 3.064 3.566 15.461 1 98.56 90 ILE B N 1
ATOM 2353 C CA . ILE B 1 90 ? 4.52 3.494 15.445 1 98.56 90 ILE B CA 1
ATOM 2354 C C . ILE B 1 90 ? 5.055 3.549 16.875 1 98.56 90 ILE B C 1
ATOM 2356 O O . ILE B 1 90 ? 6.023 2.863 17.203 1 98.56 90 ILE B O 1
ATOM 2360 N N . SER B 1 91 ? 4.418 4.379 17.688 1 98.19 91 SER B N 1
ATOM 2361 C CA . SER B 1 91 ? 4.816 4.484 19.094 1 98.19 91 SER B CA 1
ATOM 2362 C C . SER B 1 91 ? 4.645 3.158 19.812 1 98.19 91 SER B C 1
ATOM 2364 O O . SER B 1 91 ? 5.473 2.789 20.656 1 98.19 91 SER B O 1
ATOM 2366 N N . ALA B 1 92 ? 3.615 2.406 19.516 1 97.81 92 ALA B N 1
ATOM 2367 C CA . ALA B 1 92 ? 3.295 1.148 20.188 1 97.81 92 ALA B CA 1
ATOM 2368 C C . ALA B 1 92 ? 4.066 -0.014 19.578 1 97.81 92 ALA B C 1
ATOM 2370 O O . ALA B 1 92 ? 4.391 -0.987 20.266 1 97.81 92 ALA B O 1
ATOM 2371 N N . ASN B 1 93 ? 4.305 -0.013 18.328 1 98.12 93 ASN B N 1
ATOM 2372 C CA . ASN B 1 93 ? 4.945 -1.025 17.5 1 98.12 93 ASN B CA 1
ATOM 2373 C C . ASN B 1 93 ? 5.816 -0.393 16.422 1 98.12 93 ASN B C 1
ATOM 2375 O O . ASN B 1 93 ? 5.32 -0.014 15.352 1 98.12 93 ASN B O 1
ATOM 2379 N N . PRO B 1 94 ? 7.066 -0.331 16.641 1 98.44 94 PRO B N 1
ATOM 2380 C CA . PRO B 1 94 ? 7.93 0.458 15.758 1 98.44 94 PRO B CA 1
ATOM 2381 C C . PRO B 1 94 ? 8.234 -0.256 14.438 1 98.44 94 PRO B C 1
ATOM 2383 O O . PRO B 1 94 ? 9.031 0.237 13.641 1 98.44 94 PRO B O 1
ATOM 2386 N N . HIS B 1 95 ? 7.688 -1.468 14.195 1 98.69 95 HIS B N 1
ATOM 2387 C CA . HIS B 1 95 ? 7.859 -2.16 12.922 1 98.69 95 HIS B CA 1
ATOM 2388 C C . HIS B 1 95 ? 6.945 -1.576 11.852 1 98.69 95 HIS B C 1
ATOM 2390 O O . HIS B 1 95 ? 5.797 -1.225 12.133 1 98.69 95 HIS B O 1
ATOM 2396 N N . ALA B 1 96 ? 7.445 -1.443 10.672 1 98.88 96 ALA B N 1
ATOM 2397 C CA . ALA B 1 96 ? 6.648 -0.938 9.562 1 98.88 96 ALA B CA 1
ATOM 2398 C C . ALA B 1 96 ? 7.113 -1.537 8.234 1 98.88 96 ALA B C 1
ATOM 2400 O O . ALA B 1 96 ? 8.18 -2.145 8.164 1 98.88 96 ALA B O 1
ATOM 2401 N N . SER B 1 97 ? 6.34 -1.455 7.277 1 98.88 97 SER B N 1
ATOM 2402 C CA . SER B 1 97 ? 6.621 -1.8 5.891 1 98.88 97 SER B CA 1
ATOM 2403 C C . SER B 1 97 ? 6.094 -0.733 4.938 1 98.88 97 SER B C 1
ATOM 2405 O O . SER B 1 97 ? 5.07 -0.106 5.203 1 98.88 97 SER B O 1
ATOM 2407 N N . VAL B 1 98 ? 6.793 -0.507 3.869 1 98.75 98 VAL B N 1
ATOM 2408 C CA . VAL B 1 98 ? 6.293 0.388 2.832 1 98.75 98 VAL B CA 1
ATOM 2409 C C . VAL B 1 98 ? 6.309 -0.325 1.481 1 98.75 98 VAL B C 1
ATOM 2411 O O . VAL B 1 98 ? 7.152 -1.193 1.241 1 98.75 98 VAL B O 1
ATOM 2414 N N . CYS B 1 99 ? 5.395 0.008 0.685 1 98.94 99 CYS B N 1
ATOM 2415 C CA . CYS B 1 99 ? 5.262 -0.496 -0.678 1 98.94 99 CYS B CA 1
ATOM 2416 C C . CYS B 1 99 ? 5.164 0.651 -1.676 1 98.94 99 CYS B C 1
ATOM 2418 O O . CYS B 1 99 ? 4.336 1.552 -1.512 1 98.94 99 CYS B O 1
ATOM 2420 N N . PHE B 1 100 ? 6.105 0.749 -2.625 1 98.81 100 PHE B N 1
ATOM 2421 C CA . PHE B 1 100 ? 5.977 1.62 -3.787 1 98.81 100 PHE B CA 1
ATOM 2422 C C . PHE B 1 100 ? 5.273 0.898 -4.93 1 98.81 100 PHE B C 1
ATOM 2424 O O . PHE B 1 100 ? 5.902 0.134 -5.668 1 98.81 100 PHE B O 1
ATOM 2431 N N . PRO B 1 101 ? 3.992 1.174 -5.023 1 98.44 101 PRO B N 1
ATOM 2432 C CA . PRO B 1 101 ? 3.242 0.41 -6.023 1 98.44 101 PRO B CA 1
ATOM 2433 C C . PRO B 1 101 ? 3.254 1.068 -7.398 1 98.44 101 PRO B C 1
ATOM 2435 O O . PRO B 1 101 ? 2.225 1.573 -7.855 1 98.44 101 PRO B O 1
ATOM 2438 N N . TRP B 1 102 ? 4.355 0.974 -8.141 1 97.88 102 TRP B N 1
ATOM 2439 C CA . TRP B 1 102 ? 4.484 1.588 -9.453 1 97.88 102 TRP B CA 1
ATOM 2440 C C . TRP B 1 102 ? 3.777 0.749 -10.516 1 97.88 102 TRP B C 1
ATOM 2442 O O . TRP B 1 102 ? 4.414 0.249 -11.445 1 97.88 102 TRP B O 1
ATOM 2452 N N . VAL B 1 103 ? 2.484 0.753 -10.43 1 97.06 103 VAL B N 1
ATOM 2453 C CA . VAL B 1 103 ? 1.607 -0.128 -11.195 1 97.06 103 VAL B CA 1
ATOM 2454 C C . VAL B 1 103 ? 1.766 0.151 -12.688 1 97.06 103 VAL B C 1
ATOM 2456 O O . VAL B 1 103 ? 1.811 -0.777 -13.492 1 97.06 103 VAL B O 1
ATOM 2459 N N . SER B 1 104 ? 1.891 1.401 -13.047 1 95.12 104 SER B N 1
ATOM 2460 C CA . SER B 1 104 ? 1.892 1.805 -14.453 1 95.12 104 SER B CA 1
ATOM 2461 C C . SER B 1 104 ? 3.127 1.283 -15.172 1 95.12 104 SER B C 1
ATOM 2463 O O . SER B 1 104 ? 3.16 1.238 -16.406 1 95.12 104 SER B O 1
ATOM 2465 N N . ILE B 1 105 ? 4.152 0.934 -14.461 1 95.56 105 ILE B N 1
ATOM 2466 C CA . ILE B 1 105 ? 5.363 0.439 -15.109 1 95.56 105 ILE B CA 1
ATOM 2467 C C . ILE B 1 105 ? 5.641 -0.994 -14.664 1 95.56 105 ILE B C 1
ATOM 2469 O O . ILE B 1 105 ? 6.746 -1.505 -14.844 1 95.56 105 ILE B O 1
ATOM 2473 N N . HIS B 1 106 ? 4.719 -1.566 -13.938 1 96.12 106 HIS B N 1
ATOM 2474 C CA . HIS B 1 106 ? 4.754 -2.965 -13.531 1 96.12 106 HIS B CA 1
ATOM 2475 C C . HIS B 1 106 ? 5.949 -3.242 -12.625 1 96.12 106 HIS B C 1
ATOM 2477 O O . HIS B 1 106 ? 6.664 -4.23 -12.812 1 96.12 106 HIS B O 1
ATOM 2483 N N . ARG B 1 107 ? 6.16 -2.34 -11.734 1 97.69 107 ARG B N 1
ATOM 2484 C CA . ARG B 1 107 ? 7.207 -2.52 -10.742 1 97.69 107 ARG B CA 1
ATOM 2485 C C . ARG B 1 107 ? 6.695 -2.195 -9.344 1 97.69 107 ARG B C 1
ATOM 2487 O O . ARG B 1 107 ? 5.727 -1.45 -9.188 1 97.69 107 ARG B O 1
ATOM 2494 N N . GLN B 1 108 ? 7.32 -2.826 -8.461 1 98.5 108 GLN B N 1
ATOM 2495 C CA . GLN B 1 108 ? 7.016 -2.629 -7.047 1 98.5 108 GLN B CA 1
ATOM 2496 C C . GLN B 1 108 ? 8.273 -2.76 -6.191 1 98.5 108 GLN B C 1
ATOM 2498 O O . GLN B 1 108 ? 9.117 -3.623 -6.445 1 98.5 108 GLN B O 1
ATOM 2503 N N . VAL B 1 109 ? 8.406 -1.919 -5.188 1 98.81 109 VAL B N 1
ATOM 2504 C CA . VAL B 1 109 ? 9.43 -2.08 -4.164 1 98.81 109 VAL B CA 1
ATOM 2505 C C . VAL B 1 109 ? 8.781 -2.221 -2.791 1 98.81 109 VAL B C 1
ATOM 2507 O O . VAL B 1 109 ? 7.883 -1.452 -2.441 1 98.81 109 VAL B O 1
ATOM 2510 N N . ILE B 1 110 ? 9.18 -3.207 -2.082 1 98.88 110 ILE B N 1
ATOM 2511 C CA . ILE B 1 110 ? 8.711 -3.436 -0.72 1 98.88 110 ILE B CA 1
ATOM 2512 C C . ILE B 1 110 ? 9.875 -3.291 0.259 1 98.88 110 ILE B C 1
ATOM 2514 O O . ILE B 1 110 ? 10.953 -3.844 0.038 1 98.88 110 ILE B O 1
ATOM 2518 N N . ILE B 1 111 ? 9.664 -2.533 1.28 1 98.81 111 ILE B N 1
ATOM 2519 C CA . ILE B 1 111 ? 10.688 -2.309 2.301 1 98.81 111 ILE B CA 1
ATOM 2520 C C . ILE B 1 111 ? 10.109 -2.631 3.68 1 98.81 111 ILE B C 1
ATOM 2522 O O . ILE B 1 111 ? 8.977 -2.256 3.992 1 98.81 111 ILE B O 1
ATOM 2526 N N . GLU B 1 112 ? 10.852 -3.379 4.449 1 98.69 112 GLU B N 1
ATOM 2527 C CA . GLU B 1 112 ? 10.492 -3.703 5.828 1 98.69 112 GLU B CA 1
ATOM 2528 C C . GLU B 1 112 ? 11.594 -3.291 6.797 1 98.69 112 GLU B C 1
ATOM 2530 O O . GLU B 1 112 ? 12.781 -3.371 6.469 1 98.69 112 GLU B O 1
ATOM 2535 N N . GLY B 1 113 ? 11.172 -2.852 7.938 1 98.44 113 GLY B N 1
ATOM 2536 C CA . GLY B 1 113 ? 12.156 -2.49 8.945 1 98.44 113 GLY B CA 1
ATOM 2537 C C . GLY B 1 113 ? 11.539 -1.855 10.18 1 98.44 113 GLY B C 1
ATOM 2538 O O . GLY B 1 113 ? 10.391 -2.141 10.523 1 98.44 113 GLY B O 1
ATOM 2539 N N . THR B 1 114 ? 12.336 -1.102 10.898 1 98.56 114 THR B N 1
ATOM 2540 C CA . THR B 1 114 ? 11.891 -0.407 12.094 1 98.56 114 THR B CA 1
ATOM 2541 C C . THR B 1 114 ? 11.898 1.104 11.883 1 98.56 114 THR B C 1
ATOM 2543 O O . THR B 1 114 ? 12.664 1.617 11.07 1 98.56 114 THR B O 1
ATOM 2546 N N . VAL B 1 115 ? 11.023 1.747 12.594 1 98.75 115 VAL B N 1
ATOM 2547 C CA . VAL B 1 115 ? 10.812 3.178 12.406 1 98.75 115 VAL B CA 1
ATOM 2548 C C . VAL B 1 115 ? 11.156 3.922 13.695 1 98.75 115 VAL B C 1
ATOM 2550 O O . VAL B 1 115 ? 10.812 3.467 14.789 1 98.75 115 VAL B O 1
ATOM 2553 N N . GLU B 1 116 ? 11.812 5.023 13.594 1 98.31 116 GLU B N 1
ATOM 2554 C CA . GLU B 1 116 ? 12.094 5.93 14.703 1 98.31 116 GLU B CA 1
ATOM 2555 C C . GLU B 1 116 ? 11.977 7.387 14.273 1 98.31 116 GLU B C 1
ATOM 2557 O O . GLU B 1 116 ? 12.062 7.699 13.086 1 98.31 116 GLU B O 1
ATOM 2562 N N . ARG B 1 117 ? 11.727 8.258 15.203 1 98.62 117 ARG B N 1
ATOM 2563 C CA . ARG B 1 117 ? 11.688 9.68 14.891 1 98.62 117 ARG B CA 1
ATOM 2564 C C . ARG B 1 117 ? 13.055 10.18 14.438 1 98.62 117 ARG B C 1
ATOM 2566 O O . ARG B 1 117 ? 14.078 9.781 14.992 1 98.62 117 ARG B O 1
ATOM 2573 N N . VAL B 1 118 ? 13.086 11.023 13.438 1 98.38 118 VAL B N 1
ATOM 2574 C CA . VAL B 1 118 ? 14.312 11.742 13.117 1 98.38 118 VAL B CA 1
ATOM 2575 C C . VAL B 1 118 ? 14.562 12.836 14.156 1 98.38 118 VAL B C 1
ATOM 2577 O O . VAL B 1 118 ? 13.719 13.07 15.023 1 98.38 118 VAL B O 1
ATOM 2580 N N . SER B 1 119 ? 15.695 13.461 14.062 1 98.19 119 SER B N 1
ATOM 2581 C CA . SER B 1 119 ? 16.031 14.484 15.055 1 98.19 119 SER B CA 1
ATOM 2582 C C . SER B 1 119 ? 15.094 15.688 14.945 1 98.19 119 SER B C 1
ATOM 2584 O O . SER B 1 119 ? 14.539 15.945 13.875 1 98.19 119 SER B O 1
ATOM 2586 N N . ALA B 1 120 ? 14.93 16.391 16.047 1 98.19 120 ALA B N 1
ATOM 2587 C CA . ALA B 1 120 ? 14.148 17.625 16.047 1 98.19 120 ALA B CA 1
ATOM 2588 C C . ALA B 1 120 ? 14.688 18.609 15.023 1 98.19 120 ALA B C 1
ATOM 2590 O O . ALA B 1 120 ? 13.922 19.312 14.359 1 98.19 120 ALA B O 1
ATOM 2591 N N . ALA B 1 121 ? 15.945 18.688 14.953 1 98.25 121 ALA B N 1
ATOM 2592 C CA . ALA B 1 121 ? 16.594 19.594 14.016 1 98.25 121 ALA B CA 1
ATOM 2593 C C . ALA B 1 121 ? 16.234 19.234 12.57 1 98.25 121 ALA B C 1
ATOM 2595 O O . ALA B 1 121 ? 15.914 20.125 11.766 1 98.25 121 ALA B O 1
ATOM 2596 N N . GLU B 1 122 ? 16.328 17.938 12.25 1 97.38 122 GLU B N 1
ATOM 2597 C CA . GLU B 1 122 ? 15.945 17.484 10.914 1 97.38 122 GLU B CA 1
ATOM 2598 C C . GLU B 1 122 ? 14.484 17.797 10.625 1 97.38 122 GLU B C 1
ATOM 2600 O O . GLU B 1 122 ? 14.148 18.266 9.531 1 97.38 122 GLU B O 1
ATOM 2605 N N . SER B 1 123 ? 13.648 17.578 11.531 1 98.56 123 SER B N 1
ATOM 2606 C CA . SER B 1 123 ? 12.227 17.875 11.383 1 98.56 123 SER B CA 1
ATOM 2607 C C . SER B 1 123 ? 11.984 19.375 11.188 1 98.56 123 SER B C 1
ATOM 2609 O O . SER B 1 123 ? 11.195 19.766 10.328 1 98.56 123 SER B O 1
ATOM 2611 N N . SER B 1 124 ? 12.609 20.156 11.977 1 98.44 124 SER B N 1
ATOM 2612 C CA . SER B 1 124 ? 12.438 21.609 11.883 1 98.44 124 SER B CA 1
ATOM 2613 C C . SER B 1 124 ? 12.93 22.141 10.539 1 98.44 124 SER B C 1
ATOM 2615 O O . SER B 1 124 ? 12.297 23.016 9.945 1 98.44 124 SER B O 1
ATOM 2617 N N . ALA B 1 125 ? 14.062 21.656 10.102 1 97.56 125 ALA B N 1
ATOM 2618 C CA . ALA B 1 125 ? 14.602 22.094 8.82 1 97.56 125 ALA B CA 1
ATOM 2619 C C . ALA B 1 125 ? 13.633 21.781 7.684 1 97.56 125 ALA B C 1
ATOM 2621 O O . ALA B 1 125 ? 13.383 22.625 6.824 1 97.56 125 ALA B O 1
ATOM 2622 N N . TYR B 1 126 ? 13.156 20.609 7.664 1 96.62 126 TYR B N 1
ATOM 2623 C CA . TYR B 1 126 ? 12.203 20.25 6.617 1 96.62 126 TYR B CA 1
ATOM 2624 C C . TYR B 1 126 ? 10.93 21.078 6.727 1 96.62 126 TYR B C 1
ATOM 2626 O O . TYR B 1 126 ? 10.414 21.578 5.723 1 96.62 126 TYR B O 1
ATOM 2634 N N . PHE B 1 127 ? 10.383 21.203 7.98 1 98.06 127 PHE B N 1
ATOM 2635 C CA . PHE B 1 127 ? 9.172 22 8.203 1 98.06 127 PHE B CA 1
ATOM 2636 C C . PHE B 1 127 ? 9.336 23.406 7.637 1 98.06 127 PHE B C 1
ATOM 2638 O O . PHE B 1 127 ? 8.438 23.906 6.949 1 98.06 127 PHE B O 1
ATOM 2645 N N . ALA B 1 128 ? 10.391 23.984 7.855 1 96.81 128 ALA B N 1
ATOM 2646 C CA . ALA B 1 128 ? 10.656 25.359 7.441 1 96.81 128 ALA B CA 1
ATOM 2647 C C . ALA B 1 128 ? 10.734 25.469 5.922 1 96.81 128 ALA B C 1
ATOM 2649 O O . ALA B 1 128 ? 10.477 26.547 5.363 1 96.81 128 ALA B O 1
ATOM 2650 N N . SER B 1 129 ? 11.156 24.391 5.301 1 95.12 129 SER B N 1
ATOM 2651 C CA . SER B 1 129 ? 11.312 24.406 3.852 1 95.12 129 SER B CA 1
ATOM 2652 C C . SER B 1 129 ? 9.961 24.312 3.148 1 95.12 129 SER B C 1
ATOM 2654 O O . SER B 1 129 ? 9.867 24.562 1.944 1 95.12 129 SER B O 1
ATOM 2656 N N . ARG B 1 130 ? 8.906 24.016 3.822 1 94.88 130 ARG B N 1
ATOM 2657 C CA . ARG B 1 130 ? 7.586 23.812 3.248 1 94.88 130 ARG B CA 1
ATOM 2658 C C . ARG B 1 130 ? 6.883 25.141 2.975 1 94.88 130 ARG B C 1
ATOM 2660 O O . ARG B 1 130 ? 7.176 26.141 3.621 1 94.88 130 ARG B O 1
ATOM 2667 N N . PRO B 1 131 ? 5.98 25.156 1.972 1 92.88 131 PRO B N 1
ATOM 2668 C CA . PRO B 1 131 ? 5.172 26.359 1.768 1 92.88 131 PRO B CA 1
ATOM 2669 C C . PRO B 1 131 ? 4.406 26.766 3.021 1 92.88 131 PRO B C 1
ATOM 2671 O O . PRO B 1 131 ? 3.986 25.922 3.807 1 92.88 131 PRO B O 1
ATOM 2674 N N . LEU B 1 132 ? 4.211 28.062 3.164 1 95.88 132 LEU B N 1
ATOM 2675 C CA . LEU B 1 132 ? 3.543 28.609 4.344 1 95.88 132 LEU B CA 1
ATOM 2676 C C . LEU B 1 132 ? 2.188 27.938 4.555 1 95.88 132 LEU B C 1
ATOM 2678 O O . LEU B 1 132 ? 1.811 27.641 5.691 1 95.88 132 LEU B O 1
ATOM 2682 N N . GLU B 1 133 ? 1.434 27.719 3.527 1 94.31 133 GLU B N 1
ATOM 2683 C CA . GLU B 1 133 ? 0.125 27.078 3.619 1 94.31 133 GLU B CA 1
ATOM 2684 C C . GLU B 1 133 ? 0.238 25.672 4.211 1 94.31 133 GLU B C 1
ATOM 2686 O O . GLU B 1 133 ? -0.601 25.266 5.02 1 94.31 133 GLU B O 1
ATOM 2691 N N . SER B 1 134 ? 1.229 24.969 3.773 1 94 134 SER B N 1
ATOM 2692 C CA . SER B 1 134 ? 1.463 23.625 4.293 1 94 134 SER B CA 1
ATOM 2693 C C . SER B 1 134 ? 1.861 23.672 5.766 1 94 134 SER B C 1
ATOM 2695 O O . SER B 1 134 ? 1.433 22.812 6.551 1 94 134 SER B O 1
ATOM 2697 N N . GLN B 1 135 ? 2.754 24.594 6.105 1 97 135 GLN B N 1
ATOM 2698 C CA . GLN B 1 135 ? 3.107 24.797 7.508 1 97 135 GLN B CA 1
ATOM 2699 C C . GLN B 1 135 ? 1.864 25.031 8.359 1 97 135 GLN B C 1
ATOM 2701 O O . GLN B 1 135 ? 1.675 24.375 9.391 1 97 135 GLN B O 1
ATOM 2706 N N . ALA B 1 136 ? 1.034 25.906 7.891 1 97.19 136 ALA B N 1
ATOM 2707 C CA . ALA B 1 136 ? -0.172 26.281 8.625 1 97.19 136 ALA B CA 1
ATOM 2708 C C . ALA B 1 136 ? -1.111 25.094 8.789 1 97.19 136 ALA B C 1
ATOM 2710 O O . ALA B 1 136 ? -1.618 24.844 9.883 1 97.19 136 ALA B O 1
ATOM 2711 N N . ALA B 1 137 ? -1.347 24.406 7.738 1 95.56 137 ALA B N 1
ATOM 2712 C CA . ALA B 1 137 ? -2.23 23.234 7.77 1 95.56 137 ALA B CA 1
ATOM 2713 C C . ALA B 1 137 ? -1.743 22.203 8.781 1 95.56 137 ALA B C 1
ATOM 2715 O O . ALA B 1 137 ? -2.529 21.703 9.586 1 95.56 137 ALA B O 1
ATOM 2716 N N . SER B 1 138 ? -0.459 21.891 8.734 1 95.81 138 SER B N 1
ATOM 2717 C CA . SER B 1 138 ? 0.127 20.891 9.633 1 95.81 138 SER B CA 1
ATOM 2718 C C . SER B 1 138 ? 0.069 21.359 11.078 1 95.81 138 SER B C 1
ATOM 2720 O O . SER B 1 138 ? -0.069 20.547 12 1 95.81 138 SER B O 1
ATOM 2722 N N . ALA B 1 139 ? 0.207 22.625 11.273 1 96.38 139 ALA B N 1
ATOM 2723 C CA . ALA B 1 139 ? 0.214 23.188 12.625 1 96.38 139 ALA B CA 1
ATOM 2724 C C . ALA B 1 139 ? -1.175 23.109 13.25 1 96.38 139 ALA B C 1
ATOM 2726 O O . ALA B 1 139 ? -1.308 22.875 14.453 1 96.38 139 ALA B O 1
ATOM 2727 N N . ILE B 1 140 ? -2.199 23.25 12.469 1 95.31 140 ILE B N 1
ATOM 2728 C CA . ILE B 1 140 ? -3.518 23.484 13.047 1 95.31 140 ILE B CA 1
ATOM 2729 C C . ILE B 1 140 ? -4.336 22.203 13.008 1 95.31 140 ILE B C 1
ATOM 2731 O O . ILE B 1 140 ? -5.27 22.031 13.797 1 95.31 140 ILE B O 1
ATOM 2735 N N . SER B 1 141 ? -4.117 21.281 12.125 1 95.44 141 SER B N 1
ATOM 2736 C CA . SER B 1 141 ? -4.988 20.141 11.875 1 95.44 141 SER B CA 1
ATOM 2737 C C . SER B 1 141 ? -4.758 19.031 12.906 1 95.44 141 SER B C 1
ATOM 2739 O O . SER B 1 141 ? -3.648 18.516 13.031 1 95.44 141 SER B O 1
ATOM 2741 N N . PRO B 1 142 ? -5.746 18.656 13.727 1 95.94 142 PRO B N 1
ATOM 2742 C CA . PRO B 1 142 ? -5.652 17.438 14.531 1 95.94 142 PRO B CA 1
ATOM 2743 C C . PRO B 1 142 ? -5.809 16.172 13.695 1 95.94 142 PRO B C 1
ATOM 2745 O O . PRO B 1 142 ? -6.805 15.461 13.844 1 95.94 142 PRO B O 1
ATOM 2748 N N . GLN B 1 143 ? -4.797 15.883 12.922 1 95.19 143 GLN B N 1
ATOM 2749 C CA . GLN B 1 143 ? -4.848 14.875 11.867 1 95.19 143 GLN B CA 1
ATOM 2750 C C . GLN B 1 143 ? -5.465 13.578 12.375 1 95.19 143 GLN B C 1
ATOM 2752 O O . GLN B 1 143 ? -5.078 13.07 13.438 1 95.19 143 GLN B O 1
ATOM 2757 N N . SER B 1 144 ? -6.5 13.062 11.68 1 94.94 144 SER B N 1
ATOM 2758 C CA . SER B 1 144 ? -7.145 11.766 11.836 1 94.94 144 SER B CA 1
ATOM 2759 C C . SER B 1 144 ? -8.227 11.812 12.914 1 94.94 144 SER B C 1
ATOM 2761 O O . SER B 1 144 ? -8.93 10.82 13.133 1 94.94 144 SER B O 1
ATOM 2763 N N . GLN B 1 145 ? -8.32 12.945 13.633 1 96.31 145 GLN B N 1
ATOM 2764 C CA . GLN B 1 145 ? -9.414 13.078 14.586 1 96.31 145 GLN B CA 1
ATOM 2765 C C . GLN B 1 145 ? -10.734 13.391 13.883 1 96.31 145 GLN B C 1
ATOM 2767 O O . GLN B 1 145 ? -10.734 13.953 12.789 1 96.31 145 GLN B O 1
ATOM 2772 N N . VAL B 1 146 ? -11.82 13.031 14.555 1 97.12 146 VAL B N 1
ATOM 2773 C CA . VAL B 1 146 ? -13.148 13.312 14.008 1 97.12 146 VAL B CA 1
ATOM 2774 C C . VAL B 1 146 ? -13.445 14.805 14.125 1 97.12 146 VAL B C 1
ATOM 2776 O O . VAL B 1 146 ? -13.18 15.422 15.164 1 97.12 146 VAL B O 1
ATOM 2779 N N . ILE B 1 147 ? -13.945 15.398 13.047 1 96.38 147 ILE B N 1
ATOM 2780 C CA . ILE B 1 147 ? -14.336 16.812 13.047 1 96.38 147 ILE B CA 1
ATOM 2781 C C . ILE B 1 147 ? -15.734 16.953 12.438 1 96.38 147 ILE B C 1
ATOM 2783 O O . ILE B 1 147 ? -16.172 16.094 11.664 1 96.38 147 ILE B O 1
ATOM 2787 N N . SER B 1 148 ? -16.375 18.031 12.766 1 93.69 148 SER B N 1
ATOM 2788 C CA . SER B 1 148 ? -17.734 18.266 12.266 1 93.69 148 SER B CA 1
ATOM 2789 C C . SER B 1 148 ? -17.703 18.844 10.859 1 93.69 148 SER B C 1
ATOM 2791 O O . SER B 1 148 ? -18.609 18.594 10.062 1 93.69 148 SER B O 1
ATOM 2793 N N . SER B 1 149 ? -16.719 19.703 10.641 1 92.44 149 SER B N 1
ATOM 2794 C CA . SER B 1 149 ? -16.562 20.344 9.336 1 92.44 149 SER B CA 1
ATOM 2795 C C . SER B 1 149 ? -15.148 20.891 9.148 1 92.44 149 SER B C 1
ATOM 2797 O O . SER B 1 149 ? -14.375 20.969 10.109 1 92.44 149 SER B O 1
ATOM 2799 N N . LEU B 1 150 ? -14.859 21.25 7.926 1 92.62 150 LEU B N 1
ATOM 2800 C CA . LEU B 1 150 ? -13.547 21.797 7.617 1 92.62 150 LEU B CA 1
ATOM 2801 C C . LEU B 1 150 ? -13.492 23.297 7.914 1 92.62 150 LEU B C 1
ATOM 2803 O O . LEU B 1 150 ? -12.414 23.875 8.047 1 92.62 150 LEU B O 1
ATOM 2807 N N . ALA B 1 151 ? -14.602 23.906 7.992 1 92.81 151 ALA B N 1
ATOM 2808 C CA . ALA B 1 151 ? -14.695 25.359 8.031 1 92.81 151 ALA B CA 1
ATOM 2809 C C . ALA B 1 151 ? -13.852 25.938 9.172 1 92.81 151 ALA B C 1
ATOM 2811 O O . ALA B 1 151 ? -13.047 26.844 8.953 1 92.81 151 ALA B O 1
ATOM 2812 N N . PRO B 1 152 ? -14.023 25.406 10.367 1 95.5 152 PRO B N 1
ATOM 2813 C CA . PRO B 1 152 ? -13.188 25.953 11.445 1 95.5 152 PRO B CA 1
ATOM 2814 C C . PRO B 1 152 ? -11.695 25.812 11.164 1 95.5 152 PRO B C 1
ATOM 2816 O O . PRO B 1 152 ? -10.906 26.688 11.523 1 95.5 152 PRO B O 1
ATOM 2819 N N . LEU B 1 153 ? -11.266 24.734 10.555 1 95 153 LEU B N 1
ATOM 2820 C CA . LEU B 1 153 ? -9.859 24.5 10.242 1 95 153 LEU B CA 1
ATOM 2821 C C . LEU B 1 153 ? -9.367 25.484 9.188 1 95 153 LEU B C 1
ATOM 2823 O O . LEU B 1 153 ? -8.242 25.969 9.266 1 95 153 LEU B O 1
ATOM 2827 N N . ILE B 1 154 ? -10.156 25.719 8.227 1 93.75 154 ILE B N 1
ATOM 2828 C CA . ILE B 1 154 ? -9.82 26.672 7.172 1 93.75 154 ILE B CA 1
ATOM 2829 C C . ILE B 1 154 ? -9.594 28.047 7.785 1 93.75 154 ILE B C 1
ATOM 2831 O O . ILE B 1 154 ? -8.602 28.719 7.465 1 93.75 154 ILE B O 1
ATOM 2835 N N . GLU B 1 155 ? -10.477 28.438 8.656 1 96.12 155 GLU B N 1
ATOM 2836 C CA . GLU B 1 155 ? -10.359 29.719 9.32 1 96.12 155 GLU B CA 1
ATOM 2837 C C . GLU B 1 155 ? -9.07 29.797 10.141 1 96.12 155 GLU B C 1
ATOM 2839 O O . GLU B 1 155 ? -8.383 30.828 10.133 1 96.12 155 GLU B O 1
ATOM 2844 N N . GLN B 1 156 ? -8.836 28.766 10.844 1 96.56 156 GLN B N 1
ATOM 2845 C CA . GLN B 1 156 ? -7.629 28.719 11.664 1 96.56 156 GLN B CA 1
ATOM 2846 C C . GLN B 1 156 ? -6.371 28.781 10.797 1 96.56 156 GLN B C 1
ATOM 2848 O O . GLN B 1 156 ? -5.391 29.438 11.164 1 96.56 156 GLN B O 1
ATOM 2853 N N . MET B 1 157 ? -6.375 28.094 9.734 1 95.12 157 MET B N 1
ATOM 2854 C CA . MET B 1 157 ? -5.242 28.078 8.812 1 95.12 157 MET B CA 1
ATOM 2855 C C . MET B 1 157 ? -4.973 29.484 8.266 1 95.12 157 MET B C 1
ATOM 2857 O O . MET B 1 157 ? -3.822 29.922 8.211 1 95.12 157 MET B O 1
ATOM 2861 N N . ASP B 1 158 ? -6.027 30.141 7.863 1 95.19 158 ASP B N 1
ATOM 2862 C CA . ASP B 1 158 ? -5.91 31.5 7.348 1 95.19 158 ASP B CA 1
ATOM 2863 C C . ASP B 1 158 ? -5.355 32.438 8.406 1 95.19 158 ASP B C 1
ATOM 2865 O O . ASP B 1 158 ? -4.484 33.281 8.117 1 95.19 158 ASP B O 1
ATOM 2869 N N . ALA B 1 159 ? -5.918 32.344 9.555 1 97.62 159 ALA B N 1
ATOM 2870 C CA . ALA B 1 159 ? -5.465 33.188 10.664 1 97.62 159 ALA B CA 1
ATOM 2871 C C . ALA B 1 159 ? -3.98 32.969 10.945 1 97.62 159 ALA B C 1
ATOM 2873 O O . ALA B 1 159 ? -3.232 33.906 11.164 1 97.62 159 ALA B O 1
ATOM 2874 N N . ALA B 1 160 ? -3.553 31.719 10.969 1 96.81 160 ALA B N 1
ATOM 2875 C CA . ALA B 1 160 ? -2.158 31.375 11.242 1 96.81 160 ALA B CA 1
ATOM 2876 C C . ALA B 1 160 ? -1.231 32 10.203 1 96.81 160 ALA B C 1
ATOM 2878 O O . ALA B 1 160 ? -0.158 32.5 10.547 1 96.81 160 ALA B O 1
ATOM 2879 N N . GLN B 1 161 ? -1.609 31.984 8.984 1 96.31 161 GLN B N 1
ATOM 2880 C CA . GLN B 1 161 ? -0.805 32.562 7.91 1 96.31 161 GLN B CA 1
ATOM 2881 C C . GLN B 1 161 ? -0.704 34.062 8.055 1 96.31 161 GLN B C 1
ATOM 2883 O O . GLN B 1 161 ? 0.358 34.656 7.816 1 96.31 161 GLN B O 1
ATOM 2888 N N . ARG B 1 162 ? -1.808 34.656 8.43 1 97.19 162 ARG B N 1
ATOM 2889 C CA . ARG B 1 162 ? -1.835 36.125 8.594 1 97.19 162 ARG B CA 1
ATOM 2890 C C . ARG B 1 162 ? -0.963 36.531 9.766 1 97.19 162 ARG B C 1
ATOM 2892 O O . ARG B 1 162 ? -0.279 37.562 9.695 1 97.19 162 ARG B O 1
ATOM 2899 N N . GLU B 1 163 ? -1.058 35.75 10.742 1 97.56 163 GLU B N 1
ATOM 2900 C CA . GLU B 1 163 ? -0.356 36.094 11.977 1 97.56 163 GLU B CA 1
ATOM 2901 C C . GLU B 1 163 ? 1.141 35.812 11.852 1 97.56 163 GLU B C 1
ATOM 2903 O O . GLU B 1 163 ? 1.949 36.438 12.547 1 97.56 163 GLU B O 1
ATOM 2908 N N . HIS B 1 164 ? 1.522 34.875 11.039 1 97.06 164 HIS B N 1
ATOM 2909 C CA . HIS B 1 164 ? 2.916 34.469 10.875 1 97.06 164 HIS B CA 1
ATOM 2910 C C . HIS B 1 164 ? 3.309 34.438 9.398 1 97.06 164 HIS B C 1
ATOM 2912 O O . HIS B 1 164 ? 3.734 33.406 8.891 1 97.06 164 HIS B O 1
ATOM 2918 N N . PRO B 1 165 ? 3.299 35.531 8.742 1 95.69 165 PRO B N 1
ATOM 2919 C CA . PRO B 1 165 ? 3.559 35.594 7.297 1 95.69 165 PRO B CA 1
ATOM 2920 C C . PRO B 1 165 ? 4.973 35.156 6.938 1 95.69 165 PRO B C 1
ATOM 2922 O O . PRO B 1 165 ? 5.234 34.781 5.793 1 95.69 165 PRO B O 1
ATOM 2925 N N . GLU B 1 166 ? 5.859 35.219 7.863 1 95.88 166 GLU B N 1
ATOM 2926 C CA . GLU B 1 166 ? 7.25 34.875 7.578 1 95.88 166 GLU B CA 1
ATOM 2927 C C . GLU B 1 166 ? 7.512 33.375 7.816 1 95.88 166 GLU B C 1
ATOM 2929 O O . GLU B 1 166 ? 8.594 32.875 7.504 1 95.88 166 GLU B O 1
ATOM 2934 N N . GLY B 1 167 ? 6.555 32.656 8.383 1 97.06 167 GLY B N 1
ATOM 2935 C CA . GLY B 1 167 ? 6.719 31.25 8.672 1 97.06 167 GLY B CA 1
ATOM 2936 C C . GLY B 1 167 ? 6.172 30.859 10.031 1 97.06 167 GLY B C 1
AT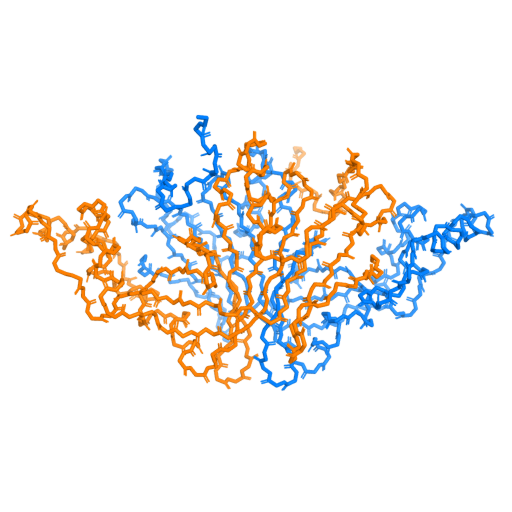OM 2937 O O . GLY B 1 167 ? 6.082 31.688 10.938 1 97.06 167 GLY B O 1
ATOM 2938 N N . ILE B 1 168 ? 5.844 29.688 10.148 1 97.88 168 ILE B N 1
ATOM 2939 C CA . ILE B 1 168 ? 5.328 29.125 11.383 1 97.88 168 ILE B CA 1
ATOM 2940 C C . ILE B 1 168 ? 6.363 28.188 11.992 1 97.88 168 ILE B C 1
ATOM 2942 O O . ILE B 1 168 ? 7.008 27.406 11.273 1 97.88 168 ILE B O 1
ATOM 2946 N N . THR B 1 169 ? 6.59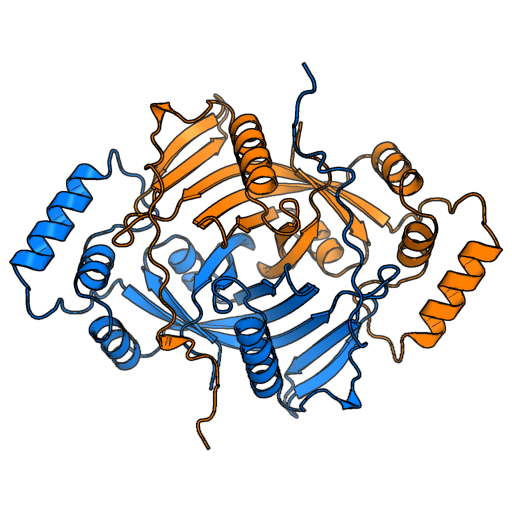 28.344 13.289 1 97.38 169 THR B N 1
ATOM 2947 C CA . THR B 1 169 ? 7.48 27.422 13.992 1 97.38 169 THR B CA 1
ATOM 2948 C C . THR B 1 169 ? 6.895 26.016 14.008 1 97.38 169 THR B C 1
ATOM 2950 O O . THR B 1 169 ? 5.699 25.828 14.242 1 97.38 169 THR B O 1
ATOM 2953 N N . ARG B 1 170 ? 7.75 25.016 13.734 1 98.31 170 ARG B N 1
ATOM 2954 C CA . ARG B 1 170 ? 7.297 23.625 13.734 1 98.31 170 ARG B CA 1
ATOM 2955 C C . ARG B 1 170 ? 6.621 23.281 15.055 1 98.31 170 ARG B C 1
ATOM 2957 O O . ARG B 1 170 ? 7.215 23.438 16.125 1 98.31 170 ARG B O 1
ATOM 2964 N N . PRO B 1 171 ? 5.422 22.766 15.016 1 98.19 171 PRO B N 1
ATOM 2965 C CA . PRO B 1 171 ? 4.824 22.281 16.25 1 98.19 171 PRO B CA 1
ATOM 2966 C C . PRO B 1 171 ? 5.473 20.984 16.766 1 98.19 171 PRO B C 1
ATOM 2968 O O . PRO B 1 171 ? 5.988 20.203 15.961 1 98.19 171 PRO B O 1
ATOM 2971 N N . GLU B 1 172 ? 5.387 20.688 18.047 1 97.44 172 GLU B N 1
ATOM 2972 C CA . GLU B 1 172 ? 6.016 19.531 18.656 1 97.44 172 GLU B CA 1
ATOM 2973 C C . GLU B 1 172 ? 5.359 18.234 18.188 1 97.44 172 GLU B C 1
ATOM 2975 O O . GLU B 1 172 ? 6.004 17.188 18.156 1 97.44 172 GLU B O 1
ATOM 2980 N N . HIS B 1 173 ? 4.145 18.344 17.781 1 97.81 173 HIS B N 1
ATOM 2981 C CA . HIS B 1 173 ? 3.4 17.141 17.422 1 97.81 173 HIS B CA 1
ATOM 2982 C C . HIS B 1 173 ? 3.635 16.781 15.961 1 97.81 173 HIS B C 1
ATOM 2984 O O . HIS B 1 173 ? 3.045 15.812 15.453 1 97.81 173 HIS B O 1
ATOM 2990 N N . TRP B 1 174 ? 4.434 17.5 15.297 1 98.38 174 TRP B N 1
ATOM 2991 C CA . TRP B 1 174 ? 4.727 17.234 13.891 1 98.38 174 TRP B CA 1
ATOM 2992 C C . TRP B 1 174 ? 6.215 16.969 13.688 1 98.38 174 TRP B C 1
ATOM 2994 O O . TRP B 1 174 ? 7.062 17.625 14.297 1 98.38 174 TRP B O 1
ATOM 3004 N N . GLY B 1 175 ? 6.574 15.992 12.812 1 98.62 175 GLY B N 1
ATOM 3005 C CA . GLY B 1 175 ? 7.969 15.688 12.531 1 98.62 175 GLY B CA 1
ATOM 3006 C C . GLY B 1 175 ? 8.148 14.461 11.656 1 98.62 175 GLY B C 1
ATOM 3007 O O . GLY B 1 175 ? 7.191 13.984 11.039 1 98.62 175 GLY B O 1
ATOM 3008 N N . GLY B 1 176 ? 9.406 14.031 11.578 1 98.62 176 GLY B N 1
ATOM 3009 C CA . GLY B 1 176 ? 9.75 12.969 10.648 1 98.62 176 GLY B CA 1
ATOM 3010 C C . GLY B 1 176 ? 9.984 11.633 11.328 1 98.62 176 GLY B C 1
ATOM 3011 O O . GLY B 1 176 ? 10.258 11.578 12.523 1 98.62 176 GLY B O 1
ATOM 3012 N N . TYR B 1 177 ? 9.828 10.641 10.57 1 98.88 177 TYR B N 1
ATOM 3013 C CA . TYR B 1 177 ? 10.195 9.266 10.883 1 98.88 177 TYR B CA 1
ATOM 3014 C C . TYR B 1 177 ? 11.18 8.711 9.867 1 98.88 177 TYR B 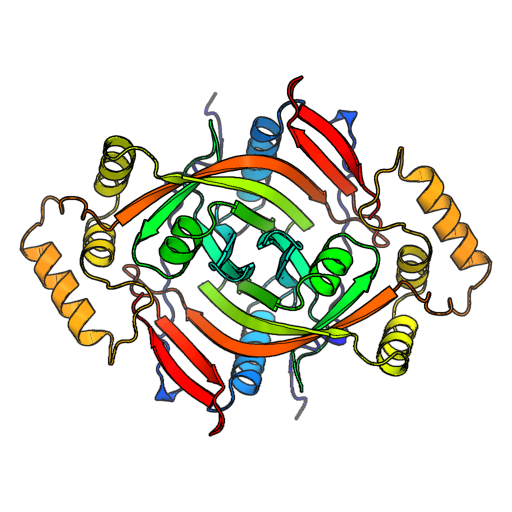C 1
ATOM 3016 O O . TYR B 1 177 ? 11.125 9.07 8.688 1 98.88 177 TYR B O 1
ATOM 3024 N N . ARG B 1 178 ? 12.055 7.918 10.344 1 98.81 178 ARG B N 1
ATOM 3025 C CA . ARG B 1 178 ? 12.953 7.152 9.477 1 98.81 178 ARG B CA 1
ATOM 3026 C C . ARG B 1 178 ? 12.695 5.656 9.617 1 98.81 178 ARG B C 1
ATOM 3028 O O . ARG B 1 178 ? 12.75 5.113 10.719 1 98.81 178 ARG B O 1
ATOM 3035 N N . LEU B 1 179 ? 12.375 5.004 8.562 1 98.81 179 LEU B N 1
ATOM 3036 C CA . LEU B 1 179 ? 12.352 3.545 8.492 1 98.81 179 LEU B CA 1
ATOM 3037 C C . LEU B 1 179 ? 13.727 2.998 8.133 1 98.81 179 LEU B C 1
ATOM 3039 O O . LEU B 1 179 ? 14.242 3.262 7.039 1 98.81 179 LEU B O 1
ATOM 3043 N N . THR B 1 180 ? 14.336 2.352 9.008 1 98.31 180 THR B N 1
ATOM 3044 C CA . THR B 1 180 ? 15.586 1.646 8.758 1 98.31 180 THR B CA 1
ATOM 3045 C C . THR B 1 180 ? 15.312 0.251 8.195 1 98.31 180 THR B C 1
ATOM 3047 O O . THR B 1 180 ? 14.789 -0.615 8.898 1 98.31 180 THR B O 1
ATOM 3050 N N . PRO B 1 181 ? 15.734 0.011 6.965 1 98.19 181 PRO B N 1
ATOM 3051 C CA . PRO B 1 181 ? 15.328 -1.235 6.312 1 98.19 181 PRO B CA 1
ATOM 3052 C C . PRO B 1 181 ? 16.156 -2.436 6.762 1 98.19 181 PRO B C 1
ATOM 3054 O O . PRO B 1 181 ? 17.375 -2.309 6.969 1 98.19 181 PRO B O 1
ATOM 3057 N N . THR B 1 182 ? 15.508 -3.564 6.926 1 97.81 182 THR B N 1
ATOM 3058 C CA . THR B 1 182 ? 16.156 -4.855 7.098 1 97.81 182 THR B CA 1
ATOM 3059 C C . THR B 1 182 ? 15.859 -5.777 5.918 1 97.81 182 THR B C 1
ATOM 3061 O O . THR B 1 182 ? 16.531 -6.785 5.719 1 97.81 182 THR B O 1
ATOM 3064 N N . VAL B 1 183 ? 14.852 -5.496 5.199 1 98.31 183 VAL B N 1
ATOM 3065 C CA . VAL B 1 183 ? 14.461 -6.195 3.975 1 98.31 183 VAL B CA 1
ATOM 3066 C C . VAL B 1 183 ? 14.109 -5.176 2.893 1 98.31 183 VAL B C 1
ATOM 3068 O O . VAL B 1 183 ? 13.438 -4.176 3.166 1 98.31 183 VAL B O 1
ATOM 3071 N N . VAL B 1 184 ? 14.539 -5.355 1.717 1 98.62 184 VAL B N 1
ATOM 3072 C CA . VAL B 1 184 ? 14.125 -4.613 0.526 1 98.62 184 VAL B CA 1
ATOM 3073 C C . VAL B 1 184 ? 13.867 -5.586 -0.622 1 98.62 184 VAL B C 1
ATOM 3075 O O . VAL B 1 184 ? 14.75 -6.355 -1.005 1 98.62 184 VAL B O 1
ATOM 3078 N N . GLU B 1 185 ? 12.703 -5.559 -1.154 1 98.75 185 GLU B N 1
ATOM 3079 C CA . GLU B 1 185 ? 12.336 -6.469 -2.236 1 98.75 185 GLU B CA 1
ATOM 3080 C C . GLU B 1 185 ? 11.961 -5.699 -3.5 1 98.75 185 GLU B C 1
ATOM 3082 O O . GLU B 1 185 ? 11.195 -4.734 -3.439 1 98.75 185 GLU B O 1
ATOM 3087 N N . PHE B 1 186 ? 12.531 -6.113 -4.582 1 98.44 186 PHE B N 1
ATOM 3088 C CA . PHE B 1 186 ? 12.234 -5.562 -5.898 1 98.44 186 PHE B CA 1
ATOM 3089 C C . PHE B 1 186 ? 11.422 -6.551 -6.727 1 98.44 186 PHE B C 1
ATOM 3091 O O . PHE B 1 186 ? 11.828 -7.695 -6.922 1 98.44 186 PHE B O 1
ATOM 3098 N N . TRP B 1 187 ? 10.289 -6.121 -7.176 1 97.94 187 TRP B N 1
ATOM 3099 C CA . TRP B 1 187 ? 9.359 -6.926 -7.961 1 97.94 187 TRP B CA 1
ATOM 3100 C C . TRP B 1 187 ? 9.133 -6.305 -9.336 1 97.94 187 TRP B C 1
ATOM 3102 O O . TRP B 1 187 ? 8.922 -5.098 -9.453 1 97.94 187 TRP B O 1
ATOM 3112 N N . GLN B 1 188 ? 9.203 -7.07 -10.359 1 96.75 188 GLN B N 1
ATOM 3113 C CA . GLN B 1 188 ? 8.906 -6.641 -11.719 1 96.75 188 GLN B CA 1
ATOM 3114 C C . GLN B 1 188 ? 7.977 -7.629 -12.422 1 96.75 188 GLN B C 1
ATOM 3116 O O . GLN B 1 188 ? 8.266 -8.828 -12.477 1 96.75 188 GLN B O 1
ATOM 3121 N N . GLY B 1 189 ? 6.875 -7.07 -12.906 1 94.94 189 GLY B N 1
ATOM 3122 C CA . GLY B 1 189 ? 5.922 -7.887 -13.641 1 94.94 189 GLY B CA 1
ATOM 3123 C C . GLY B 1 189 ? 6.484 -8.438 -14.938 1 94.94 189 GLY B C 1
ATOM 3124 O O . GLY B 1 189 ? 7.246 -7.762 -15.633 1 94.94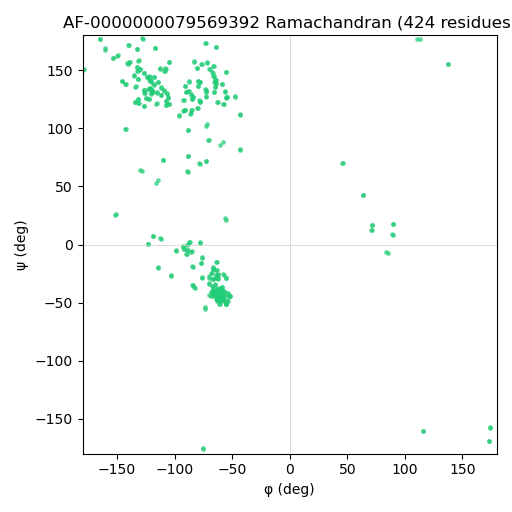 189 GLY B O 1
ATOM 3125 N N . ASN B 1 190 ? 6.113 -9.68 -15.195 1 90 190 ASN B N 1
ATOM 3126 C CA . ASN B 1 190 ? 6.5 -10.328 -16.438 1 90 190 ASN B CA 1
ATOM 3127 C C . ASN B 1 190 ? 5.363 -11.188 -17 1 90 190 ASN B C 1
ATOM 3129 O O . ASN B 1 190 ? 4.355 -11.406 -16.328 1 90 190 ASN B O 1
ATOM 3133 N N . VAL B 1 191 ? 5.598 -11.648 -18.188 1 82.94 191 VAL B N 1
ATOM 3134 C CA . VAL B 1 191 ? 4.59 -12.445 -18.891 1 82.94 191 VAL B CA 1
ATOM 3135 C C . VAL B 1 191 ? 4.398 -13.773 -18.172 1 82.94 191 VAL B C 1
ATOM 3137 O O . VAL B 1 191 ? 5.328 -14.281 -17.531 1 82.94 191 VAL B O 1
ATOM 3140 N N . GLY B 1 192 ? 3.143 -14.281 -18.234 1 81.19 192 GLY B N 1
ATOM 3141 C CA . GLY B 1 192 ? 2.852 -15.609 -17.719 1 81.19 192 GLY B CA 1
ATOM 3142 C C . GLY B 1 192 ? 2.898 -15.688 -16.203 1 81.19 192 GLY B C 1
ATOM 3143 O O . GLY B 1 192 ? 3.086 -16.766 -15.641 1 81.19 192 GLY B O 1
ATOM 3144 N N . ARG B 1 193 ? 2.934 -14.594 -15.516 1 86.06 193 ARG B N 1
ATOM 3145 C CA . ARG B 1 193 ? 2.979 -14.492 -14.062 1 86.06 193 ARG B CA 1
ATOM 3146 C C . ARG B 1 193 ? 4.34 -14.922 -13.523 1 86.06 193 ARG B C 1
ATOM 3148 O O . ARG B 1 193 ? 4.473 -15.25 -12.344 1 86.06 193 ARG B O 1
ATOM 3155 N N . LEU B 1 194 ? 5.27 -14.953 -14.438 1 89.75 194 LEU B N 1
ATOM 3156 C CA . LEU B 1 194 ? 6.641 -15.258 -14.039 1 89.75 194 LEU B CA 1
ATOM 3157 C C . LEU B 1 194 ? 7.391 -13.984 -13.656 1 89.75 194 LEU B C 1
ATOM 3159 O O . LEU B 1 194 ? 8.406 -13.648 -14.273 1 89.75 194 LEU B O 1
ATOM 3163 N N . HIS B 1 195 ? 6.867 -13.367 -12.617 1 94.31 195 HIS B N 1
ATOM 3164 C CA . HIS B 1 195 ? 7.41 -12.094 -12.148 1 94.31 195 HIS B CA 1
ATOM 3165 C C . HIS B 1 195 ? 8.82 -12.266 -11.602 1 94.31 195 HIS B C 1
ATOM 3167 O O . HIS B 1 195 ? 9.156 -13.32 -11.062 1 94.31 195 HIS B O 1
ATOM 3173 N N . ASP B 1 196 ? 9.609 -11.312 -11.797 1 95.38 196 ASP B N 1
ATOM 3174 C CA . ASP B 1 196 ? 10.922 -11.273 -11.156 1 95.38 196 ASP B CA 1
ATOM 3175 C C . ASP B 1 196 ? 10.82 -10.688 -9.75 1 95.38 196 ASP B C 1
ATOM 3177 O O . ASP B 1 196 ? 10.258 -9.617 -9.555 1 95.38 196 ASP B O 1
ATOM 3181 N N . ARG B 1 197 ? 11.344 -11.453 -8.82 1 97.56 197 ARG B N 1
ATOM 3182 C CA . ARG B 1 197 ? 11.375 -11.016 -7.43 1 97.56 197 ARG B CA 1
ATOM 3183 C C . ARG B 1 197 ? 12.766 -11.188 -6.832 1 97.56 197 ARG B C 1
ATOM 3185 O O . ARG B 1 197 ? 13.305 -12.297 -6.809 1 97.56 197 ARG B O 1
ATOM 3192 N N . PHE B 1 198 ? 13.312 -10.109 -6.379 1 97.88 198 PHE B N 1
ATOM 3193 C CA . PHE B 1 198 ? 14.602 -10.133 -5.695 1 97.88 198 PHE B CA 1
ATOM 3194 C C . PHE B 1 198 ? 14.5 -9.461 -4.332 1 97.88 198 PHE B C 1
ATOM 3196 O O . PHE B 1 198 ? 14.023 -8.328 -4.227 1 97.88 198 PHE B O 1
ATOM 3203 N N . ARG B 1 199 ? 14.984 -10.148 -3.365 1 98.12 199 ARG B N 1
ATOM 3204 C CA . ARG B 1 199 ? 14.898 -9.648 -1.995 1 98.12 199 ARG B CA 1
ATOM 3205 C C . ARG B 1 199 ? 16.281 -9.523 -1.374 1 98.12 199 ARG B C 1
ATOM 3207 O O . ARG B 1 199 ? 17.078 -10.477 -1.386 1 98.12 199 ARG B O 1
ATOM 3214 N N . TYR B 1 200 ? 16.547 -8.305 -0.902 1 98 200 TYR B N 1
ATOM 3215 C CA . TYR B 1 200 ? 17.719 -8.055 -0.078 1 98 200 TYR B CA 1
ATOM 3216 C C . TYR B 1 200 ? 17.406 -8.234 1.401 1 98 200 TYR B C 1
ATOM 3218 O O . TYR B 1 200 ? 16.391 -7.746 1.89 1 98 200 TYR B O 1
ATOM 3226 N N . ARG B 1 201 ? 18.219 -8.953 2.072 1 97.62 201 ARG B N 1
ATOM 3227 C CA . ARG B 1 201 ? 18.109 -9.086 3.52 1 97.62 201 ARG B CA 1
ATOM 3228 C C . ARG B 1 201 ? 19.391 -8.617 4.215 1 97.62 201 ARG B C 1
ATOM 3230 O O . ARG B 1 201 ? 20.5 -8.938 3.775 1 97.62 201 ARG B O 1
ATOM 3237 N N . GLN B 1 202 ? 19.156 -7.863 5.219 1 95.75 202 GLN B N 1
ATOM 3238 C CA . GLN B 1 202 ? 20.297 -7.352 5.988 1 95.75 202 GLN B CA 1
ATOM 3239 C C . GLN B 1 202 ? 20.734 -8.352 7.047 1 95.75 202 GLN B C 1
ATOM 3241 O O . GLN B 1 202 ? 19.906 -8.969 7.719 1 95.75 202 GLN B O 1
ATOM 3246 N N . SER B 1 203 ? 22 -8.656 7.074 1 91.25 203 SER B N 1
ATOM 3247 C CA . SER B 1 203 ? 22.625 -9.461 8.117 1 91.25 203 SER B CA 1
ATOM 3248 C C . SER B 1 203 ? 23.844 -8.758 8.719 1 91.25 203 SER B C 1
ATOM 3250 O O . SER B 1 203 ? 24.125 -7.605 8.391 1 91.25 203 SER B O 1
ATOM 3252 N N . ALA B 1 204 ? 24.422 -9.367 9.695 1 91.12 204 ALA B N 1
ATOM 3253 C CA . ALA B 1 204 ? 25.641 -8.828 10.297 1 91.12 204 ALA B CA 1
ATOM 3254 C C . ALA B 1 204 ? 26.734 -8.656 9.258 1 91.12 204 ALA B C 1
ATOM 3256 O O . ALA B 1 204 ? 27.594 -7.77 9.383 1 91.12 204 ALA B O 1
ATOM 3257 N N . GLU B 1 205 ? 26.734 -9.391 8.203 1 91.88 205 GLU B N 1
ATOM 3258 C CA . GLU B 1 205 ? 27.75 -9.391 7.16 1 91.88 205 GLU B CA 1
ATOM 3259 C C . GLU B 1 205 ? 27.391 -8.438 6.027 1 91.88 205 GLU B C 1
ATOM 3261 O O . GLU B 1 205 ? 28.156 -8.25 5.09 1 91.88 205 GLU B O 1
ATOM 3266 N N . GLY B 1 206 ? 26.281 -7.855 6.164 1 94.12 206 GLY B N 1
ATOM 3267 C CA . GLY B 1 206 ? 25.844 -6.957 5.109 1 94.12 206 GLY B CA 1
ATOM 3268 C C . GLY B 1 206 ? 24.578 -7.43 4.41 1 94.12 206 GLY B C 1
ATOM 3269 O O . GLY B 1 206 ? 23.781 -8.18 4.984 1 94.12 206 GLY B O 1
ATOM 3270 N N . TRP B 1 207 ? 24.344 -6.891 3.168 1 96.12 207 TRP B N 1
ATOM 3271 C CA . TRP B 1 207 ? 23.156 -7.223 2.408 1 96.12 207 TRP B CA 1
ATOM 3272 C C . TRP B 1 207 ? 23.375 -8.469 1.556 1 96.12 207 TRP B C 1
ATOM 3274 O O . TRP B 1 207 ? 24.422 -8.617 0.923 1 96.12 207 TRP B O 1
ATOM 3284 N N . ALA B 1 208 ? 22.453 -9.344 1.625 1 95.38 208 ALA B N 1
ATOM 3285 C CA . ALA B 1 208 ? 22.406 -10.492 0.728 1 95.38 208 ALA B CA 1
ATOM 3286 C C . ALA B 1 208 ? 21.172 -10.43 -0.182 1 95.38 208 ALA B C 1
ATOM 3288 O O . ALA B 1 208 ? 20.094 -10.062 0.26 1 95.38 208 ALA B O 1
ATOM 3289 N N . CYS B 1 209 ? 21.391 -10.789 -1.415 1 95.88 209 CYS B N 1
ATOM 3290 C CA . CYS B 1 209 ? 20.297 -10.742 -2.391 1 95.88 209 CYS B CA 1
ATOM 3291 C C . CYS B 1 209 ? 19.891 -12.148 -2.818 1 95.88 209 CYS B C 1
ATOM 3293 O O . CYS B 1 209 ? 20.75 -12.969 -3.162 1 95.88 209 CYS B O 1
ATOM 3295 N N . GLU B 1 210 ? 18.672 -12.43 -2.748 1 96.69 210 GLU B N 1
ATOM 3296 C CA . GLU B 1 210 ? 18.141 -13.727 -3.158 1 96.69 210 GLU B CA 1
ATOM 3297 C C . GLU B 1 210 ? 16.953 -13.57 -4.098 1 96.69 210 GLU B C 1
ATOM 3299 O O . GLU B 1 210 ? 16.219 -12.578 -4.016 1 96.69 210 GLU B O 1
ATOM 3304 N N . ARG B 1 211 ? 16.797 -14.57 -4.965 1 97 211 ARG B N 1
ATOM 3305 C CA . ARG B 1 211 ? 15.648 -14.602 -5.863 1 97 211 ARG B CA 1
ATOM 3306 C C . ARG B 1 211 ? 14.484 -15.367 -5.242 1 97 211 ARG B C 1
ATOM 3308 O O . ARG B 1 211 ? 14.68 -16.422 -4.637 1 97 211 ARG B O 1
ATOM 3315 N N . LEU B 1 212 ? 13.32 -14.812 -5.391 1 97.62 212 LEU B N 1
ATOM 3316 C CA . LEU B 1 212 ? 12.125 -15.477 -4.879 1 97.62 212 LEU B CA 1
ATOM 3317 C C . LEU B 1 212 ? 11.266 -16 -6.023 1 97.62 212 LEU B C 1
ATOM 3319 O O . LEU B 1 212 ? 11.242 -15.422 -7.109 1 97.62 212 LEU B O 1
ATOM 3323 N N . ALA B 1 213 ? 10.594 -17.062 -5.742 1 97.25 213 ALA B N 1
ATOM 3324 C CA . ALA B 1 213 ? 9.609 -17.578 -6.688 1 97.25 213 ALA B CA 1
ATOM 3325 C C . ALA B 1 213 ? 8.453 -16.609 -6.875 1 97.25 213 ALA B C 1
ATOM 3327 O O . ALA B 1 213 ? 7.988 -15.992 -5.91 1 97.25 213 ALA B O 1
ATOM 3328 N N . PRO B 1 214 ? 7.98 -16.531 -8.094 1 94.75 214 PRO B N 1
ATOM 3329 C CA . PRO B 1 214 ? 6.871 -15.609 -8.375 1 94.75 214 PRO B CA 1
ATOM 3330 C C . PRO B 1 214 ? 5.562 -16.062 -7.727 1 94.75 214 PRO B C 1
ATOM 3332 O O . PRO B 1 214 ? 5.391 -17.234 -7.426 1 94.75 214 PRO B O 1
#

Radius of gyration: 21.75 Å; Cα contacts (8 Å, |Δi|>4): 931; chains: 2; bounding box: 56×68×42 Å

Foldseek 3Di:
DPPPPDPPPPDDDAADDDADDPVPADQDVLVSVVVVLVVLVVVPQDLQQKKWKWFAALVRHIDIDIFGFDDCPQFTKTKAFCQAPRNNRCVNPQKMKIKRCSPVNQKMKIFTAGKDFDDPVQFQVVLQVDPQLVNLLRVQDPPNDDDPDCVVVVVSSVVSCVVCVPHDGHDPRIGMMGGRTQKMKMWGDHGPRQIWIWMWGQDPVGTDIDTDGD/DPPVPPPPPPDDDAADDDADDPVPADQDVLVSVVVVLVVLVVVPQDLQQKKWKWFAALVRHIDIDIFGFDDCPQFTKTKAFCQAPRNNRCVNPQKMKIKRCSPVNQKMKIFTAGKDFDDPVQFQVVLQVDDQLVNLLRVQDPPHDDDPDCVVVVVSSVVSCVVCVPHDGHDPRIGMMGGRTQKMKMWGDHGPRQIWIWMWGQDPVGTDIDTDGD

Secondary structure (DSSP, 8-state):
-------GGG-------PPP-GGGS-SSHHHHHHHHHHHHHHTT-SSTTEEEEEEE-TT--EEEEEEE--B-TTSEEEEEETTSHHHHHHHH--EEEEEEEEGGGTEEEEEEEEEEEPPHHHHHHHHHHS-HHHHHHHHH--TTSEES-SHHHHHHHHHHHHH-TT--PPPTTEEEEEEEEEEEEEEE--GGG--EEEEEEEETTEEEEEEE--/-------GGG-------PPP-GGGS-SSHHHHHHHHHHHHHHTT-SSTTEEEEEEE-TT--EEEEEEE--B-TTSEEEEEETTSHHHHHHHH--EEEEEEEEGGGTEEEEEEEEEEEPPHHHHHHHHHHS-HHHHHHHHH--TTSEES-SHHHHHHHHHHHHH-TT--PPPTTEEEEEEEEEEEEEEE--GGG--EEEEEEEETTEEEEEEE--

pLDDT: mean 91.89, std 14.56, range [23.47, 98.94]

InterPro domains:
  IPR000659 Pyridoxamine 5'-phosphate oxidase [MF_01629] (14-214)
  IPR000659 Pyridoxamine 5'-phosphate oxidase [PIRSF000190] (11-214)
  IPR000659 Pyridoxamine 5'-phosphate oxidase [PTHR10851] (2-214)
  IPR000659 Pyridoxamine 5'-phosphate oxidase [TIGR00558] (28-214)
  IPR011576 Pyridoxamine 5'-phosphate oxidase, N-terminal [PF01243] (39-148)
  IPR012349 FMN-binding split barrel [G3DSA:2.30.110.10] (4-214)
  IPR019576 Pyridoxine 5'-phosphate oxidase, dimerisation, C-terminal [PF10590] (174-214)
  IPR019740 Pyridoxamine 5'-phosphate oxidase, conserved site [PS01064] (184-197)